Protein AF-0000000086846244 (afdb_homodimer)

Radius of gyration: 35.13 Å; Cα contacts (8 Å, |Δi|>4): 1195; chains: 2; bounding box: 131×86×111 Å

Sequence (634 aa):
MHPQVAALYCELAKRPRAILVAAVFILAIVSFLRLGYSPLPSSAIARSTAPRDEYLAICLAVKDQGLDLPEWLQHHYHHMGVGKFYIMDDASQPPMSSFADTLGIPASAVEFHHNTASERVPSMQHALYQKCSELGGDKHEWMAFIDADEFLDAPGPETLRDVLKGFEPIQVIGAVGVSWRMHTSNGQQVRQPSVRKAFTECIFDDEEHHGEGSDNRHVKSIVRLGNFHAASTPHFFLLNNDTITVGEHGDMIKDSFRPPTRDRLALHHYAVKSRQEMEEKAGRGNAMDQPKSWDFWDHVESKMPHVPCPEMARWVQMHPQVAALYCELAKRPRAILVAAVFILAIVSFLRLGYSPLPSSAIARSTAPRDEYLAICLAVKDQGLDLPEWLQHHYHHMGVGKFYIMDDASQPPMSSFADTLGIPASAVEFHHNTASERVPSMQHALYQKCSELGGDKHEWMAFIDADEFLDAPGPETLRDVLKGFEPIQVIGAVGVSWRMHTSNGQQVRQPSVRKAFTECIFDDEEHHGEGSDNRHVKSIVRLGNFHAASTPHFFLLNNDTITVGEHGDMIKDSFRPPTRDRLALHHYAVKSRQEMEEKAGRGNAMDQPKSWDFWDHVESKMPHVPCPEMARWVQ

Foldseek 3Di:
DDDPPPPDPDDDDDDPDPPPPPPDVPPVPPPVPPPPPPPPPLPPPPQPQDPLAQQEEEEEEDEQPLLLQQQQVCCCVRRQNHNAYEYEYEAHVVTSVVSLVPNPDDSVRYDYDHDHPVPADALRLQVSVVVVLVVCPVRYQKYWQDYSQKHKDFLAPDHNVRLVVVCVVPPQAFKEWAFEFEFAQLAAADDDPDLLQRTFKTFDQPVVVLRPLHPRQFTAMIGRSVFFDTCPDSRDGDTHPNHAYAYSVRHGDDDRGGRHDPNGMHMYGHDCHHVVVNVVQQVRADSNNDGDDVVVNCCTHPVTHMDGGSSSNSSPD/DDPDPPPDPDDPDDDPPDPPDPPDPPPPPPPVPPPPPPPDPPPPLPQPQAPLAQQEEEEEEDEQPLVLQQQQVCCCVRRQNHNAYEYEYEAHVVTSVVSLVPNPDDSVRYDYDHDHPVPADALRLQVSVVVVLVVCPVRYQKYWQDYSQKHKDFLAPDHNVRLVVVCVVPPQAFKEWAFEFEFAQLAAADDDPDLLQRTFKTFDQPVVVLRPLHPRQFTAMIGRSQFFDTCPDSRDGDTHDNHAYAYSVRHGDDDRGGRHDPNGMHMYGHDCHHVVVNVVQQVRADSNNDGDDVVVNCCTHPVTHMDGGSSSNSSPD

Solvent-accessible surface area (backbone atoms only — not comparable to full-atom values): 35048 Å² total; per-residue (Å²): 134,89,81,84,80,77,75,80,78,81,69,91,74,72,86,73,78,80,63,69,85,65,65,74,73,59,62,72,63,61,67,69,62,64,65,72,75,64,73,71,71,76,68,75,68,72,72,58,72,50,74,82,42,42,50,31,27,35,40,30,61,42,61,73,51,68,88,47,42,28,65,49,49,36,45,38,38,61,70,49,35,38,28,33,35,40,41,35,26,62,43,28,80,69,49,65,70,78,46,62,89,64,33,80,62,66,67,90,33,52,43,78,44,79,38,53,70,86,69,61,52,88,46,31,49,49,56,49,51,51,50,43,52,63,73,43,43,87,66,25,56,32,35,32,43,50,46,79,48,46,43,79,45,39,71,33,95,47,52,52,60,54,56,55,57,68,43,57,69,32,50,23,55,28,28,38,42,33,18,38,44,41,31,30,37,60,81,35,58,51,80,62,99,40,65,51,63,63,36,34,26,17,48,44,52,41,70,93,59,53,8,74,84,21,79,22,15,33,29,31,33,35,31,29,41,89,20,64,65,44,65,74,45,90,28,26,67,44,55,38,89,70,28,42,38,18,35,81,52,30,34,69,41,90,55,46,52,46,61,58,60,54,66,50,32,31,24,38,27,46,78,44,37,16,53,50,49,35,54,53,45,42,71,67,50,50,55,68,76,61,54,61,49,70,64,52,50,43,40,55,68,67,70,40,60,74,39,86,43,57,72,53,29,77,77,56,132,134,88,80,84,80,80,72,86,82,74,78,92,73,76,92,78,79,89,68,71,90,70,68,76,77,64,65,75,67,62,70,72,64,65,64,74,75,68,76,71,72,78,67,74,68,71,75,58,75,50,73,82,42,42,52,30,28,36,39,29,64,42,58,73,50,68,88,48,41,27,65,49,47,35,44,38,37,62,70,49,35,38,28,32,35,40,41,35,26,62,43,28,82,69,51,64,68,76,47,62,88,62,32,79,62,67,68,88,34,53,43,79,43,80,37,54,73,86,68,62,52,89,47,32,49,50,56,48,51,52,50,42,51,62,72,42,42,87,65,24,56,33,35,32,44,50,46,76,46,47,41,80,44,41,72,33,94,47,50,52,59,54,56,55,57,67,43,61,70,32,50,24,56,27,26,36,41,32,18,38,43,39,32,29,36,60,83,34,56,52,80,64,99,39,64,52,62,64,34,34,26,18,47,43,53,39,68,92,60,53,8,71,85,22,79,21,15,32,29,32,34,36,30,28,42,89,22,64,67,43,64,74,43,90,29,28,68,44,55,37,90,71,28,40,37,18,33,82,52,29,34,68,41,89,55,44,52,45,59,57,60,53,66,50,31,32,25,39,26,46,79,45,38,17,54,49,48,34,53,51,45,44,70,67,49,49,56,67,76,62,54,61,50,70,65,52,49,44,42,54,70,65,70,42,60,73,38,85,42,59,72,56,29,77,78,57,132

Structure (mmCIF, N/CA/C/O backbone):
data_AF-0000000086846244-model_v1
#
loop_
_entity.id
_entity.type
_entity.pdbx_description
1 polymer 'Glycosyltransferase family 2 protein'
#
loop_
_atom_site.group_PDB
_atom_site.id
_atom_site.type_symbol
_atom_site.label_atom_id
_atom_site.label_alt_id
_atom_site.label_comp_id
_atom_site.label_asym_id
_atom_site.label_entity_id
_atom_site.label_seq_id
_atom_site.pdbx_PDB_ins_code
_atom_site.Cartn_x
_atom_site.Cartn_y
_atom_site.Cartn_z
_atom_site.occupancy
_atom_site.B_iso_or_equiv
_atom_site.auth_seq_id
_atom_site.auth_comp_id
_atom_site.auth_asym_id
_atom_site.auth_atom_id
_atom_site.pdbx_PDB_model_num
ATOM 1 N N . MET A 1 1 ? -69 44.75 13.68 1 21.53 1 MET A N 1
ATOM 2 C CA . MET A 1 1 ? -68.438 44.656 15.031 1 21.53 1 MET A CA 1
ATOM 3 C C . MET A 1 1 ? -68.75 43.312 15.664 1 21.53 1 MET A C 1
ATOM 5 O O . MET A 1 1 ? -68.5 43.094 16.859 1 21.53 1 MET A O 1
ATOM 9 N N . HIS A 1 2 ? -69.312 42.312 14.883 1 25.22 2 HIS A N 1
ATOM 10 C CA . HIS A 1 2 ? -70.125 41.219 15.375 1 25.22 2 HIS A CA 1
ATOM 11 C C . HIS A 1 2 ? -69.25 40.156 16.031 1 25.22 2 HIS A C 1
ATOM 13 O O . HIS A 1 2 ? -68.25 39.719 15.461 1 25.22 2 HIS A O 1
ATOM 19 N N . PRO A 1 3 ? -69.188 39.781 17.453 1 25.03 3 PRO A N 1
ATOM 20 C CA . PRO A 1 3 ? -68.438 39.344 18.625 1 25.03 3 PRO A CA 1
ATOM 21 C C . PRO A 1 3 ? -68.188 37.844 18.641 1 25.03 3 PRO A C 1
ATOM 23 O O . PRO A 1 3 ? -67.562 37.344 19.594 1 25.03 3 PRO A O 1
ATOM 26 N N . GLN A 1 4 ? -68.75 37.031 17.75 1 22.69 4 GLN A N 1
ATOM 27 C CA . GLN A 1 4 ? -69.25 35.688 18.062 1 22.69 4 GLN A CA 1
ATOM 28 C C . GLN A 1 4 ? -68.062 34.688 18.156 1 22.69 4 GLN A C 1
ATOM 30 O O . GLN A 1 4 ? -68.312 33.469 17.984 1 22.69 4 GLN A O 1
ATOM 35 N N . VAL A 1 5 ? -66.688 35.062 18.094 1 22.52 5 VAL A N 1
ATOM 36 C CA . VAL A 1 5 ? -65.625 34.25 17.594 1 22.52 5 VAL A CA 1
ATOM 37 C C . VAL A 1 5 ? -65.25 33.156 18.609 1 22.52 5 VAL A C 1
ATOM 39 O O . VAL A 1 5 ? -64.375 32.344 18.375 1 22.52 5 VAL A O 1
ATOM 42 N N . ALA A 1 6 ? -65.688 33.281 20.016 1 20.56 6 ALA A N 1
ATOM 43 C CA . ALA A 1 6 ? -64.938 32.844 21.203 1 20.56 6 ALA A CA 1
ATOM 44 C C . ALA A 1 6 ? -65.062 31.344 21.406 1 20.56 6 ALA A C 1
ATOM 46 O O . ALA A 1 6 ? -64.438 30.797 22.344 1 20.56 6 ALA A O 1
ATOM 47 N N . ALA A 1 7 ? -66 30.625 20.766 1 22.81 7 ALA A N 1
ATOM 48 C CA . ALA A 1 7 ? -66.625 29.469 21.391 1 22.81 7 ALA A CA 1
ATOM 49 C C . ALA A 1 7 ? -65.75 28.25 21.391 1 22.81 7 ALA A C 1
ATOM 51 O O . ALA A 1 7 ? -66 27.25 22.031 1 22.81 7 ALA A O 1
ATOM 52 N N . LEU A 1 8 ? -64.688 28.156 20.484 1 21.14 8 LEU A N 1
ATOM 53 C CA . LEU A 1 8 ? -64.438 26.797 19.969 1 21.14 8 LEU A CA 1
ATOM 54 C C . LEU A 1 8 ? -63.594 26 20.922 1 21.14 8 LEU A C 1
ATOM 56 O O . LEU A 1 8 ? -63.219 24.859 20.625 1 21.14 8 LEU A O 1
ATOM 60 N N . TYR A 1 9 ? -62.906 26.594 22.062 1 20.3 9 TYR A N 1
ATOM 61 C CA . TYR A 1 9 ? -61.656 26.141 22.656 1 20.3 9 TYR A CA 1
ATOM 62 C C . TYR A 1 9 ? -61.875 24.891 23.5 1 20.3 9 TYR A C 1
ATOM 64 O O . TYR A 1 9 ? -60.969 24.438 24.219 1 20.3 9 TYR A O 1
ATOM 72 N N . CYS A 1 10 ? -63.094 24.438 23.906 1 22.77 10 CYS A N 1
ATOM 73 C CA . CYS A 1 10 ? -63.344 23.844 25.219 1 22.77 10 CYS A CA 1
ATOM 74 C C . CYS A 1 10 ? -62.906 22.391 25.281 1 22.77 10 CYS A C 1
ATOM 76 O O . CYS A 1 10 ? -63.406 21.609 26.078 1 22.77 10 CYS A O 1
ATOM 78 N N . GLU A 1 11 ? -62.188 21.797 24.188 1 20.72 11 GLU A N 1
ATOM 79 C CA . GLU A 1 11 ? -62.375 20.375 23.938 1 20.72 11 GLU A CA 1
ATOM 80 C C . GLU A 1 11 ? -61.688 19.531 25.016 1 20.72 11 GLU A C 1
ATOM 82 O O . GLU A 1 11 ? -62.312 18.625 25.578 1 20.72 11 GLU A O 1
ATOM 87 N N . LEU A 1 12 ? -60.406 18.891 24.875 1 22.58 12 LEU A N 1
ATOM 88 C CA . LEU A 1 12 ? -60 17.516 25.094 1 22.58 12 LEU A CA 1
ATOM 89 C C . LEU A 1 12 ? -59.406 17.344 26.484 1 22.58 12 LEU A C 1
ATOM 91 O O . LEU A 1 12 ? -58.219 17.547 26.688 1 22.58 12 LEU A O 1
ATOM 95 N N . ALA A 1 13 ? -59.906 17.953 27.531 1 21.53 13 ALA A N 1
ATOM 96 C CA . ALA A 1 13 ? -59.25 18.156 28.812 1 21.53 13 ALA A CA 1
ATOM 97 C C . ALA A 1 13 ? -58.938 16.828 29.484 1 21.53 13 ALA A C 1
ATOM 99 O O . ALA A 1 13 ? -57.844 16.656 30.062 1 21.53 13 ALA A O 1
ATOM 100 N N . LYS A 1 14 ? -59.938 16.047 29.938 1 22.06 14 LYS A N 1
ATOM 101 C CA . LYS A 1 14 ? -60.094 15.734 31.359 1 22.06 14 LYS A CA 1
ATOM 102 C C . LYS A 1 14 ? -59.406 14.422 31.703 1 22.06 14 LYS A C 1
ATOM 104 O O . LYS A 1 14 ? -59.469 13.969 32.844 1 22.06 14 LYS A O 1
ATOM 109 N N . ARG A 1 15 ? -59.094 13.422 30.797 1 24.78 15 ARG A N 1
ATOM 110 C CA . ARG A 1 15 ? -59.156 12.117 31.453 1 24.78 15 ARG A CA 1
ATOM 111 C C . ARG A 1 15 ? -57.969 11.883 32.375 1 24.78 15 ARG A C 1
ATOM 113 O O . ARG A 1 15 ? -56.812 12.086 31.953 1 24.78 15 ARG A O 1
ATOM 120 N N . PRO A 1 16 ? -58.094 11.781 33.781 1 22.45 16 PRO A N 1
ATOM 121 C CA . PRO A 1 16 ? -57.188 11.844 34.938 1 22.45 16 PRO A CA 1
ATOM 122 C C . PRO A 1 16 ? -56.156 10.734 34.969 1 22.45 16 PRO A C 1
ATOM 124 O O . PRO A 1 16 ? -55.188 10.781 35.719 1 22.45 16 PRO A O 1
ATOM 127 N N . ARG A 1 17 ? -56.5 9.57 34.312 1 24.75 17 ARG A N 1
ATOM 128 C CA . ARG A 1 17 ? -56.031 8.328 34.906 1 24.75 17 ARG A CA 1
ATOM 129 C C . ARG A 1 17 ? -54.531 8.219 34.844 1 24.75 17 ARG A C 1
ATOM 131 O O . ARG A 1 17 ? -53.969 7.16 35.125 1 24.75 17 ARG A O 1
ATOM 138 N N . ALA A 1 18 ? -53.844 8.984 34.062 1 23.97 18 ALA A N 1
ATOM 139 C CA . ALA A 1 18 ? -52.531 8.57 33.562 1 23.97 18 ALA A CA 1
ATOM 140 C C . ALA A 1 18 ? -51.5 8.711 34.688 1 23.97 18 ALA A C 1
ATOM 142 O O . ALA A 1 18 ? -50.281 8.68 34.406 1 23.97 18 ALA A O 1
ATOM 143 N N . ILE A 1 19 ? -51.938 9.094 35.938 1 24.45 19 ILE A N 1
ATOM 144 C CA . ILE A 1 19 ? -50.969 9.711 36.844 1 24.45 19 ILE A CA 1
ATOM 145 C C . ILE A 1 19 ? -49.938 8.664 37.281 1 24.45 19 ILE A C 1
ATOM 147 O O . ILE A 1 19 ? -48.781 8.984 37.5 1 24.45 19 ILE A O 1
ATOM 151 N N . LEU A 1 20 ? -50.469 7.488 37.625 1 26 20 LEU A N 1
ATOM 152 C CA . LEU A 1 20 ? -49.969 6.859 38.812 1 26 20 LEU A CA 1
ATOM 153 C C . LEU A 1 20 ? -48.562 6.293 38.562 1 26 20 LEU A C 1
ATOM 155 O O . LEU A 1 20 ? -47.75 6.184 39.5 1 26 20 LEU A O 1
ATOM 159 N N . VAL A 1 21 ? -48.281 5.695 37.438 1 26.27 21 VAL A N 1
ATOM 160 C CA . VAL A 1 21 ? -47.281 4.652 37.438 1 26.27 21 VAL A CA 1
ATOM 161 C C . VAL A 1 21 ? -45.875 5.285 37.531 1 26.27 21 VAL A C 1
ATOM 163 O O . VAL A 1 21 ? -44.875 4.629 37.281 1 26.27 21 VAL A O 1
ATOM 166 N N . ALA A 1 22 ? -45.781 6.602 37.75 1 26.41 22 ALA A N 1
ATOM 167 C CA . ALA A 1 22 ? -44.531 7.328 37.531 1 26.41 22 ALA A CA 1
ATOM 168 C C . ALA A 1 22 ? -43.531 7.02 38.656 1 26.41 22 ALA A C 1
ATOM 170 O O . ALA A 1 22 ? -42.312 7.102 38.438 1 26.41 22 ALA A O 1
ATOM 171 N N . ALA A 1 23 ? -44.062 6.797 39.844 1 28 23 ALA A N 1
ATOM 172 C CA . ALA A 1 23 ? -43.25 7.191 41 1 28 23 ALA A CA 1
ATOM 173 C C . ALA A 1 23 ? -42.094 6.203 41.188 1 28 23 ALA A C 1
ATOM 175 O O . ALA A 1 23 ? -41 6.586 41.625 1 28 23 ALA A O 1
ATOM 176 N N . VAL A 1 24 ? -42.469 4.938 41.062 1 28.84 24 VAL A N 1
ATOM 177 C CA . VAL A 1 24 ? -41.688 3.992 41.875 1 28.84 24 VAL A CA 1
ATOM 178 C C . VAL A 1 24 ? -40.281 3.887 41.281 1 28.84 24 VAL A C 1
ATOM 180 O O . VAL A 1 24 ? -39.375 3.352 41.938 1 28.84 24 VAL A O 1
ATOM 183 N N . PHE A 1 25 ? -40.188 4.199 39.969 1 28.19 25 PHE A N 1
ATOM 184 C CA . PHE A 1 25 ? -38.938 3.709 39.375 1 28.19 25 PHE A CA 1
ATOM 185 C C . PHE A 1 25 ? -37.75 4.535 39.875 1 28.19 25 PHE A C 1
ATOM 187 O O . PHE A 1 25 ? -36.625 4.289 39.469 1 28.19 25 PHE A O 1
ATOM 194 N N . ILE A 1 26 ? -38.031 5.605 40.594 1 29.92 26 ILE A N 1
ATOM 195 C CA . ILE A 1 26 ? -36.969 6.582 40.781 1 29.92 26 ILE A CA 1
ATOM 196 C C . ILE A 1 26 ? -35.938 6.035 41.75 1 29.92 26 ILE A C 1
ATOM 198 O O . ILE A 1 26 ? -34.75 6.359 41.656 1 29.92 26 ILE A O 1
ATOM 202 N N . LEU A 1 27 ? -36.5 5.242 42.688 1 30.08 27 LEU A N 1
ATOM 203 C CA . LEU A 1 27 ? -35.656 5.156 43.875 1 30.08 27 LEU A CA 1
ATOM 204 C C . LEU A 1 27 ? -34.406 4.328 43.625 1 30.08 27 LEU A C 1
ATOM 206 O O . LEU A 1 27 ? -33.375 4.488 44.281 1 30.08 27 LEU A O 1
ATOM 210 N N . ALA A 1 28 ? -34.656 3.236 42.844 1 31.14 28 ALA A N 1
ATOM 211 C CA . ALA A 1 28 ? -33.562 2.273 42.906 1 31.14 28 ALA A CA 1
ATOM 212 C C . ALA A 1 28 ? -32.281 2.859 42.312 1 31.14 28 ALA A C 1
ATOM 214 O O . ALA A 1 28 ? -31.203 2.311 42.5 1 31.14 28 ALA A O 1
ATOM 215 N N . ILE A 1 29 ? -32.469 3.943 41.469 1 30.7 29 ILE A N 1
ATOM 216 C CA . ILE A 1 29 ? -31.328 4.328 40.688 1 30.7 29 ILE A CA 1
ATOM 217 C C . ILE A 1 29 ? -30.281 5.02 41.562 1 30.7 29 ILE A C 1
ATOM 219 O O . ILE A 1 29 ? -29.125 5.168 41.156 1 30.7 29 ILE A O 1
ATOM 223 N N . VAL A 1 30 ? -30.734 5.492 42.75 1 31.06 30 VAL A N 1
ATOM 224 C CA . VAL A 1 30 ? -29.828 6.438 43.375 1 31.06 30 VAL A CA 1
ATOM 225 C C . VAL A 1 30 ? -28.609 5.691 43.938 1 31.06 30 VAL A C 1
ATOM 227 O O . VAL A 1 30 ? -27.547 6.285 44.125 1 31.06 30 VAL A O 1
ATOM 230 N N . SER A 1 31 ? -28.938 4.477 44.406 1 30.09 31 SER A N 1
ATOM 231 C CA . SER A 1 31 ? -27.891 4.004 45.312 1 30.09 31 SER A CA 1
ATOM 232 C C . SER A 1 31 ? -26.609 3.701 44.531 1 30.09 31 SER A C 1
ATOM 234 O O . SER A 1 31 ? -25.562 3.436 45.125 1 30.09 31 SER A O 1
ATOM 236 N N . PHE A 1 32 ? -26.797 3.164 43.344 1 33.47 32 PHE A N 1
ATOM 237 C CA . PHE A 1 32 ? -25.594 2.6 42.719 1 33.47 32 PHE A CA 1
ATOM 238 C C . PHE A 1 32 ? -24.594 3.691 42.406 1 33.47 32 PHE A C 1
ATOM 240 O O . PHE A 1 32 ? -23.547 3.422 41.812 1 33.47 32 PHE A O 1
ATOM 247 N N . LEU A 1 33 ? -24.969 4.965 42.656 1 30.27 33 LEU A N 1
ATOM 248 C CA . LEU A 1 33 ? -24.047 5.984 42.188 1 30.27 33 LEU A CA 1
ATOM 249 C C . LEU A 1 33 ? -22.75 5.949 42.969 1 30.27 33 LEU A C 1
ATOM 251 O O . LEU A 1 33 ? -21.844 6.762 42.75 1 30.27 33 LEU A O 1
ATOM 255 N N . ARG A 1 34 ? -22.844 5.406 44.188 1 29.31 34 ARG A N 1
ATOM 256 C CA . ARG A 1 34 ? -21.641 5.723 44.938 1 29.31 34 ARG A CA 1
ATOM 257 C C . ARG A 1 34 ? -20.438 4.965 44.406 1 29.31 34 ARG A C 1
ATOM 259 O O . ARG A 1 34 ? -19.453 4.754 45.125 1 29.31 34 ARG A O 1
ATOM 266 N N . LEU A 1 35 ? -20.703 4.109 43.438 1 31.72 35 LEU A N 1
ATOM 267 C CA . LEU A 1 35 ? -19.391 3.514 43.219 1 31.72 35 LEU A CA 1
ATOM 268 C C . LEU A 1 35 ? -18.344 4.586 42.906 1 31.72 35 LEU A C 1
ATOM 270 O O . LEU A 1 35 ? -18.547 5.434 42.031 1 31.72 35 LEU A O 1
ATOM 274 N N . GLY A 1 36 ? -17.562 4.91 43.906 1 29.42 36 GLY A N 1
ATOM 275 C CA . GLY A 1 36 ? -16.406 5.781 43.844 1 29.42 36 GLY A CA 1
ATOM 276 C C . GLY A 1 36 ? -15.594 5.613 42.562 1 29.42 36 GLY A C 1
ATOM 277 O O . GLY A 1 36 ? -15.164 4.504 42.25 1 29.42 36 GLY A O 1
ATOM 278 N N . TYR A 1 37 ? -15.984 6.316 41.469 1 29.91 37 TYR A N 1
ATOM 279 C CA . TYR A 1 37 ? -15.102 6.445 40.312 1 29.91 37 TYR A CA 1
ATOM 280 C C . TYR A 1 37 ? -13.664 6.68 40.75 1 29.91 37 TYR A C 1
ATOM 282 O O . TYR A 1 37 ? -13.352 7.707 41.375 1 29.91 37 TYR A O 1
ATOM 290 N N . SER A 1 38 ? -13.055 5.609 41.344 1 34.59 38 SER A N 1
ATOM 291 C CA . SER A 1 38 ? -11.625 5.844 41.5 1 34.59 38 SER A CA 1
ATOM 292 C C . SER A 1 38 ? -11.047 6.547 40.281 1 34.59 38 SER A C 1
ATOM 294 O O . SER A 1 38 ? -11.391 6.207 39.125 1 34.59 38 SER A O 1
ATOM 296 N N . PRO A 1 39 ? -10.578 7.738 40.469 1 34.66 39 PRO A N 1
ATOM 297 C CA . PRO A 1 39 ? -9.938 8.383 39.312 1 34.66 39 PRO A CA 1
ATOM 298 C C . PRO A 1 39 ? -9.031 7.441 38.531 1 34.66 39 PRO A C 1
ATOM 300 O O . PRO A 1 39 ? -8.406 6.551 39.125 1 34.66 39 PRO A O 1
ATOM 303 N N . LEU A 1 40 ? -9.477 7.008 37.375 1 34.5 40 LEU A N 1
ATOM 304 C CA . LEU A 1 40 ? -8.562 6.309 36.5 1 34.5 40 LEU A CA 1
ATOM 305 C C . LEU A 1 40 ? -7.145 6.855 36.625 1 34.5 40 LEU A C 1
ATOM 307 O O . LEU A 1 40 ? -6.953 8.062 36.75 1 34.5 40 LEU A O 1
ATOM 311 N N . PRO A 1 41 ? -6.285 6.031 37.25 1 35.34 41 PRO A N 1
ATOM 312 C CA . PRO A 1 41 ? -4.91 6.531 37.281 1 35.34 41 PRO A CA 1
ATOM 313 C C . PRO A 1 41 ? -4.516 7.254 36 1 35.34 41 PRO A C 1
ATOM 315 O O . PRO A 1 41 ? -5.078 6.98 34.938 1 35.34 41 PRO A O 1
ATOM 318 N N . SER A 1 42 ? -4.164 8.492 36.156 1 35.62 42 SER A N 1
ATOM 319 C CA . SER A 1 42 ? -3.512 9.195 35.062 1 35.62 42 SER A CA 1
ATOM 320 C C . SER A 1 42 ? -2.535 8.281 34.312 1 35.62 42 SER A C 1
ATOM 322 O O . SER A 1 42 ? -1.566 7.797 34.906 1 35.62 42 SER A O 1
ATOM 324 N N . SER A 1 43 ? -2.994 7.348 33.594 1 35.28 43 SER A N 1
ATOM 325 C CA . SER A 1 43 ? -2.07 6.602 32.75 1 35.28 43 SER A CA 1
ATOM 326 C C . SER A 1 43 ? -0.87 7.453 32.344 1 35.28 43 SER A C 1
ATOM 328 O O 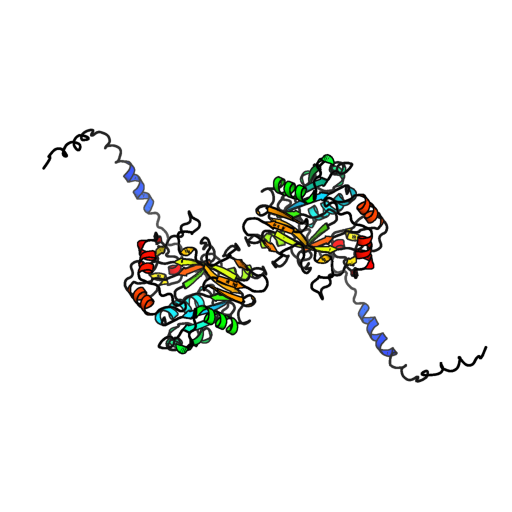. SER A 1 43 ? -1.03 8.578 31.891 1 35.28 43 SER A O 1
ATOM 330 N N . ALA A 1 44 ? 0.249 7.27 33.031 1 36.19 44 ALA A N 1
ATOM 331 C CA . ALA A 1 44 ? 1.527 7.793 32.562 1 36.19 44 ALA A CA 1
ATOM 332 C C . ALA A 1 44 ? 1.614 7.73 31.031 1 36.19 44 ALA A C 1
ATOM 334 O O . ALA A 1 44 ? 1.719 6.648 30.453 1 36.19 44 ALA A O 1
ATOM 335 N N . ILE A 1 45 ? 0.804 8.5 30.359 1 39.28 45 ILE A N 1
ATOM 336 C CA . ILE A 1 45 ? 1.102 8.5 28.938 1 39.28 45 ILE A CA 1
ATOM 337 C C . ILE A 1 45 ? 2.611 8.414 28.719 1 39.28 45 ILE A C 1
ATOM 339 O O . ILE A 1 45 ? 3.359 9.281 29.188 1 39.28 45 ILE A O 1
ATOM 343 N N . ALA A 1 46 ? 3.242 7.344 28.734 1 40.81 46 ALA A N 1
ATOM 344 C CA . ALA A 1 46 ? 4.617 7.156 28.281 1 40.81 46 ALA A CA 1
ATOM 345 C C . ALA A 1 46 ? 5.02 8.234 27.281 1 40.81 46 ALA A C 1
ATOM 347 O O . ALA A 1 46 ? 4.375 8.398 26.234 1 40.81 46 ALA A O 1
ATOM 348 N N . ARG A 1 47 ? 5.457 9.359 27.734 1 40.16 47 ARG A N 1
ATOM 349 C CA . ARG A 1 47 ? 6.051 10.359 26.859 1 40.16 47 ARG A CA 1
ATOM 350 C C . ARG A 1 47 ? 6.934 9.695 25.797 1 40.16 47 ARG A C 1
ATOM 352 O O . ARG A 1 47 ? 7.93 9.055 26.125 1 40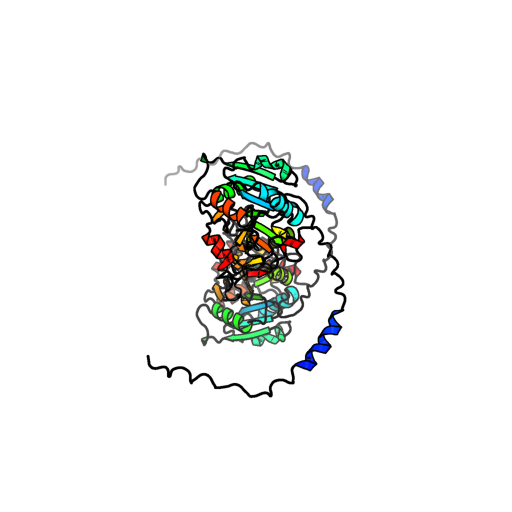.16 47 ARG A O 1
ATOM 359 N N . SER A 1 48 ? 6.352 9.188 24.812 1 47.5 48 SER A N 1
ATOM 360 C CA . SER A 1 48 ? 7.086 8.555 23.719 1 47.5 48 SER A CA 1
ATOM 361 C C . SER A 1 48 ? 8.297 9.383 23.328 1 47.5 48 SER A C 1
ATOM 363 O O . SER A 1 48 ? 8.156 10.5 22.812 1 47.5 48 SER A O 1
ATOM 365 N N . THR A 1 49 ? 9.273 9.406 24.219 1 50.44 49 THR A N 1
ATOM 366 C CA . THR A 1 49 ? 10.422 10.164 23.734 1 50.44 49 THR A CA 1
ATOM 367 C C . THR A 1 49 ? 11 9.539 22.469 1 50.44 49 THR A C 1
ATOM 369 O O . THR A 1 49 ? 11.703 8.531 22.531 1 50.44 49 THR A O 1
ATOM 372 N N . ALA A 1 50 ? 10.375 9.633 21.375 1 55.84 50 ALA A N 1
ATOM 373 C CA . ALA A 1 50 ? 11.016 9.297 20.109 1 55.84 50 ALA A CA 1
ATOM 374 C C . ALA A 1 50 ? 12.422 9.883 20.016 1 55.84 50 ALA A C 1
ATOM 376 O O . ALA A 1 50 ? 12.688 10.945 20.594 1 55.84 50 ALA A O 1
ATOM 377 N N . PRO A 1 51 ? 13.422 9.008 19.578 1 57.47 51 PRO A N 1
ATOM 378 C CA . PRO A 1 51 ? 14.727 9.641 19.375 1 57.47 51 PRO A CA 1
ATOM 379 C C . PRO A 1 51 ? 14.633 10.969 18.641 1 57.47 51 PRO A C 1
ATOM 381 O O . PRO A 1 51 ? 13.789 11.125 17.75 1 57.47 51 PRO A O 1
ATOM 384 N N . ARG A 1 52 ? 15.086 11.852 19.219 1 67.38 52 ARG A N 1
ATOM 385 C CA . ARG A 1 52 ? 14.992 13.188 18.656 1 67.38 52 ARG A CA 1
ATOM 386 C C . ARG A 1 52 ? 15.992 13.367 17.516 1 67.38 52 ARG A C 1
ATOM 388 O O . ARG A 1 52 ? 17.062 13.945 17.703 1 67.38 52 ARG A O 1
ATOM 395 N N . ASP A 1 53 ? 15.797 12.469 16.516 1 90.81 53 ASP A N 1
ATOM 396 C CA . ASP A 1 53 ? 16.484 12.625 15.242 1 90.81 53 ASP A CA 1
ATOM 397 C C . ASP A 1 53 ? 15.609 13.383 14.242 1 90.81 53 ASP A C 1
ATOM 399 O O . ASP A 1 53 ? 14.586 13.953 14.617 1 90.81 53 ASP A O 1
ATOM 403 N N . GLU A 1 54 ? 16.047 13.609 13.156 1 96.25 54 GLU A N 1
ATOM 404 C CA . GLU A 1 54 ? 15.336 14.383 12.148 1 96.25 54 GLU A CA 1
ATOM 405 C C . GLU A 1 54 ? 14.617 13.469 11.156 1 96.25 54 GLU A C 1
ATOM 407 O O . GLU A 1 54 ? 14.547 13.781 9.961 1 96.25 54 GLU A O 1
ATOM 412 N N . TYR A 1 55 ? 14.188 12.375 11.836 1 97.38 55 TYR A N 1
ATOM 413 C CA . TYR A 1 55 ? 13.438 11.391 11.055 1 97.38 55 TYR A CA 1
ATOM 414 C C . TYR A 1 55 ? 12.211 12.031 10.414 1 97.38 55 TYR A C 1
ATOM 416 O O . TYR A 1 55 ? 11.945 11.82 9.227 1 97.38 55 TYR A O 1
ATOM 424 N N . LEU A 1 56 ? 11.508 12.789 11.109 1 98.25 56 LEU A N 1
ATOM 425 C CA . LEU A 1 56 ? 10.305 13.5 10.711 1 98.25 56 LEU A CA 1
ATOM 426 C C . LEU A 1 56 ? 10.5 15.008 10.82 1 98.25 56 LEU A C 1
ATOM 428 O O . LEU A 1 56 ? 10.953 15.5 11.859 1 98.25 56 LEU A O 1
ATOM 432 N N . ALA A 1 57 ? 10.164 15.711 9.727 1 98.75 57 ALA A N 1
ATOM 433 C CA . ALA A 1 57 ? 10.188 17.172 9.711 1 98.75 57 ALA A CA 1
ATOM 434 C C . ALA A 1 57 ? 8.812 17.734 9.383 1 98.75 57 ALA A C 1
ATOM 436 O O . ALA A 1 57 ? 7.926 17.016 8.922 1 98.75 57 ALA A O 1
ATOM 437 N N . ILE A 1 58 ? 8.664 19 9.672 1 98.81 58 ILE A N 1
ATOM 438 C CA . ILE A 1 58 ? 7.465 19.719 9.258 1 98.81 58 ILE A CA 1
ATOM 439 C C . ILE A 1 58 ? 7.852 20.922 8.414 1 98.81 58 ILE A C 1
ATOM 441 O O . ILE A 1 58 ? 8.797 21.641 8.75 1 98.81 58 ILE A O 1
ATOM 445 N N . CYS A 1 59 ? 7.176 21.078 7.293 1 98.88 59 CYS A N 1
ATOM 446 C CA . CYS A 1 59 ? 7.184 22.312 6.496 1 98.88 59 CYS A CA 1
ATOM 447 C C . CYS A 1 59 ? 6 23.203 6.852 1 98.88 59 CYS A C 1
ATOM 449 O O . CYS A 1 59 ? 4.848 22.828 6.629 1 98.88 59 CYS A O 1
ATOM 451 N N . LEU A 1 60 ? 6.289 24.344 7.352 1 98.56 60 LEU A N 1
ATOM 452 C CA . LEU A 1 60 ? 5.258 25.281 7.773 1 98.56 60 LEU A CA 1
ATOM 453 C C . LEU A 1 60 ? 5.32 26.562 6.945 1 98.56 60 LEU A C 1
ATOM 455 O O . LEU A 1 60 ? 6.309 27.297 7.004 1 98.56 60 LEU A O 1
ATOM 459 N N . ALA A 1 61 ? 4.309 26.781 6.141 1 97.25 61 ALA A N 1
ATOM 460 C CA . ALA A 1 61 ? 4.105 28.109 5.562 1 97.25 61 ALA A CA 1
ATOM 461 C C . ALA A 1 61 ? 3.348 29.016 6.527 1 97.25 61 ALA A C 1
ATOM 463 O O . ALA A 1 61 ? 2.254 28.672 6.984 1 97.25 61 ALA A O 1
ATOM 464 N N . VAL A 1 62 ? 3.967 30.188 6.801 1 96.75 62 VAL A N 1
ATOM 465 C CA . VAL A 1 62 ? 3.355 30.969 7.871 1 96.75 62 VAL A CA 1
ATOM 466 C C . VAL A 1 62 ? 3.496 32.469 7.57 1 96.75 62 VAL A C 1
ATOM 468 O O . VAL A 1 62 ? 4.453 32.875 6.914 1 96.75 62 VAL A O 1
ATOM 471 N N . LYS A 1 63 ? 2.504 33.188 8 1 95.06 63 LYS A N 1
ATOM 472 C CA . LYS A 1 63 ? 2.5 34.656 7.926 1 95.06 63 LYS A CA 1
ATOM 473 C C . LYS A 1 63 ? 1.931 35.281 9.203 1 95.06 63 LYS A C 1
ATOM 475 O O . LYS A 1 63 ? 0.777 35.031 9.555 1 95.06 63 LYS A O 1
ATOM 480 N N . ASP A 1 64 ? 2.746 36.031 9.922 1 94.25 64 ASP A N 1
ATOM 481 C CA . ASP A 1 64 ? 2.348 36.875 11.031 1 94.25 64 ASP A CA 1
ATOM 482 C C . ASP A 1 64 ? 1.615 36.094 12.109 1 94.25 64 ASP A C 1
ATOM 484 O O . ASP A 1 64 ? 0.562 36.5 12.594 1 94.25 64 ASP A O 1
ATOM 488 N N . GLN A 1 65 ? 2.184 34.938 12.461 1 94.5 65 GLN A N 1
ATOM 489 C CA . GLN A 1 65 ? 1.568 34.094 13.469 1 94.5 65 GLN A CA 1
ATOM 490 C C . GLN A 1 65 ? 2.568 33.719 14.562 1 94.5 65 GLN A C 1
ATOM 492 O O . GLN A 1 65 ? 2.625 32.562 15 1 94.5 65 GLN A O 1
ATOM 497 N N . GLY A 1 66 ? 3.295 34.656 14.945 1 93.81 66 GLY A N 1
ATOM 498 C CA . GLY A 1 66 ? 4.32 34.469 15.953 1 93.81 66 GLY A CA 1
ATOM 499 C C . GLY A 1 66 ? 3.768 33.969 17.281 1 93.81 66 GLY A C 1
ATOM 500 O O . GLY A 1 66 ? 4.391 33.125 17.938 1 93.81 66 GLY A O 1
ATOM 501 N N . LEU A 1 67 ? 2.586 34.375 17.688 1 93.12 67 LEU A N 1
ATOM 502 C CA . LEU A 1 67 ? 1.999 34.031 18.984 1 93.12 67 LEU A CA 1
ATOM 503 C C . LEU A 1 67 ? 1.512 32.594 19 1 93.12 67 LEU A C 1
ATOM 505 O O . LEU A 1 67 ? 1.315 32 20.062 1 93.12 67 LEU A O 1
ATOM 509 N N . ASP A 1 68 ? 1.334 32 17.844 1 95.31 68 ASP A N 1
ATOM 510 C CA . ASP A 1 68 ? 0.826 30.641 17.719 1 95.31 68 ASP A CA 1
ATOM 511 C C . ASP A 1 68 ? 1.964 29.625 17.797 1 95.31 68 ASP A C 1
ATOM 513 O O . ASP A 1 68 ? 1.747 28.469 18.141 1 95.31 68 ASP A O 1
ATOM 517 N N . LEU A 1 69 ? 3.135 29.984 17.469 1 97 69 LEU A N 1
ATOM 518 C CA . LEU A 1 69 ? 4.227 29.078 17.141 1 97 69 LEU A CA 1
ATOM 519 C C . LEU A 1 69 ? 4.703 28.328 18.375 1 97 69 LEU A C 1
ATOM 521 O O . LEU A 1 69 ? 4.984 27.125 18.312 1 97 69 LEU A O 1
ATOM 525 N N . PRO A 1 70 ? 4.773 29.031 19.578 1 97.25 70 PRO A N 1
ATOM 526 C CA . PRO A 1 70 ? 5.332 28.297 20.719 1 97.25 70 PRO A CA 1
ATOM 527 C C . PRO A 1 70 ? 4.555 27.031 21.047 1 97.25 70 PRO A C 1
ATOM 529 O O . PRO A 1 70 ? 5.141 25.938 21.109 1 97.25 70 PRO A O 1
ATOM 532 N N . GLU A 1 71 ? 3.248 27.062 21.203 1 98 71 GLU A N 1
ATOM 533 C CA . GLU A 1 71 ? 2.467 25.875 21.531 1 98 71 GLU A CA 1
ATOM 534 C C . GLU A 1 71 ? 2.514 24.859 20.391 1 98 71 GLU A C 1
ATOM 536 O O . GLU A 1 71 ? 2.625 23.656 20.641 1 98 71 GLU A O 1
ATOM 541 N N . TRP A 1 72 ? 2.453 25.359 19.219 1 98.5 72 TRP A N 1
ATOM 542 C CA . TRP A 1 72 ? 2.449 24.516 18.031 1 98.5 72 TRP A CA 1
ATOM 543 C C . TRP A 1 72 ? 3.75 23.734 17.922 1 98.5 72 TRP A C 1
ATOM 545 O O . TRP A 1 72 ? 3.732 22.516 17.734 1 98.5 72 TRP A O 1
ATOM 555 N N . LEU A 1 73 ? 4.879 24.391 18.094 1 98.31 73 LEU A N 1
ATOM 556 C CA . LEU A 1 73 ? 6.195 23.781 17.984 1 98.31 73 LEU A CA 1
ATOM 557 C C . LEU A 1 73 ? 6.438 22.812 19.141 1 98.31 73 LEU A C 1
ATOM 559 O O . LEU A 1 73 ? 6.949 21.719 18.938 1 98.31 73 LEU A O 1
ATOM 563 N N . GLN A 1 74 ? 6.078 23.219 20.312 1 97.81 74 GLN A N 1
ATOM 564 C CA . GLN A 1 74 ? 6.309 22.375 21.5 1 97.81 74 GLN A CA 1
ATOM 565 C C . GLN A 1 74 ? 5.512 21.078 21.406 1 97.81 74 GLN A C 1
ATOM 567 O O . GLN A 1 74 ? 6.023 20.016 21.75 1 97.81 74 GLN A O 1
ATOM 572 N N . HIS A 1 75 ? 4.32 21.172 20.953 1 98.19 75 HIS A N 1
ATOM 573 C CA . HIS A 1 75 ? 3.51 19.969 20.797 1 98.19 75 HIS A CA 1
ATOM 574 C C . HIS A 1 75 ? 4.164 19 19.828 1 98.19 75 HIS A C 1
ATOM 576 O O . HIS A 1 75 ? 4.332 17.812 20.156 1 98.19 75 HIS A O 1
ATOM 582 N N . HIS A 1 76 ? 4.531 19.5 18.688 1 98.44 76 HIS A N 1
ATOM 583 C CA . HIS A 1 76 ? 5.035 18.625 17.641 1 98.44 76 HIS A CA 1
ATOM 584 C C . HIS A 1 76 ? 6.43 18.094 17.984 1 98.44 76 HIS A C 1
ATOM 586 O O . HIS A 1 76 ? 6.766 16.953 17.656 1 98.44 76 HIS A O 1
ATOM 592 N N . TYR A 1 77 ? 7.18 18.906 18.656 1 97.75 77 TYR A N 1
ATOM 593 C CA . TYR A 1 77 ? 8.516 18.484 19.047 1 97.75 77 TYR A CA 1
ATOM 594 C C . TYR A 1 77 ? 8.453 17.469 20.172 1 97.75 77 TYR A C 1
ATOM 596 O O . TYR A 1 77 ? 8.969 16.344 20.062 1 97.75 77 TYR A O 1
ATOM 604 N N . HIS A 1 78 ? 7.719 17.781 21.25 1 96.62 78 HIS A N 1
ATOM 605 C CA . HIS A 1 78 ? 7.773 16.984 22.469 1 96.62 78 HIS A CA 1
ATOM 606 C C . HIS A 1 78 ? 6.801 15.812 22.406 1 96.62 78 HIS A C 1
ATOM 608 O O . HIS A 1 78 ? 7.074 14.742 22.969 1 96.62 78 HIS A O 1
ATOM 614 N N . HIS A 1 79 ? 5.711 16.016 21.75 1 96.94 79 HIS A N 1
ATOM 615 C CA . HIS A 1 79 ? 4.664 15.008 21.875 1 96.94 79 HIS A CA 1
ATOM 616 C C . HIS A 1 79 ? 4.527 14.188 20.594 1 96.94 79 HIS A C 1
ATOM 618 O O . HIS A 1 79 ? 4.105 13.031 20.625 1 96.94 79 HIS A O 1
ATOM 624 N N . MET A 1 80 ? 4.934 14.75 19.469 1 97.81 80 MET A N 1
ATOM 625 C CA . MET A 1 80 ? 4.734 14.031 18.219 1 97.81 80 MET A CA 1
ATOM 626 C C . MET A 1 80 ? 6.062 13.531 17.656 1 97.81 80 MET A C 1
ATOM 628 O O . MET A 1 80 ? 6.09 12.812 16.656 1 97.81 80 MET A O 1
ATOM 632 N N . GLY A 1 81 ? 7.141 13.961 18.25 1 97.06 81 GLY A N 1
ATOM 633 C CA . GLY A 1 81 ? 8.438 13.414 17.875 1 97.06 81 GLY A CA 1
ATOM 634 C C . GLY A 1 81 ? 9 14.023 16.609 1 97.06 81 GLY A C 1
ATOM 635 O O . GLY A 1 81 ? 9.734 13.367 15.867 1 97.06 81 GLY A O 1
ATOM 636 N N . VAL A 1 82 ? 8.688 15.25 16.328 1 98.19 82 VAL A N 1
ATOM 637 C CA . VAL A 1 82 ? 9.234 15.945 15.156 1 98.19 82 VAL A CA 1
ATOM 638 C C . VAL A 1 82 ? 10.617 16.484 15.477 1 98.19 82 VAL A C 1
ATOM 640 O O . VAL A 1 82 ? 10.805 17.172 16.5 1 98.19 82 VAL A O 1
ATOM 643 N N . GLY A 1 83 ? 11.523 16.266 14.547 1 97.69 83 GLY A N 1
ATOM 644 C CA . GLY A 1 83 ? 12.898 16.609 14.859 1 97.69 83 GLY A CA 1
ATOM 645 C C . GLY A 1 83 ? 13.359 17.891 14.18 1 97.69 83 GLY A C 1
ATOM 646 O O . GLY A 1 83 ? 14.359 18.484 14.586 1 97.69 83 GLY A O 1
ATOM 647 N N . LYS A 1 84 ? 12.648 18.297 13.195 1 98.38 84 LYS A N 1
ATOM 648 C CA . LYS A 1 84 ? 13.055 19.484 12.445 1 98.38 84 LYS A CA 1
ATOM 649 C C . LYS A 1 84 ? 11.836 20.25 11.938 1 98.38 84 LYS A C 1
ATOM 651 O O . LYS A 1 84 ? 10.852 19.641 11.484 1 98.38 84 LYS A O 1
ATOM 656 N N . PHE A 1 85 ? 11.992 21.578 11.992 1 98.56 85 PHE A N 1
ATOM 657 C CA . PHE A 1 85 ? 10.945 22.469 11.516 1 98.56 85 PHE A CA 1
ATOM 658 C C . PHE A 1 85 ? 11.5 23.469 10.508 1 98.56 85 PHE A C 1
ATOM 660 O O . PHE A 1 85 ? 12.453 24.203 10.812 1 98.56 85 PHE A O 1
ATOM 667 N N . TYR A 1 86 ? 10.93 23.438 9.328 1 98.62 86 TYR A N 1
ATOM 668 C CA . TYR A 1 86 ? 11.195 24.484 8.352 1 98.62 86 TYR A CA 1
ATOM 669 C C . TYR A 1 86 ? 10.102 25.547 8.383 1 98.62 86 TYR A C 1
ATOM 671 O O . TYR A 1 86 ? 8.977 25.297 7.953 1 98.62 86 TYR A O 1
ATOM 679 N N . ILE A 1 87 ? 10.469 26.703 8.883 1 98.56 87 ILE A N 1
ATOM 680 C CA . ILE A 1 87 ? 9.523 27.812 8.961 1 98.56 87 ILE A CA 1
ATOM 681 C C . ILE A 1 87 ? 9.641 28.672 7.707 1 98.56 87 ILE A C 1
ATOM 683 O O . ILE A 1 87 ? 10.555 29.484 7.594 1 98.56 87 ILE A O 1
ATOM 687 N N . MET A 1 88 ? 8.727 28.453 6.82 1 98.12 88 MET A N 1
ATOM 688 C CA . MET A 1 88 ? 8.664 29.234 5.594 1 98.12 88 MET A CA 1
ATOM 689 C C . MET A 1 88 ? 7.82 30.5 5.805 1 98.12 88 MET A C 1
ATOM 691 O O . MET A 1 88 ? 6.594 30.453 5.695 1 98.12 88 MET A O 1
ATOM 695 N N . ASP A 1 89 ? 8.508 31.562 5.992 1 97.12 89 ASP A N 1
ATOM 696 C CA . ASP A 1 89 ? 7.906 32.844 6.387 1 97.12 89 ASP A CA 1
ATOM 697 C C . ASP A 1 89 ? 7.516 33.656 5.16 1 97.12 89 ASP A C 1
ATOM 699 O O . ASP A 1 89 ? 8.383 34.188 4.457 1 97.12 89 ASP A O 1
ATOM 703 N N . ASP A 1 90 ? 6.219 33.781 4.961 1 95.25 90 ASP A N 1
ATOM 704 C CA . ASP A 1 90 ? 5.66 34.5 3.82 1 95.25 90 ASP A CA 1
ATOM 705 C C . ASP A 1 90 ? 5.52 36 4.129 1 95.25 90 ASP A C 1
ATOM 707 O O . ASP A 1 90 ? 4.402 36.5 4.207 1 95.25 90 ASP A O 1
ATOM 711 N N . ALA A 1 91 ? 6.586 36.719 4.316 1 94.62 91 ALA A N 1
ATOM 712 C CA . ALA A 1 91 ? 6.691 38.156 4.41 1 94.62 91 ALA A CA 1
ATOM 713 C C . ALA A 1 91 ? 6.074 38.688 5.711 1 94.62 91 ALA A C 1
ATOM 715 O O . ALA A 1 91 ? 5.336 39.656 5.707 1 94.62 91 ALA A O 1
ATOM 716 N N . SER A 1 92 ? 6.328 37.938 6.75 1 94.94 92 SER A N 1
ATOM 717 C CA . SER A 1 92 ? 5.887 38.438 8.055 1 94.94 92 SER A CA 1
ATOM 718 C C . SER A 1 92 ? 6.625 39.719 8.438 1 94.94 92 SER A C 1
ATOM 720 O O . SER A 1 92 ? 7.773 39.906 8.039 1 94.94 92 SER A O 1
ATOM 722 N N . GLN A 1 93 ? 5.906 40.531 9.234 1 92.19 93 GLN A N 1
ATOM 723 C CA . GLN A 1 93 ? 6.492 41.75 9.82 1 92.19 93 GLN A CA 1
ATOM 724 C C . GLN A 1 93 ? 6.141 41.875 11.297 1 92.19 93 GLN A C 1
ATOM 726 O O . GLN A 1 93 ? 4.984 42.094 11.648 1 92.19 93 GLN A O 1
ATOM 731 N N . PRO A 1 94 ? 7.113 41.75 12.195 1 94.12 94 PRO A N 1
ATOM 732 C CA . PRO A 1 94 ? 8.5 41.406 11.875 1 94.12 94 PRO A CA 1
ATOM 733 C C . PRO A 1 94 ? 8.656 39.969 11.422 1 94.12 94 PRO A C 1
ATOM 735 O O . PRO A 1 94 ? 7.727 39.156 11.555 1 94.12 94 PRO A O 1
ATOM 738 N N . PRO A 1 95 ? 9.859 39.75 10.953 1 96.12 95 PRO A N 1
ATOM 739 C CA . PRO A 1 95 ? 10.078 38.375 10.523 1 96.12 95 PRO A CA 1
ATOM 740 C C . PRO A 1 95 ? 9.883 37.375 11.648 1 96.12 95 PRO A C 1
ATOM 742 O O . PRO A 1 95 ? 10.133 37.688 12.812 1 96.12 95 PRO A O 1
ATOM 745 N N . MET A 1 96 ? 9.469 36.125 11.258 1 95.94 96 MET A N 1
ATOM 746 C CA . MET A 1 96 ? 9.188 35.094 12.234 1 95.94 96 MET A CA 1
ATOM 747 C C . MET A 1 96 ? 10.43 34.75 13.055 1 95.94 96 MET A C 1
ATOM 749 O O . MET A 1 96 ? 10.328 34.375 14.219 1 95.94 96 MET A O 1
ATOM 753 N N . SER A 1 97 ? 11.594 34.938 12.5 1 96.19 97 SER A N 1
ATOM 754 C CA . SER A 1 97 ? 12.852 34.656 13.195 1 96.19 97 SER A CA 1
ATOM 755 C C . SER A 1 97 ? 13.016 35.594 14.406 1 96.19 97 SER A C 1
ATOM 757 O O . SER A 1 97 ? 13.812 35.281 15.305 1 96.19 97 SER A O 1
ATOM 759 N N . SER A 1 98 ? 12.281 36.656 14.406 1 95.12 98 SER A N 1
ATOM 760 C CA . SER A 1 98 ? 12.336 37.562 15.539 1 95.12 98 SER A CA 1
ATOM 761 C C . SER A 1 98 ? 11.781 36.938 16.797 1 95.12 98 SER A C 1
ATOM 763 O O . SER A 1 98 ? 12.039 37.406 17.906 1 95.12 98 SER A O 1
ATOM 765 N N . PHE A 1 99 ? 11.07 35.844 16.656 1 92.94 99 PHE A N 1
ATOM 766 C CA . PHE A 1 99 ? 10.43 35.188 17.781 1 92.94 99 PHE A CA 1
ATOM 767 C C . PHE A 1 99 ? 11.219 33.938 18.188 1 92.94 99 PHE A C 1
ATOM 769 O O . PHE A 1 99 ? 10.75 33.156 19 1 92.94 99 PHE A O 1
ATOM 776 N N . ALA A 1 100 ? 12.414 33.75 17.797 1 93.81 100 ALA A N 1
ATOM 777 C CA . ALA A 1 100 ? 13.203 32.531 17.969 1 93.81 100 ALA A CA 1
ATOM 778 C C . ALA A 1 100 ? 13.406 32.219 19.438 1 93.81 100 ALA A C 1
ATOM 780 O O . ALA A 1 100 ? 13.398 31.047 19.828 1 93.81 100 ALA A O 1
ATOM 781 N N . ASP A 1 101 ? 13.445 33.188 20.234 1 92.81 101 ASP A N 1
ATOM 782 C CA . ASP A 1 101 ? 13.766 33 21.656 1 92.81 101 ASP A CA 1
ATOM 783 C C . ASP A 1 101 ? 12.523 32.625 22.453 1 92.81 101 ASP A C 1
ATOM 785 O O . ASP A 1 101 ? 12.625 32.25 23.625 1 92.81 101 ASP A O 1
ATOM 789 N N . THR A 1 102 ? 11.422 32.562 21.797 1 92.19 102 THR A N 1
ATOM 790 C CA . THR A 1 102 ? 10.164 32.344 22.516 1 92.19 102 THR A CA 1
ATOM 791 C C . THR A 1 102 ? 9.609 30.953 22.219 1 92.19 102 THR A C 1
ATOM 793 O O . THR A 1 102 ? 8.578 30.562 22.766 1 92.19 102 THR A O 1
ATOM 796 N N . LEU A 1 103 ? 10.242 30.172 21.484 1 95.06 103 LEU A N 1
ATOM 797 C CA . LEU A 1 103 ? 9.617 29 20.859 1 95.06 103 LEU A CA 1
ATOM 798 C C . LEU A 1 103 ? 9.539 27.844 21.828 1 95.06 103 LEU A C 1
ATOM 800 O O . LEU A 1 103 ? 8.664 26.984 21.719 1 95.06 103 LEU A O 1
ATOM 804 N N . GLY A 1 104 ? 10.445 27.719 22.844 1 95.25 104 GLY A N 1
ATOM 805 C CA . GLY A 1 104 ? 10.391 26.688 23.859 1 95.25 104 GLY A CA 1
ATOM 806 C C . GLY A 1 104 ? 10.93 25.359 23.406 1 95.25 104 GLY A C 1
ATOM 807 O O . GLY A 1 104 ? 10.648 24.312 24 1 95.25 104 GLY A O 1
ATOM 808 N N . ILE A 1 105 ? 11.594 25.281 22.281 1 96.31 105 ILE A N 1
ATOM 809 C CA . ILE A 1 105 ? 12.289 24.094 21.812 1 96.31 105 ILE A CA 1
ATOM 810 C C . ILE A 1 105 ? 13.703 24.469 21.375 1 96.31 105 ILE A C 1
ATOM 812 O O . ILE A 1 105 ? 14.023 25.656 21.219 1 96.31 105 ILE A O 1
ATOM 816 N N . PRO A 1 106 ? 14.594 23.484 21.203 1 95.94 106 PRO A N 1
ATOM 817 C CA . PRO A 1 106 ? 15.961 23.797 20.812 1 95.94 106 PRO A CA 1
ATOM 818 C C . PRO A 1 106 ? 16.031 24.547 19.484 1 95.94 106 PRO A C 1
ATOM 820 O O . PRO A 1 106 ? 15.328 24.203 18.531 1 95.94 106 PRO A O 1
ATOM 823 N N . ALA A 1 107 ? 16.859 25.531 19.469 1 95.62 107 ALA A N 1
ATOM 824 C CA . ALA A 1 107 ? 17.031 26.344 18.266 1 95.62 107 ALA A CA 1
ATOM 825 C C . ALA A 1 107 ? 17.484 25.484 17.094 1 95.62 107 ALA A C 1
ATOM 827 O O . ALA A 1 107 ? 17.141 25.766 15.938 1 95.62 107 ALA A O 1
ATOM 828 N N . SER A 1 108 ? 18.219 24.422 17.328 1 95.38 108 SER A N 1
ATOM 829 C CA . SER A 1 108 ? 18.75 23.547 16.281 1 95.38 108 SER A CA 1
ATOM 830 C C . SER A 1 108 ? 17.625 22.812 15.555 1 95.38 108 SER A C 1
ATOM 832 O O . SER A 1 108 ? 17.828 22.328 14.438 1 95.38 108 SER A O 1
ATOM 834 N N . ALA A 1 109 ? 16.469 22.812 16.141 1 97.31 109 ALA A N 1
ATOM 835 C CA . ALA A 1 109 ? 15.344 22.078 15.555 1 97.31 109 ALA A CA 1
ATOM 836 C C . ALA A 1 109 ? 14.562 22.984 14.594 1 97.31 109 ALA A C 1
ATOM 838 O O . ALA A 1 109 ? 13.664 22.516 13.891 1 97.31 109 ALA A O 1
ATOM 839 N N . VAL A 1 110 ? 14.953 24.25 14.555 1 98.06 110 VAL A N 1
ATOM 840 C CA . VAL A 1 110 ? 14.148 25.188 13.773 1 98.06 110 VAL A CA 1
ATOM 841 C C . VAL A 1 110 ? 15.023 25.891 12.742 1 98.06 110 VAL A C 1
ATOM 843 O O . VAL A 1 110 ? 16.141 26.328 13.055 1 98.06 110 VAL A O 1
ATOM 846 N N . GLU A 1 111 ? 14.594 25.922 11.586 1 98 111 GLU A N 1
ATOM 847 C CA . GLU A 1 111 ? 15.219 26.688 10.508 1 98 111 GLU A CA 1
ATOM 848 C C . GLU A 1 111 ? 14.242 27.688 9.906 1 98 111 GLU A C 1
ATOM 850 O O . GLU A 1 111 ? 13.141 27.312 9.484 1 98 111 GLU A O 1
ATOM 855 N N . PHE A 1 112 ? 14.641 28.969 9.859 1 98.19 112 PHE A N 1
ATOM 856 C CA . PHE A 1 112 ? 13.781 30.031 9.336 1 98.19 112 PHE A CA 1
ATOM 857 C C . PHE A 1 112 ? 14.18 30.391 7.91 1 98.19 112 PHE A C 1
ATOM 859 O O . PHE A 1 112 ? 15.367 30.562 7.613 1 98.19 112 PHE A O 1
ATOM 866 N N . HIS A 1 113 ? 13.195 30.516 7.074 1 97.88 113 HIS A N 1
ATOM 867 C CA . HIS A 1 113 ? 13.344 31.031 5.719 1 97.88 113 HIS A CA 1
ATOM 868 C C . HIS A 1 113 ? 12.336 32.156 5.438 1 97.88 113 HIS A C 1
ATOM 870 O O . HIS A 1 113 ? 11.133 31.875 5.348 1 97.88 113 HIS A O 1
ATOM 876 N N . HIS A 1 114 ? 12.805 33.344 5.277 1 96.62 114 HIS A N 1
ATOM 877 C CA . HIS A 1 114 ? 11.945 34.5 5.09 1 96.62 114 HIS A CA 1
ATOM 878 C C . HIS A 1 114 ? 11.906 34.938 3.627 1 96.62 114 HIS A C 1
ATOM 880 O O . HIS A 1 114 ? 12.961 35.094 3 1 96.62 114 HIS A O 1
ATOM 886 N N . ASN A 1 115 ? 10.742 35.062 3.111 1 94 115 ASN A N 1
ATOM 887 C CA . ASN A 1 115 ? 10.508 35.688 1.818 1 94 115 ASN A CA 1
ATOM 888 C C . ASN A 1 115 ? 9.938 37.094 1.979 1 94 115 ASN A C 1
ATOM 890 O O . ASN A 1 115 ? 9.078 37.312 2.832 1 94 115 ASN A O 1
ATOM 894 N N . THR A 1 116 ? 10.453 37.969 1.167 1 93.06 116 THR A N 1
ATOM 895 C CA . THR A 1 116 ? 9.906 39.312 1.186 1 93.06 116 THR A CA 1
ATOM 896 C C . THR A 1 116 ? 8.609 39.375 0.379 1 93.06 116 THR A C 1
ATOM 898 O O . THR A 1 116 ? 8.289 38.469 -0.373 1 93.06 116 THR A O 1
ATOM 901 N N . ALA A 1 117 ? 7.926 40.438 0.573 1 90.81 117 ALA A N 1
ATOM 902 C CA . ALA A 1 117 ? 6.676 40.656 -0.158 1 90.81 117 ALA A CA 1
ATOM 903 C C . ALA A 1 117 ? 6.918 40.625 -1.665 1 90.81 117 ALA A C 1
ATOM 905 O O . ALA A 1 117 ? 6.074 40.156 -2.432 1 90.81 117 ALA A O 1
ATOM 906 N N . SER A 1 118 ? 8.008 41.094 -2.129 1 91.25 118 SER A N 1
ATOM 907 C CA . SER A 1 118 ? 8.328 41.188 -3.551 1 91.25 118 SER A CA 1
ATOM 908 C C . SER A 1 118 ? 8.602 39.844 -4.156 1 91.25 118 SER A C 1
ATOM 910 O O . SER A 1 118 ? 8.57 39.656 -5.375 1 91.25 118 SER A O 1
ATOM 912 N N . GLU A 1 119 ? 8.859 38.875 -3.332 1 91.06 119 GLU A N 1
ATOM 913 C CA . GLU A 1 119 ? 9.195 37.531 -3.797 1 91.06 119 GLU A CA 1
ATOM 914 C C . GLU A 1 119 ? 7.961 36.656 -3.871 1 91.06 119 GLU A C 1
ATOM 916 O O . GLU A 1 119 ? 8.039 35.5 -4.312 1 91.06 119 GLU A O 1
ATOM 921 N N . ARG A 1 120 ? 6.941 37.219 -3.523 1 90.06 120 ARG A N 1
ATOM 922 C CA . ARG A 1 120 ? 5.715 36.438 -3.506 1 90.06 120 ARG A CA 1
ATOM 923 C C . ARG A 1 120 ? 5.246 36.125 -4.922 1 90.06 120 ARG A C 1
ATOM 925 O O . ARG A 1 120 ? 5.316 36.969 -5.812 1 90.06 120 ARG A O 1
ATOM 932 N N . VAL A 1 121 ? 4.793 34.875 -5.117 1 90.5 121 VAL A N 1
ATOM 933 C CA . VAL A 1 121 ? 4.203 34.438 -6.371 1 90.5 121 VAL A CA 1
ATOM 934 C C . VAL A 1 121 ? 2.791 33.906 -6.113 1 90.5 121 VAL A C 1
ATOM 936 O O . VAL A 1 121 ? 2.418 33.656 -4.969 1 90.5 121 VAL A O 1
ATOM 939 N N . PRO A 1 122 ? 1.979 33.812 -7.199 1 87.81 122 PRO A N 1
ATOM 940 C CA . PRO A 1 122 ? 0.664 33.188 -7 1 87.81 122 PRO A CA 1
ATOM 941 C C . PRO A 1 122 ? 0.751 31.797 -6.41 1 87.81 122 PRO A C 1
ATOM 943 O O . PRO A 1 122 ? 1.645 31.016 -6.77 1 87.81 122 PRO A O 1
ATOM 946 N N . SER A 1 123 ? -0.105 31.531 -5.512 1 89.25 123 SER A N 1
ATOM 947 C CA . SER A 1 123 ? -0.096 30.25 -4.809 1 89.25 123 SER A CA 1
ATOM 948 C C . SER A 1 123 ? 1.242 30.016 -4.117 1 89.25 123 SER A C 1
ATOM 950 O O . SER A 1 123 ? 1.857 28.953 -4.297 1 89.25 123 SER A O 1
ATOM 952 N N . MET A 1 124 ? 1.623 30.938 -3.373 1 92.5 124 MET A N 1
ATOM 953 C CA . MET A 1 124 ? 2.932 30.984 -2.729 1 92.5 124 MET A CA 1
ATOM 954 C C . MET A 1 124 ? 3.18 29.734 -1.895 1 92.5 124 MET A C 1
ATOM 956 O O . MET A 1 124 ? 4.316 29.266 -1.791 1 92.5 124 MET A O 1
ATOM 960 N N . GLN A 1 125 ? 2.205 29.188 -1.351 1 93.94 125 GLN A N 1
ATOM 961 C CA . GLN A 1 125 ? 2.359 28 -0.507 1 93.94 125 GLN A CA 1
ATOM 962 C C . GLN A 1 125 ? 3 26.859 -1.28 1 93.94 125 GLN A C 1
ATOM 964 O O . GLN A 1 125 ? 3.816 26.109 -0.734 1 93.94 125 GLN A O 1
ATOM 969 N N . HIS A 1 126 ? 2.654 26.734 -2.551 1 95.62 126 HIS A N 1
ATOM 970 C CA . HIS A 1 126 ? 3.256 25.703 -3.383 1 95.62 126 HIS A CA 1
ATOM 971 C C . HIS A 1 126 ? 4.762 25.906 -3.521 1 95.62 126 HIS A C 1
ATOM 973 O O . HIS A 1 126 ? 5.535 24.953 -3.434 1 95.62 126 HIS A O 1
ATOM 979 N N . ALA A 1 127 ? 5.082 27.125 -3.742 1 95.56 127 ALA A N 1
ATOM 980 C CA . ALA A 1 127 ? 6.496 27.453 -3.885 1 95.56 127 ALA A CA 1
ATOM 981 C C . ALA A 1 127 ? 7.258 27.172 -2.592 1 95.56 127 ALA A C 1
ATOM 983 O O . ALA A 1 127 ? 8.383 26.688 -2.625 1 95.56 127 ALA A O 1
ATOM 984 N N . LEU A 1 128 ? 6.664 27.5 -1.543 1 97.44 128 LEU A N 1
ATOM 985 C CA . LEU A 1 128 ? 7.289 27.281 -0.244 1 97.44 128 LEU A CA 1
ATOM 986 C C . LEU A 1 128 ? 7.441 25.781 0.034 1 97.44 128 LEU A C 1
ATOM 988 O O . LEU A 1 128 ? 8.469 25.344 0.56 1 97.44 128 LEU A O 1
ATOM 992 N N . TYR A 1 129 ? 6.453 25 -0.313 1 98.06 129 TYR A N 1
ATOM 993 C CA . TYR A 1 129 ? 6.527 23.547 -0.149 1 98.06 129 TYR A CA 1
ATOM 994 C C . TYR A 1 129 ? 7.66 22.969 -0.987 1 98.06 129 TYR A C 1
ATOM 996 O O . TYR A 1 129 ? 8.375 22.062 -0.535 1 98.06 129 TYR A O 1
ATOM 1004 N N . GLN A 1 130 ? 7.754 23.484 -2.199 1 97.5 130 GLN A N 1
ATOM 1005 C CA . GLN A 1 130 ? 8.844 23.047 -3.061 1 97.5 130 GLN A CA 1
ATOM 1006 C C . GLN A 1 130 ? 10.203 23.344 -2.426 1 97.5 130 GLN A C 1
ATOM 1008 O O . GLN A 1 130 ? 11.086 22.484 -2.406 1 97.5 130 GLN A O 1
ATOM 1013 N N . LYS A 1 131 ? 10.305 24.516 -1.931 1 97.38 131 LYS A N 1
ATOM 1014 C CA . LYS A 1 131 ? 11.547 24.906 -1.271 1 97.38 131 LYS A CA 1
ATOM 1015 C C . LYS A 1 131 ? 11.844 24.016 -0.078 1 97.38 131 LYS A C 1
ATOM 1017 O O . LYS A 1 131 ? 12.992 23.609 0.135 1 97.38 131 LYS A O 1
ATOM 1022 N N . CYS A 1 132 ? 10.867 23.688 0.676 1 97.81 132 CYS A N 1
ATOM 1023 C CA . CYS A 1 132 ? 11.016 22.781 1.811 1 97.81 132 CYS A CA 1
ATOM 1024 C C . CYS A 1 132 ? 11.555 21.422 1.361 1 97.81 132 CYS A C 1
ATOM 1026 O O . CYS A 1 132 ? 12.453 20.859 1.996 1 97.81 132 CYS A O 1
ATOM 1028 N N . SER A 1 133 ? 10.945 20.906 0.345 1 97.75 133 SER A N 1
ATOM 1029 C CA . SER A 1 133 ? 11.367 19.609 -0.152 1 97.75 133 SER A CA 1
ATOM 1030 C C . SER A 1 133 ? 12.836 19.625 -0.566 1 97.75 133 SER A C 1
ATOM 1032 O O . SER A 1 133 ? 13.57 18.672 -0.315 1 97.75 133 SER A O 1
ATOM 1034 N N . GLU A 1 134 ? 13.258 20.672 -1.146 1 97.75 134 GLU A N 1
ATOM 1035 C CA . GLU A 1 134 ? 14.648 20.812 -1.582 1 97.75 134 GLU A CA 1
ATOM 1036 C C . GLU A 1 134 ? 15.594 20.922 -0.389 1 97.75 134 GLU A C 1
ATOM 1038 O O . GLU A 1 134 ? 16.672 20.328 -0.391 1 97.75 134 GLU A O 1
ATOM 1043 N N . LEU A 1 135 ? 15.203 21.688 0.582 1 97.62 135 LEU A N 1
ATOM 1044 C CA . LEU A 1 135 ? 16 21.859 1.784 1 97.62 135 LEU A CA 1
ATOM 1045 C C . LEU A 1 135 ? 16.125 20.547 2.559 1 97.62 135 LEU A C 1
ATOM 1047 O O . LEU A 1 135 ? 17.188 20.234 3.098 1 97.62 135 LEU A O 1
ATOM 1051 N N . GLY A 1 136 ? 15.047 19.859 2.695 1 96.38 136 GLY A N 1
ATOM 1052 C CA . GLY A 1 136 ? 15.023 18.609 3.438 1 96.38 136 GLY A CA 1
ATOM 1053 C C . GLY A 1 136 ? 15.805 17.5 2.756 1 96.38 136 GLY A C 1
ATOM 1054 O O . GLY A 1 136 ? 16.562 16.781 3.406 1 96.38 136 GLY A O 1
ATOM 1055 N N . GLY A 1 137 ? 15.484 17.375 1.378 1 91.06 137 GLY A N 1
ATOM 1056 C CA . GLY A 1 137 ? 16.219 16.391 0.598 1 91.06 137 GLY A CA 1
ATOM 1057 C C . GLY A 1 137 ? 16.203 15.008 1.227 1 91.06 137 GLY A C 1
ATOM 1058 O O . GLY A 1 137 ? 15.141 14.461 1.524 1 91.06 137 GLY A O 1
ATOM 1059 N N . ASP A 1 138 ? 17.469 14.516 1.529 1 92.69 138 ASP A N 1
ATOM 1060 C CA . ASP A 1 138 ? 17.641 13.172 2.076 1 92.69 138 ASP A CA 1
ATOM 1061 C C . ASP A 1 138 ? 17.859 13.219 3.586 1 92.69 138 ASP A C 1
ATOM 1063 O O . ASP A 1 138 ? 18.188 12.203 4.203 1 92.69 138 ASP A O 1
ATOM 1067 N N . LYS A 1 139 ? 17.578 14.43 4.121 1 96.19 139 LYS A N 1
ATOM 1068 C CA . LYS A 1 139 ? 17.859 14.609 5.547 1 96.19 139 LYS A CA 1
ATOM 1069 C C . LYS A 1 139 ? 16.766 13.961 6.398 1 96.19 139 LYS A C 1
ATOM 1071 O O . LYS A 1 139 ? 16.984 13.664 7.57 1 96.19 139 LYS A O 1
ATOM 1076 N N . HIS A 1 140 ? 15.617 13.836 5.836 1 97.88 140 HIS A N 1
ATOM 1077 C CA . HIS A 1 140 ? 14.453 13.312 6.539 1 97.88 140 HIS A CA 1
ATOM 1078 C C . HIS A 1 140 ? 13.781 12.203 5.738 1 97.88 140 HIS A C 1
ATOM 1080 O O . HIS A 1 140 ? 13.781 12.227 4.504 1 97.88 140 HIS A O 1
ATOM 1086 N N . GLU A 1 141 ? 13.234 11.273 6.492 1 98.06 141 GLU A N 1
ATOM 1087 C CA . GLU A 1 141 ? 12.422 10.273 5.805 1 98.06 141 GLU A CA 1
ATOM 1088 C C . GLU A 1 141 ? 11.062 10.836 5.422 1 98.06 141 GLU A C 1
ATOM 1090 O O . GLU A 1 141 ? 10.609 10.664 4.289 1 98.06 141 GLU A O 1
ATOM 1095 N N . TRP A 1 142 ? 10.484 11.492 6.359 1 98.69 142 TRP A N 1
ATOM 1096 C CA . TRP A 1 142 ? 9.133 12.016 6.195 1 98.69 142 TRP A CA 1
ATOM 1097 C C . TRP A 1 142 ? 9.102 13.523 6.438 1 98.69 142 TRP A C 1
ATOM 1099 O O . TRP A 1 142 ? 9.875 14.039 7.246 1 98.69 142 TRP A O 1
ATOM 1109 N N . MET A 1 143 ? 8.164 14.203 5.758 1 98.81 143 MET A N 1
ATOM 1110 C CA . MET A 1 143 ? 7.871 15.609 6.02 1 98.81 143 MET A CA 1
ATOM 1111 C C . MET A 1 143 ? 6.367 15.859 6.008 1 98.81 143 MET A C 1
ATOM 1113 O O . MET A 1 143 ? 5.68 15.484 5.059 1 98.81 143 MET A O 1
ATOM 1117 N N . ALA A 1 144 ? 5.941 16.422 7.07 1 98.94 144 ALA A N 1
ATOM 1118 C CA . ALA A 1 144 ? 4.543 16.844 7.121 1 98.94 144 ALA A CA 1
ATOM 1119 C C . ALA A 1 144 ? 4.379 18.266 6.602 1 98.94 144 ALA A C 1
ATOM 1121 O O . ALA A 1 144 ? 5.172 19.156 6.941 1 98.94 144 ALA A O 1
ATOM 1122 N N . PHE A 1 145 ? 3.393 18.453 5.773 1 98.88 145 PHE A N 1
ATOM 1123 C CA . PHE A 1 145 ? 3.025 19.766 5.262 1 98.88 145 PHE A CA 1
ATOM 1124 C C . PHE A 1 145 ? 1.717 20.234 5.879 1 98.88 145 PHE A C 1
ATOM 1126 O O . PHE A 1 145 ? 0.635 19.875 5.414 1 98.88 145 PHE A O 1
ATOM 1133 N N . ILE A 1 146 ? 1.865 20.984 6.945 1 98.75 146 ILE A N 1
ATOM 1134 C CA . ILE A 1 146 ? 0.683 21.406 7.695 1 98.75 146 ILE A CA 1
ATOM 1135 C C . ILE A 1 146 ? 0.798 22.875 8.07 1 98.75 146 ILE A C 1
ATOM 1137 O O . ILE A 1 146 ? 1.884 23.453 8 1 98.75 146 ILE A O 1
ATOM 1141 N N . ASP A 1 147 ? -0.31 23.469 8.469 1 97.88 147 ASP A N 1
ATOM 1142 C CA . ASP A 1 147 ? -0.395 24.891 8.789 1 97.88 147 ASP A CA 1
ATOM 1143 C C . ASP A 1 147 ? -0.198 25.125 10.281 1 97.88 147 ASP A C 1
ATOM 1145 O O . ASP A 1 147 ? -0.185 24.188 11.07 1 97.88 147 ASP A O 1
ATOM 1149 N N . ALA A 1 148 ? -0.08 26.391 10.625 1 97.62 148 ALA A N 1
ATOM 1150 C CA . ALA A 1 148 ? 0.246 26.781 11.992 1 97.62 148 ALA A CA 1
ATOM 1151 C C . ALA A 1 148 ? -0.958 26.625 12.914 1 97.62 148 ALA A C 1
ATOM 1153 O O . ALA A 1 148 ? -0.831 26.719 14.133 1 97.62 148 ALA A O 1
ATOM 1154 N N . ASP A 1 149 ? -2.125 26.375 12.328 1 97.88 149 ASP A N 1
ATOM 1155 C CA . ASP A 1 149 ? -3.311 26.125 13.141 1 97.88 149 ASP A CA 1
ATOM 1156 C C . ASP A 1 149 ? -3.721 24.656 13.07 1 97.88 149 ASP A C 1
ATOM 1158 O O . ASP A 1 149 ? -4.852 24.297 13.422 1 97.88 149 ASP A O 1
ATOM 1162 N N . GLU A 1 150 ? -2.838 23.828 12.625 1 98.81 150 GLU A N 1
ATOM 1163 C CA . GLU A 1 150 ? -3.059 22.391 12.523 1 98.81 150 GLU A CA 1
ATOM 1164 C C . GLU A 1 150 ? -2.115 21.625 13.445 1 98.81 150 GLU A C 1
ATOM 1166 O O . GLU A 1 150 ? -0.898 21.828 13.398 1 98.81 150 GLU A O 1
ATOM 1171 N N . PHE A 1 151 ? -2.693 20.75 14.273 1 98.94 151 PHE A N 1
ATOM 1172 C CA . PHE A 1 151 ? -1.938 19.969 15.234 1 98.94 151 PHE A CA 1
ATOM 1173 C C . PHE A 1 151 ? -2.096 18.469 14.961 1 98.94 151 PHE A C 1
ATOM 1175 O O . PHE A 1 151 ? -3.201 17.938 15.031 1 98.94 151 PHE A O 1
ATOM 1182 N N . LEU A 1 152 ? -0.979 17.859 14.672 1 98.88 152 LEU A N 1
ATOM 1183 C CA . LEU A 1 152 ? -0.98 16.406 14.516 1 98.88 152 LEU A CA 1
ATOM 1184 C C . LEU A 1 152 ? -1.251 15.711 15.844 1 98.88 152 LEU A C 1
ATOM 1186 O O . LEU A 1 152 ? -0.833 16.203 16.891 1 98.88 152 LEU A O 1
ATOM 1190 N N . ASP A 1 153 ? -1.926 14.617 15.727 1 98.69 153 ASP A N 1
ATOM 1191 C CA . ASP A 1 153 ? -2.188 13.773 16.891 1 98.69 153 ASP A CA 1
ATOM 1192 C C . ASP A 1 153 ? -2.115 12.289 16.516 1 98.69 153 ASP A C 1
ATOM 1194 O O . ASP A 1 153 ? -2.346 11.922 15.367 1 98.69 153 ASP A O 1
ATOM 1198 N N . ALA A 1 154 ? -1.729 11.484 17.453 1 98.19 154 ALA A N 1
ATOM 1199 C CA . ALA A 1 154 ? -1.763 10.023 17.359 1 98.19 154 ALA A CA 1
ATOM 1200 C C . ALA A 1 154 ? -2.668 9.438 18.438 1 98.19 154 ALA A C 1
ATOM 1202 O O . ALA A 1 154 ? -2.193 9.039 19.516 1 98.19 154 ALA A O 1
ATOM 1203 N N . PRO A 1 155 ? -3.93 9.305 18.109 1 97.25 155 PRO A N 1
ATOM 1204 C CA . PRO A 1 155 ? -4.898 8.938 19.141 1 97.25 155 PRO A CA 1
ATOM 1205 C C . PRO A 1 155 ? -4.781 7.473 19.562 1 97.25 155 PRO A C 1
ATOM 1207 O O . PRO A 1 155 ? -5.227 7.105 20.656 1 97.25 155 PRO A O 1
ATOM 1210 N N . GLY A 1 156 ? -4.27 6.664 18.719 1 94.69 156 GLY A N 1
ATOM 1211 C CA . GLY A 1 156 ? -4.133 5.25 19.047 1 94.69 156 GLY A CA 1
ATOM 1212 C C . GLY A 1 156 ? -2.967 4.957 19.969 1 94.69 156 GLY A C 1
ATOM 1213 O O . GLY A 1 156 ? -2.375 5.875 20.547 1 94.69 156 GLY A O 1
ATOM 1214 N N . PRO A 1 157 ? -2.703 3.691 20.109 1 95.81 157 PRO A N 1
ATOM 1215 C CA . PRO A 1 157 ? -1.623 3.277 21.016 1 95.81 157 PRO A CA 1
ATOM 1216 C C . PRO A 1 157 ? -0.237 3.502 20.422 1 95.81 157 PRO A C 1
ATOM 1218 O O . PRO A 1 157 ? 0.767 3.441 21.125 1 95.81 157 PRO A O 1
ATOM 1221 N N . GLU A 1 158 ? -0.175 3.781 19.188 1 96.88 158 GLU A N 1
ATOM 1222 C CA . GLU A 1 158 ? 1.094 3.982 18.5 1 96.88 158 GLU A CA 1
ATOM 1223 C C . GLU A 1 158 ? 1.492 5.457 18.5 1 96.88 158 GLU A C 1
ATOM 1225 O O . GLU A 1 158 ? 0.631 6.34 18.516 1 96.88 158 GLU A O 1
ATOM 1230 N N . THR A 1 159 ? 2.809 5.684 18.531 1 97.56 159 THR A N 1
ATOM 1231 C CA . THR A 1 159 ? 3.279 7.035 18.25 1 97.56 159 THR A CA 1
ATOM 1232 C C . THR A 1 159 ? 3.131 7.371 16.781 1 97.56 159 THR A C 1
ATOM 1234 O O . THR A 1 159 ? 2.932 6.477 15.945 1 97.56 159 THR A O 1
ATOM 1237 N N . LEU A 1 160 ? 3.256 8.617 16.484 1 98.31 160 LEU A N 1
ATOM 1238 C CA . LEU A 1 160 ? 3.266 9.055 15.086 1 98.31 160 LEU A CA 1
ATOM 1239 C C . LEU A 1 160 ? 4.379 8.352 14.312 1 98.31 160 LEU A C 1
ATOM 1241 O O . LEU A 1 160 ? 4.148 7.848 13.211 1 98.31 160 LEU A O 1
ATOM 1245 N N . ARG A 1 161 ? 5.508 8.281 14.859 1 98 161 ARG A N 1
ATOM 1246 C CA . ARG A 1 161 ? 6.652 7.633 14.227 1 98 161 ARG A CA 1
ATOM 1247 C C . ARG A 1 161 ? 6.367 6.156 13.961 1 98 161 ARG A C 1
ATOM 1249 O O . ARG A 1 161 ? 6.699 5.637 12.891 1 98 161 ARG A O 1
ATOM 1256 N N . ASP A 1 162 ? 5.777 5.508 14.945 1 97.69 162 ASP A N 1
ATOM 1257 C CA . ASP A 1 162 ? 5.453 4.09 14.789 1 97.69 162 ASP A CA 1
ATOM 1258 C C . ASP A 1 162 ? 4.527 3.873 13.594 1 97.69 162 ASP A C 1
ATOM 1260 O O . ASP A 1 162 ? 4.723 2.936 12.812 1 97.69 162 ASP A O 1
ATOM 1264 N N . VAL A 1 163 ? 3.545 4.695 13.469 1 98.44 163 VAL A N 1
ATOM 1265 C CA . VAL A 1 163 ? 2.594 4.566 12.367 1 98.44 163 VAL A CA 1
ATOM 1266 C C . VAL A 1 163 ? 3.32 4.734 11.031 1 98.44 163 VAL A C 1
ATOM 1268 O O . VAL A 1 163 ? 3.154 3.918 10.125 1 98.44 163 VAL A O 1
ATOM 1271 N N . LEU A 1 164 ? 4.148 5.742 10.938 1 98.5 164 LEU A N 1
ATOM 1272 C CA . LEU A 1 164 ? 4.863 6.016 9.695 1 98.5 164 LEU A CA 1
ATOM 1273 C C . LEU A 1 164 ? 5.84 4.891 9.375 1 98.5 164 LEU A C 1
ATOM 1275 O O . LEU A 1 164 ? 5.93 4.457 8.219 1 98.5 164 LEU A O 1
ATOM 1279 N N . LYS A 1 165 ? 6.543 4.422 10.359 1 97.94 165 LYS A N 1
ATOM 1280 C CA . LYS A 1 165 ? 7.48 3.32 10.172 1 97.94 165 LYS A CA 1
ATOM 1281 C C . LYS A 1 165 ? 6.766 2.072 9.656 1 97.94 165 LYS A C 1
ATOM 1283 O O . LYS A 1 165 ? 7.324 1.309 8.867 1 97.94 165 LYS A O 1
ATOM 1288 N N . GLY A 1 166 ? 5.586 1.904 10.117 1 97.62 166 GLY A N 1
ATOM 1289 C CA . GLY A 1 166 ? 4.805 0.753 9.688 1 97.62 166 GLY A CA 1
ATOM 1290 C C . GLY A 1 166 ? 4.512 0.749 8.203 1 97.62 166 GLY A C 1
ATOM 1291 O O . GLY A 1 166 ? 4.312 -0.312 7.605 1 97.62 166 GLY A O 1
ATOM 1292 N N . PHE A 1 167 ? 4.531 1.902 7.574 1 98.44 167 PHE A N 1
ATOM 1293 C CA . PHE A 1 167 ? 4.23 2.016 6.152 1 98.44 167 PHE A CA 1
ATOM 1294 C C . PHE A 1 167 ? 5.496 1.87 5.312 1 98.44 167 PHE A C 1
ATOM 1296 O O . PHE A 1 167 ? 5.422 1.613 4.109 1 98.44 167 PHE A O 1
ATOM 1303 N N . GLU A 1 168 ? 6.629 1.974 5.875 1 97.69 168 GLU A N 1
ATOM 1304 C CA . GLU A 1 168 ? 7.887 2.123 5.145 1 97.69 168 GLU A CA 1
ATOM 1305 C C . GLU A 1 168 ? 8.242 0.845 4.387 1 97.69 168 GLU A C 1
ATOM 1307 O O . GLU A 1 168 ? 8.758 0.901 3.271 1 97.69 168 GLU A O 1
ATOM 1312 N N . PRO A 1 169 ? 7.938 -0.327 4.934 1 97.12 169 PRO A N 1
ATOM 1313 C CA . PRO A 1 169 ? 8.289 -1.534 4.18 1 97.12 169 PRO A CA 1
ATOM 1314 C C . PRO A 1 169 ? 7.469 -1.688 2.9 1 97.12 169 PRO A C 1
ATOM 1316 O O . PRO A 1 169 ? 7.801 -2.516 2.047 1 97.12 169 PRO A O 1
ATOM 1319 N N . ILE A 1 170 ? 6.387 -0.973 2.828 1 98.56 170 ILE A N 1
ATOM 1320 C CA . ILE A 1 170 ? 5.52 -1.018 1.653 1 98.56 170 ILE A CA 1
ATOM 1321 C C . ILE A 1 170 ? 5.934 0.071 0.666 1 98.56 170 ILE A C 1
ATOM 1323 O O . ILE A 1 170 ? 5.516 1.225 0.792 1 98.56 170 ILE A O 1
ATOM 1327 N N . GLN A 1 171 ? 6.57 -0.29 -0.369 1 98.31 171 GLN A N 1
ATOM 1328 C CA . GLN A 1 171 ? 7.297 0.653 -1.213 1 98.31 171 GLN A CA 1
ATOM 1329 C C . GLN A 1 171 ? 6.34 1.576 -1.958 1 98.31 171 GLN A C 1
ATOM 1331 O O . GLN A 1 171 ? 6.688 2.717 -2.275 1 98.31 171 GLN A O 1
ATOM 1336 N N . VAL A 1 172 ? 5.164 1.148 -2.182 1 98.69 172 VAL A N 1
ATOM 1337 C CA . VAL A 1 172 ? 4.23 1.917 -2.996 1 98.69 172 VAL A CA 1
ATOM 1338 C C . VAL A 1 172 ? 3.703 3.105 -2.195 1 98.69 172 VAL A C 1
ATOM 1340 O O . VAL A 1 172 ? 3.121 4.035 -2.76 1 98.69 172 VAL A O 1
ATOM 1343 N N . ILE A 1 173 ? 3.885 3.076 -0.944 1 98.88 173 ILE A N 1
ATOM 1344 C CA . ILE A 1 173 ? 3.348 4.145 -0.112 1 98.88 173 ILE A CA 1
ATOM 1345 C C . ILE A 1 173 ? 4.336 5.309 -0.062 1 98.88 173 ILE A C 1
ATOM 1347 O O . ILE A 1 173 ? 5.414 5.191 0.53 1 98.88 173 ILE A O 1
ATOM 1351 N N . GLY A 1 174 ? 3.855 6.426 -0.668 1 98.81 174 GLY A N 1
ATOM 1352 C CA . GLY A 1 174 ? 4.723 7.59 -0.743 1 98.81 174 GLY A CA 1
ATOM 1353 C C . GLY A 1 174 ? 4.262 8.734 0.14 1 98.81 174 GLY A C 1
ATOM 1354 O O . GLY A 1 174 ? 5.004 9.695 0.361 1 98.81 174 GLY A O 1
ATOM 1355 N N . ALA A 1 175 ? 3.037 8.586 0.63 1 98.94 175 ALA A N 1
ATOM 1356 C CA . ALA A 1 175 ? 2.504 9.625 1.509 1 98.94 175 ALA A CA 1
ATOM 1357 C C . ALA A 1 175 ? 1.342 9.094 2.344 1 98.94 175 ALA A C 1
ATOM 1359 O O . ALA A 1 175 ? 0.728 8.086 1.991 1 98.94 175 ALA A O 1
ATOM 1360 N N . VAL A 1 176 ? 1.118 9.773 3.441 1 98.94 176 VAL A N 1
ATOM 1361 C CA . VAL A 1 176 ? -0.001 9.469 4.328 1 98.94 176 VAL A CA 1
ATOM 1362 C C . VAL A 1 176 ? -0.875 10.711 4.496 1 98.94 176 VAL A C 1
ATOM 1364 O O . VAL A 1 176 ? -0.385 11.773 4.887 1 98.94 176 VAL A O 1
ATOM 1367 N N . GLY A 1 177 ? -2.119 10.547 4.109 1 98.88 177 GLY A N 1
ATOM 1368 C CA . GLY A 1 177 ? -3.084 11.609 4.363 1 98.88 177 GLY A CA 1
ATOM 1369 C C . GLY A 1 177 ? -3.697 11.539 5.746 1 98.88 177 GLY A C 1
ATOM 1370 O O . GLY A 1 177 ? -4.07 10.461 6.215 1 98.88 177 GLY A O 1
ATOM 1371 N N . VAL A 1 178 ? -3.805 12.688 6.375 1 98.88 178 VAL A N 1
ATOM 1372 C CA . VAL A 1 178 ? -4.359 12.758 7.723 1 98.88 178 VAL A CA 1
ATOM 1373 C C . VAL A 1 178 ? -5.598 13.656 7.723 1 98.88 178 VAL A C 1
ATOM 1375 O O . VAL A 1 178 ? -5.543 14.805 7.277 1 98.88 178 VAL A O 1
ATOM 1378 N N . SER A 1 179 ? -6.66 13.172 8.25 1 98.62 179 SER A N 1
ATOM 1379 C CA . SER A 1 179 ? -7.941 13.867 8.18 1 98.62 179 SER A CA 1
ATOM 1380 C C . SER A 1 179 ? -8.016 14.992 9.211 1 98.62 179 SER A C 1
ATOM 1382 O O . SER A 1 179 ? -7.547 14.836 10.344 1 98.62 179 SER A O 1
ATOM 1384 N N . TRP A 1 180 ? -8.688 15.984 8.797 1 98.81 180 TRP A N 1
ATOM 1385 C CA . TRP A 1 180 ? -8.945 17.109 9.688 1 98.81 180 TRP A CA 1
ATOM 1386 C C . TRP A 1 180 ? -9.883 16.719 10.82 1 98.81 180 TRP A C 1
ATOM 1388 O O . TRP A 1 180 ? -10.703 15.805 10.672 1 98.81 180 TRP A O 1
ATOM 1398 N N . ARG A 1 181 ? -9.719 17.297 11.867 1 98.62 181 ARG A N 1
ATOM 1399 C CA . ARG A 1 181 ? -10.641 17.5 12.984 1 98.62 181 ARG A CA 1
ATOM 1400 C C . ARG A 1 181 ? -10.781 18.969 13.328 1 98.62 181 ARG A C 1
ATOM 1402 O O . ARG A 1 181 ? -10.031 19.5 14.156 1 98.62 181 ARG A O 1
ATOM 1409 N N . MET A 1 182 ? -11.797 19.578 12.75 1 98.69 182 MET A N 1
ATOM 1410 C CA . MET A 1 182 ? -11.898 21.031 12.82 1 98.69 182 MET A CA 1
ATOM 1411 C C . MET A 1 182 ? -12.594 21.469 14.109 1 98.69 182 MET A C 1
ATOM 1413 O O . MET A 1 182 ? -13.727 21.047 14.383 1 98.69 182 MET A O 1
ATOM 1417 N N . HIS A 1 183 ? -12 22.344 14.805 1 98.81 183 HIS A N 1
ATOM 1418 C CA . HIS A 1 183 ? -12.523 22.875 16.062 1 98.81 183 HIS A CA 1
ATOM 1419 C C . HIS A 1 183 ? -13.367 24.125 15.828 1 98.81 183 HIS A C 1
ATOM 1421 O O . HIS A 1 183 ? -13.094 24.891 14.906 1 98.81 183 HIS A O 1
ATOM 1427 N N . THR A 1 184 ? -14.336 24.25 16.688 1 98.56 184 THR A N 1
ATOM 1428 C CA . THR A 1 184 ? -15.102 25.5 16.719 1 98.56 184 THR A CA 1
ATOM 1429 C C . THR A 1 184 ? -14.422 26.531 17.609 1 98.56 184 THR A C 1
ATOM 1431 O O . THR A 1 184 ? -13.312 26.297 18.109 1 98.56 184 THR A O 1
ATOM 1434 N N . SER A 1 185 ? -15.094 27.641 17.734 1 98.19 185 SER A N 1
ATOM 1435 C CA . SER A 1 185 ? -14.562 28.688 18.609 1 98.19 185 SER A CA 1
ATOM 1436 C C . SER A 1 185 ? -14.766 28.328 20.078 1 98.19 185 SER A C 1
ATOM 1438 O O . SER A 1 185 ? -14.18 28.953 20.969 1 98.19 185 SER A O 1
ATOM 1440 N N . ASN A 1 186 ? -15.57 27.328 20.266 1 98 186 ASN A N 1
ATOM 1441 C CA . ASN A 1 186 ? -15.945 26.984 21.641 1 98 186 ASN A CA 1
ATOM 1442 C C . ASN A 1 186 ? -16.469 28.188 22.406 1 98 186 ASN A C 1
ATOM 1444 O O . ASN A 1 186 ? -16.266 28.297 23.609 1 98 186 ASN A O 1
ATOM 1448 N N . GLY A 1 187 ? -16.938 29.172 21.688 1 97.38 187 GLY A N 1
ATOM 1449 C CA . GLY A 1 187 ? -17.516 30.375 22.281 1 97.38 187 GLY A CA 1
ATOM 1450 C C . GLY A 1 187 ? -16.469 31.359 22.75 1 97.38 187 GLY A C 1
ATOM 1451 O O . GLY A 1 187 ? -16.812 32.344 23.422 1 97.38 187 GLY A O 1
ATOM 1452 N N . GLN A 1 188 ? -15.242 31.141 22.469 1 98.25 188 GLN A N 1
ATOM 1453 C CA . GLN A 1 188 ? -14.188 32.031 22.953 1 98.25 188 GLN A CA 1
ATOM 1454 C C . GLN A 1 188 ? -14.195 33.344 22.172 1 98.25 188 GLN A C 1
ATOM 1456 O O . GLN A 1 188 ? -14.281 33.344 20.953 1 98.25 188 GLN A O 1
ATOM 1461 N N . GLN A 1 189 ? -14.062 34.406 22.938 1 97.94 189 GLN A N 1
ATOM 1462 C CA . GLN A 1 189 ? -14.078 35.719 22.328 1 97.94 189 GLN A CA 1
ATOM 1463 C C . GLN A 1 189 ? -12.656 36.281 22.141 1 97.94 189 GLN A C 1
ATOM 1465 O O . GLN A 1 189 ? -12.398 37.031 21.219 1 97.94 189 GLN A O 1
ATOM 1470 N N . VAL A 1 190 ? -11.852 35.844 23.016 1 98.12 190 VAL A N 1
ATOM 1471 C CA . VAL A 1 190 ? -10.477 36.344 23.016 1 98.12 190 VAL A CA 1
ATOM 1472 C C . VAL A 1 190 ? -9.5 35.156 23 1 98.12 190 VAL A C 1
ATOM 1474 O O . VAL A 1 190 ? -9.891 34.031 23.297 1 98.12 190 VAL A O 1
ATOM 1477 N N . ARG A 1 191 ? -8.273 35.469 22.672 1 97.69 191 ARG A N 1
ATOM 1478 C CA . ARG A 1 191 ? -7.227 34.469 22.625 1 97.69 191 ARG A CA 1
ATOM 1479 C C . ARG A 1 191 ? -7.066 33.75 23.969 1 97.69 191 ARG A C 1
ATOM 1481 O O . ARG A 1 191 ? -7.074 34.406 25.016 1 97.69 191 ARG A O 1
ATOM 1488 N N . GLN A 1 192 ? -6.984 32.531 23.922 1 97.56 192 GLN A N 1
ATOM 1489 C CA . GLN A 1 192 ? -6.773 31.719 25.109 1 97.56 192 GLN A CA 1
ATOM 1490 C C . GLN A 1 192 ? -5.316 31.297 25.234 1 97.56 192 GLN A C 1
ATOM 1492 O O . GLN A 1 192 ? -4.598 31.219 24.234 1 97.56 192 GLN A O 1
ATOM 1497 N N . PRO A 1 193 ? -4.855 31 26.438 1 96.19 193 PRO A N 1
ATOM 1498 C CA . PRO A 1 193 ? -3.457 30.625 26.641 1 96.19 193 PRO A CA 1
ATOM 1499 C C . PRO A 1 193 ? -3.076 29.359 25.875 1 96.19 193 PRO A C 1
ATOM 1501 O O . PRO A 1 193 ? -1.917 29.188 25.484 1 96.19 193 PRO A O 1
ATOM 1504 N N . SER A 1 194 ? -4.023 28.516 25.719 1 97.88 194 SER A N 1
ATOM 1505 C CA . SER A 1 194 ? -3.795 27.281 24.984 1 97.88 194 SER A CA 1
ATOM 1506 C C . SER A 1 194 ? -4.996 26.922 24.125 1 97.88 194 SER A C 1
ATOM 1508 O O . SER A 1 194 ? -6.105 26.75 24.625 1 97.88 194 SER A O 1
ATOM 1510 N N . VAL A 1 195 ? -4.73 26.766 22.875 1 97.56 195 VAL A N 1
ATOM 1511 C CA . VAL A 1 195 ? -5.82 26.375 21.984 1 97.56 195 VAL A CA 1
ATOM 1512 C C . VAL A 1 195 ? -6.203 24.922 22.25 1 97.56 195 VAL A C 1
ATOM 1514 O O . VAL A 1 195 ? -7.383 24.562 22.203 1 97.56 195 VAL A O 1
ATOM 1517 N N . ARG A 1 196 ? -5.25 24.047 22.547 1 98 196 ARG A N 1
ATOM 1518 C CA . ARG A 1 196 ? -5.496 22.625 22.766 1 98 196 ARG A CA 1
ATOM 1519 C C . ARG A 1 196 ? -6.359 22.406 24 1 98 196 ARG A C 1
ATOM 1521 O O . ARG A 1 196 ? -7.176 21.484 24.031 1 98 196 ARG A O 1
ATOM 1528 N N . LYS A 1 197 ? -6.266 23.219 24.938 1 97.62 197 LYS A N 1
ATOM 1529 C CA . LYS A 1 197 ? -7.012 23.094 26.188 1 97.62 197 LYS A CA 1
ATOM 1530 C C . LYS A 1 197 ? -8.375 23.766 26.078 1 97.62 197 LYS A C 1
ATOM 1532 O O . LYS A 1 197 ? -9.383 23.219 26.562 1 97.62 197 LYS A O 1
ATOM 1537 N N . ALA A 1 198 ? -8.422 24.875 25.469 1 97.94 198 ALA A N 1
ATOM 1538 C CA . ALA A 1 198 ? -9.586 25.75 25.562 1 97.94 198 ALA A CA 1
ATOM 1539 C C . ALA A 1 198 ? -10.625 25.391 24.5 1 97.94 198 ALA A C 1
ATOM 1541 O O . ALA A 1 198 ? -11.812 25.672 24.672 1 97.94 198 ALA A O 1
ATOM 1542 N N . PHE A 1 199 ? -10.273 24.844 23.422 1 98.5 199 PHE A N 1
ATOM 1543 C CA . PHE A 1 199 ? -11.172 24.609 22.312 1 98.5 199 PHE A CA 1
ATOM 1544 C C . PHE A 1 199 ? -11.492 23.125 22.188 1 98.5 199 PHE A C 1
ATOM 1546 O O . PHE A 1 199 ? -10.859 22.406 21.406 1 98.5 199 PHE A O 1
ATOM 1553 N N . THR A 1 200 ? -12.602 22.703 22.859 1 98.5 200 THR A N 1
ATOM 1554 C CA . THR A 1 200 ? -12.891 21.297 23.047 1 98.5 200 THR A CA 1
ATOM 1555 C C . THR A 1 200 ? -14.164 20.906 22.312 1 98.5 200 THR A C 1
ATOM 1557 O O . THR A 1 200 ? -14.828 19.922 22.672 1 98.5 200 THR A O 1
ATOM 1560 N N . GLU A 1 201 ? -14.57 21.688 21.359 1 98.69 201 GLU A N 1
ATOM 1561 C CA . GLU A 1 201 ? -15.711 21.391 20.5 1 98.69 201 GLU A CA 1
ATOM 1562 C C . GLU A 1 201 ? -15.312 21.406 19.031 1 98.69 201 GLU A C 1
ATOM 1564 O O . GLU A 1 201 ? -14.539 22.266 18.609 1 98.69 201 GLU A O 1
ATOM 1569 N N . CYS A 1 202 ? -15.844 20.453 18.25 1 98.81 202 CYS A N 1
ATOM 1570 C CA . CYS A 1 202 ? -15.539 20.328 16.828 1 98.81 202 CYS A CA 1
ATOM 1571 C C . CYS A 1 202 ? -16.812 20.266 16 1 98.81 202 CYS A C 1
ATOM 1573 O O . CYS A 1 202 ? -17.906 20.078 16.547 1 98.81 202 CYS A O 1
ATOM 1575 N N . ILE A 1 203 ? -16.625 20.484 14.75 1 98.75 203 ILE A N 1
ATOM 1576 C CA . ILE A 1 203 ? -17.719 20.156 13.844 1 98.75 203 ILE A CA 1
ATOM 1577 C C . ILE A 1 203 ? -17.844 18.641 13.711 1 98.75 203 ILE A C 1
ATOM 1579 O O . ILE A 1 203 ? -16.875 17.922 13.953 1 98.75 203 ILE A O 1
ATOM 1583 N N . PHE A 1 204 ? -18.938 18.172 13.266 1 98.44 204 PHE A N 1
ATOM 1584 C CA . PHE A 1 204 ? -19.203 16.75 13.117 1 98.44 204 PHE A CA 1
ATOM 1585 C C . PHE A 1 204 ? -18.5 16.188 11.883 1 98.44 204 PHE A C 1
ATOM 1587 O O . PHE A 1 204 ? -18.016 16.953 11.039 1 98.44 204 PHE A O 1
ATOM 1594 N N . ASP A 1 205 ? -18.547 14.875 11.773 1 98.38 205 ASP A N 1
ATOM 1595 C CA . ASP A 1 205 ? -17.875 14.203 10.664 1 98.38 205 ASP A CA 1
ATOM 1596 C C . ASP A 1 205 ? -18.875 13.82 9.57 1 98.38 205 ASP A C 1
ATOM 1598 O O . ASP A 1 205 ? -18.469 13.438 8.469 1 98.38 205 ASP A O 1
ATOM 1602 N N . ASP A 1 206 ? -20.109 13.945 9.781 1 97.94 206 ASP A N 1
ATOM 1603 C CA . ASP A 1 206 ? -21.141 13.516 8.844 1 97.94 206 ASP A CA 1
ATOM 1604 C C . ASP A 1 206 ? -20.938 12.047 8.453 1 97.94 206 ASP A C 1
ATOM 1606 O O . ASP A 1 206 ? -20.906 11.719 7.266 1 97.94 206 ASP A O 1
ATOM 1610 N N . GLU A 1 207 ? -20.844 11.156 9.352 1 95.94 207 GLU A N 1
ATOM 1611 C CA . GLU A 1 207 ? -20.562 9.742 9.148 1 95.94 207 GLU A CA 1
ATOM 1612 C C . GLU A 1 207 ? -21.609 9.102 8.242 1 95.94 207 GLU A C 1
ATOM 1614 O O . GLU A 1 207 ? -21.281 8.234 7.422 1 95.94 207 GLU A O 1
ATOM 1619 N N . GLU A 1 208 ? -22.781 9.5 8.359 1 96.25 208 GLU A N 1
ATOM 1620 C CA . GLU A 1 208 ? -23.891 8.906 7.613 1 96.25 208 GLU A CA 1
ATOM 1621 C C . GLU A 1 208 ? -23.688 9.086 6.109 1 96.25 208 GLU A C 1
ATOM 1623 O O . GLU A 1 208 ? -24.156 8.258 5.316 1 96.25 208 GLU A O 1
ATOM 1628 N N . HIS A 1 209 ? -23.031 10.148 5.766 1 97.31 209 HIS A N 1
ATOM 1629 C CA . HIS A 1 209 ? -22.812 10.414 4.348 1 97.31 209 HIS A CA 1
ATOM 1630 C C . HIS A 1 209 ? -21.328 10.328 3.984 1 97.31 209 HIS A C 1
ATOM 1632 O O . HIS A 1 209 ? -20.859 11.062 3.115 1 97.31 209 HIS A O 1
ATOM 1638 N N . HIS A 1 210 ? -20.547 9.602 4.746 1 95.12 210 HIS A N 1
ATOM 1639 C CA . HIS A 1 210 ? -19.141 9.344 4.488 1 95.12 210 HIS A CA 1
ATOM 1640 C C . HIS A 1 210 ? -18.344 10.641 4.445 1 95.12 210 HIS A C 1
ATOM 1642 O O . HIS A 1 210 ? -17.438 10.797 3.613 1 95.12 210 HIS A O 1
ATOM 1648 N N . GLY A 1 211 ? -18.766 11.547 5.219 1 97.12 211 GLY A N 1
ATOM 1649 C CA . GLY A 1 211 ? -18.016 12.773 5.406 1 97.12 211 GLY A CA 1
ATOM 1650 C C . GLY A 1 211 ? -18.344 13.844 4.375 1 97.12 211 GLY A C 1
ATOM 1651 O O . GLY A 1 211 ? -17.766 14.93 4.391 1 97.12 211 GLY A O 1
ATOM 1652 N N . GLU A 1 212 ? -19.266 13.68 3.531 1 95.94 212 GLU A N 1
ATOM 1653 C CA . GLU A 1 212 ? -19.5 14.562 2.393 1 95.94 212 GLU A CA 1
ATOM 1654 C C . GLU A 1 212 ? -19.984 15.938 2.854 1 95.94 212 GLU A C 1
ATOM 1656 O O . GLU A 1 212 ? -19.703 16.953 2.201 1 95.94 212 GLU A O 1
ATOM 1661 N N . GLY A 1 213 ? -20.641 15.977 3.938 1 96.38 213 GLY A N 1
ATOM 1662 C CA . GLY A 1 213 ? -21.188 17.234 4.402 1 96.38 213 GLY A CA 1
ATOM 1663 C C . GLY A 1 213 ? -20.297 17.938 5.426 1 96.38 213 GLY A C 1
ATOM 1664 O O . GLY A 1 213 ? -20.719 18.875 6.086 1 96.38 213 GLY A O 1
ATOM 1665 N N . SER A 1 214 ? -19.109 17.453 5.602 1 98.12 214 SER A N 1
ATOM 1666 C CA . SER A 1 214 ? -18.234 17.984 6.633 1 98.12 214 SER A CA 1
ATOM 1667 C C . SER A 1 214 ? -16.906 18.453 6.043 1 98.12 214 SER A C 1
ATOM 1669 O O . SER A 1 214 ? -16.359 17.812 5.137 1 98.12 214 SER A O 1
ATOM 1671 N N . ASP A 1 215 ? -16.359 19.5 6.602 1 98 215 ASP A N 1
ATOM 1672 C CA . ASP A 1 215 ? -15.031 19.953 6.188 1 98 215 ASP A CA 1
ATOM 1673 C C . ASP A 1 215 ? -13.945 19 6.688 1 98 215 ASP A C 1
ATOM 1675 O O . ASP A 1 215 ? -12.805 19.078 6.246 1 98 215 ASP A O 1
ATOM 1679 N N . ASN A 1 216 ? -14.359 18.109 7.523 1 98.62 216 ASN A N 1
ATOM 1680 C CA . ASN A 1 216 ? -13.391 17.156 8.055 1 98.62 216 ASN A CA 1
ATOM 1681 C C . ASN A 1 216 ? -12.992 16.125 7 1 98.62 216 ASN A C 1
ATOM 1683 O O . ASN A 1 216 ? -12.102 15.305 7.234 1 98.62 216 ASN A O 1
ATOM 1687 N N . ARG A 1 217 ? -13.562 16.219 5.844 1 98 217 ARG A N 1
ATOM 1688 C CA . ARG A 1 217 ? -13.164 15.352 4.746 1 98 217 ARG A CA 1
ATOM 1689 C C . ARG A 1 217 ? -11.812 15.773 4.176 1 98 217 ARG A C 1
ATOM 1691 O O . ARG A 1 217 ? -11.195 15.031 3.404 1 98 217 ARG A O 1
ATOM 1698 N N . HIS A 1 218 ? -11.359 16.922 4.516 1 98.5 218 HIS A N 1
ATOM 1699 C CA . HIS A 1 218 ? -10.062 17.391 4.043 1 98.5 218 HIS A CA 1
ATOM 1700 C C . HIS A 1 218 ? -8.922 16.656 4.73 1 98.5 218 HIS A C 1
ATOM 1702 O O . HIS A 1 218 ? -9.055 16.25 5.883 1 98.5 218 HIS A O 1
ATOM 1708 N N . VAL A 1 219 ? -7.883 16.5 3.961 1 98.62 219 VAL A N 1
ATOM 1709 C CA . VAL A 1 219 ? -6.668 15.914 4.527 1 98.62 219 VAL A CA 1
ATOM 1710 C C . VAL A 1 219 ? -5.504 16.891 4.352 1 98.62 219 VAL A C 1
ATOM 1712 O O . VAL A 1 219 ? -5.59 17.844 3.572 1 98.62 219 VAL A O 1
ATOM 1715 N N . LYS A 1 220 ? -4.531 16.734 5.164 1 98.81 220 LYS A N 1
ATOM 1716 C CA . LYS A 1 220 ? -3.164 17.156 4.859 1 98.81 220 LYS A CA 1
ATOM 1717 C C . LYS A 1 220 ? -2.24 15.945 4.734 1 98.81 220 LYS A C 1
ATOM 1719 O O . LYS A 1 220 ? -2.629 14.82 5.066 1 98.81 220 LYS A O 1
ATOM 1724 N N . SER A 1 221 ? -1.041 16.234 4.219 1 98.88 221 SER A N 1
ATOM 1725 C CA . SER A 1 221 ? -0.221 15.086 3.824 1 98.88 221 SER A CA 1
ATOM 1726 C C . SER A 1 221 ? 1.105 15.07 4.574 1 98.88 221 SER A C 1
ATOM 1728 O O . SER A 1 221 ? 1.723 16.125 4.777 1 98.88 221 SER A O 1
ATOM 1730 N N . ILE A 1 222 ? 1.501 13.891 5.016 1 98.94 222 ILE A N 1
ATOM 1731 C CA . ILE A 1 222 ? 2.869 13.555 5.391 1 98.94 222 ILE A CA 1
ATOM 1732 C C . ILE A 1 222 ? 3.535 12.766 4.266 1 98.94 222 ILE A C 1
ATOM 1734 O O . ILE A 1 222 ? 3.102 11.656 3.934 1 98.94 222 ILE A O 1
ATOM 1738 N N . VAL A 1 223 ? 4.566 13.32 3.693 1 98.88 223 VAL A N 1
ATOM 1739 C CA . VAL A 1 223 ? 5.121 12.797 2.447 1 98.88 223 VAL A CA 1
ATOM 1740 C C . VAL A 1 223 ? 6.496 12.188 2.705 1 98.88 223 VAL A C 1
ATOM 1742 O O . VAL A 1 223 ? 7.312 12.773 3.422 1 98.88 223 VAL A O 1
ATOM 1745 N N . ARG A 1 224 ? 6.723 11 2.191 1 98.56 224 ARG A N 1
ATOM 1746 C CA . ARG A 1 224 ? 8.102 10.523 2.102 1 98.56 224 ARG A CA 1
ATOM 1747 C C . ARG A 1 224 ? 8.906 11.367 1.117 1 98.56 224 ARG A C 1
ATOM 1749 O O . ARG A 1 224 ? 8.633 11.359 -0.084 1 98.56 224 ARG A O 1
ATOM 1756 N N . LEU A 1 225 ? 9.891 11.977 1.561 1 98 225 LEU A N 1
ATOM 1757 C CA . LEU A 1 225 ? 10.516 13.047 0.794 1 98 225 LEU A CA 1
ATOM 1758 C C . LEU A 1 225 ? 11.156 12.508 -0.478 1 98 225 LEU A C 1
ATOM 1760 O O . LEU A 1 225 ? 11.203 13.195 -1.499 1 98 225 LEU A O 1
ATOM 1764 N N . GLY A 1 226 ? 11.625 11.289 -0.411 1 97.5 226 GLY A N 1
ATOM 1765 C CA . GLY A 1 226 ? 12.195 10.68 -1.602 1 97.5 226 GLY A CA 1
ATOM 1766 C C . GLY A 1 226 ? 11.195 10.523 -2.73 1 97.5 226 GLY A C 1
ATOM 1767 O O . GLY A 1 226 ? 11.578 10.305 -3.881 1 97.5 226 GLY A O 1
ATOM 1768 N N . ASN A 1 227 ? 9.945 10.672 -2.396 1 98.12 227 ASN A N 1
ATOM 1769 C CA . ASN A 1 227 ? 8.891 10.484 -3.385 1 98.12 227 ASN A CA 1
ATOM 1770 C C . ASN A 1 227 ? 8.188 11.797 -3.717 1 98.12 227 ASN A C 1
ATOM 1772 O O . ASN A 1 227 ? 7.238 11.82 -4.504 1 98.12 227 ASN A O 1
ATOM 1776 N N . PHE A 1 228 ? 8.664 12.914 -3.152 1 98.62 228 PHE A N 1
ATOM 1777 C CA . PHE A 1 228 ? 8.039 14.211 -3.395 1 98.62 228 PHE A CA 1
ATOM 1778 C C . PHE A 1 228 ? 8.234 14.648 -4.844 1 98.62 228 PHE A C 1
ATOM 1780 O O . PHE A 1 228 ? 9.359 14.633 -5.352 1 98.62 228 PHE A O 1
ATOM 1787 N N . HIS A 1 229 ? 7.098 15.008 -5.531 1 98.38 229 HIS A N 1
ATOM 1788 C CA . HIS A 1 229 ? 7.191 15.609 -6.855 1 98.38 229 HIS A CA 1
ATOM 1789 C C . HIS A 1 229 ? 6.746 17.062 -6.836 1 98.38 229 HIS A C 1
ATOM 1791 O O . HIS A 1 229 ? 7.523 17.969 -7.176 1 98.38 229 HIS A O 1
ATOM 1797 N N . ALA A 1 230 ? 5.508 17.25 -6.414 1 98.06 230 ALA A N 1
ATOM 1798 C CA . ALA A 1 230 ? 4.957 18.594 -6.344 1 98.06 230 ALA A CA 1
ATOM 1799 C C . ALA A 1 230 ? 3.658 18.625 -5.543 1 98.06 230 ALA A C 1
ATOM 1801 O O . ALA A 1 230 ? 2.994 17.594 -5.398 1 98.06 230 ALA A O 1
ATOM 1802 N N . ALA A 1 231 ? 3.424 19.812 -5.043 1 97.25 231 ALA A N 1
ATOM 1803 C CA . ALA A 1 231 ? 2.1 19.984 -4.453 1 97.25 231 ALA A CA 1
ATOM 1804 C C . ALA A 1 231 ? 1.039 20.172 -5.535 1 97.25 231 ALA A C 1
ATOM 1806 O O . ALA A 1 231 ? 1.138 21.078 -6.359 1 97.25 231 ALA A O 1
ATOM 1807 N N . SER A 1 232 ? 0.084 19.266 -5.539 1 96.88 232 SER A N 1
ATOM 1808 C CA . SER A 1 232 ? -1.073 19.484 -6.402 1 96.88 232 SER A CA 1
ATOM 1809 C C . SER A 1 232 ? -2.01 20.531 -5.816 1 96.88 232 SER A C 1
ATOM 1811 O O . SER A 1 232 ? -2.518 21.391 -6.543 1 96.88 232 SER A O 1
ATOM 1813 N N . THR A 1 233 ? -2.262 20.406 -4.617 1 96.12 233 THR A N 1
ATOM 1814 C CA . THR A 1 233 ? -2.926 21.359 -3.736 1 96.12 233 THR A CA 1
ATOM 1815 C C . THR A 1 233 ? -2.17 21.5 -2.418 1 96.12 233 THR A C 1
ATOM 1817 O O . THR A 1 233 ? -1.243 20.734 -2.146 1 96.12 233 THR A O 1
ATOM 1820 N N . PRO A 1 234 ? -2.564 22.438 -1.603 1 95.31 234 PRO A N 1
ATOM 1821 C CA . PRO A 1 234 ? -1.919 22.5 -0.289 1 95.31 234 PRO A CA 1
ATOM 1822 C C . PRO A 1 234 ? -2.195 21.25 0.562 1 95.31 234 PRO A C 1
ATOM 1824 O O . PRO A 1 234 ? -1.559 21.062 1.602 1 95.31 234 PRO A O 1
ATOM 1827 N N . HIS A 1 235 ? -3.105 20.438 0.102 1 97.62 235 HIS A N 1
ATOM 1828 C CA . HIS A 1 235 ? -3.574 19.312 0.898 1 97.62 235 HIS A CA 1
ATOM 1829 C C . HIS A 1 235 ? -3.01 18 0.375 1 97.62 235 HIS A C 1
ATOM 1831 O O . HIS A 1 235 ? -2.879 17.031 1.128 1 97.62 235 HIS A O 1
ATOM 1837 N N . PHE A 1 236 ? -2.736 18 -0.857 1 98.44 236 PHE A N 1
ATOM 1838 C CA . PHE A 1 236 ? -2.453 16.75 -1.562 1 98.44 236 PHE A CA 1
ATOM 1839 C C . PHE A 1 236 ? -1.284 16.938 -2.525 1 98.44 236 PHE A C 1
ATOM 1841 O O . PHE A 1 236 ? -1.154 17.969 -3.166 1 98.44 236 PHE A O 1
ATOM 1848 N N . PHE A 1 237 ? -0.513 15.805 -2.771 1 98.69 237 PHE A N 1
ATOM 1849 C CA . PHE A 1 237 ? 0.745 15.938 -3.5 1 98.69 237 PHE A CA 1
ATOM 1850 C C . PHE A 1 237 ? 0.823 14.914 -4.629 1 98.69 237 PHE A C 1
ATOM 1852 O O . PHE A 1 237 ? 0.318 13.797 -4.5 1 98.69 237 PHE A O 1
ATOM 1859 N N . LEU A 1 238 ? 1.42 15.344 -5.699 1 98.5 238 LEU A N 1
ATOM 1860 C CA . LEU A 1 238 ? 1.892 14.422 -6.73 1 98.5 238 LEU A CA 1
ATOM 1861 C C . LEU A 1 238 ? 3.189 13.75 -6.301 1 98.5 238 LEU A C 1
ATOM 1863 O O . LEU A 1 238 ? 4.07 14.391 -5.723 1 98.5 238 LEU A O 1
ATOM 1867 N N . LEU A 1 239 ? 3.311 12.484 -6.555 1 98.62 239 LEU A N 1
ATOM 1868 C CA . LEU A 1 239 ? 4.449 11.719 -6.047 1 98.62 239 LEU A CA 1
ATOM 1869 C C . LEU A 1 239 ? 5.223 11.078 -7.191 1 98.62 239 LEU A C 1
ATOM 1871 O O . LEU A 1 239 ? 4.668 10.828 -8.266 1 98.62 239 LEU A O 1
ATOM 1875 N N . ASN A 1 240 ? 6.488 10.805 -6.914 1 98.06 240 ASN A N 1
ATOM 1876 C CA . ASN A 1 240 ? 7.375 10.094 -7.84 1 98.06 240 ASN A CA 1
ATOM 1877 C C . ASN A 1 240 ? 7.406 8.602 -7.551 1 98.06 240 ASN A C 1
ATOM 1879 O O . ASN A 1 240 ? 6.809 8.141 -6.574 1 98.06 240 ASN A O 1
ATOM 1883 N N . ASN A 1 241 ? 8.023 7.809 -8.453 1 97.38 241 ASN A N 1
ATOM 1884 C CA . ASN A 1 241 ? 8.406 6.414 -8.25 1 97.38 241 ASN A CA 1
ATOM 1885 C C . ASN A 1 241 ? 7.18 5.508 -8.148 1 97.38 241 ASN A C 1
ATOM 1887 O O . ASN A 1 241 ? 7.184 4.539 -7.387 1 97.38 241 ASN A O 1
ATOM 1891 N N . ASP A 1 242 ? 6.117 5.93 -8.766 1 96.81 242 ASP A N 1
ATOM 1892 C CA . ASP A 1 242 ? 4.891 5.141 -8.797 1 96.81 242 ASP A CA 1
ATOM 1893 C C . ASP A 1 242 ? 4.367 4.879 -7.387 1 96.81 242 ASP A C 1
ATOM 1895 O O . ASP A 1 242 ? 3.967 3.76 -7.062 1 96.81 242 ASP A O 1
ATOM 1899 N N . THR A 1 243 ? 4.469 5.867 -6.535 1 98.62 243 THR A N 1
ATOM 1900 C CA . THR A 1 243 ? 3.939 5.75 -5.18 1 98.62 243 THR A CA 1
ATOM 1901 C C . THR A 1 243 ? 2.605 6.48 -5.055 1 98.62 243 THR A C 1
ATOM 1903 O O . THR A 1 243 ? 2.221 7.238 -5.949 1 98.62 243 THR A O 1
ATOM 1906 N N . ILE A 1 244 ? 1.952 6.152 -3.945 1 98.75 244 ILE A N 1
ATOM 1907 C CA . ILE A 1 244 ? 0.6 6.672 -3.77 1 98.75 244 ILE A CA 1
ATOM 1908 C C . ILE A 1 244 ? 0.439 7.219 -2.354 1 98.75 244 ILE A C 1
ATOM 1910 O O . ILE A 1 244 ? 1.304 7.016 -1.498 1 98.75 244 ILE A O 1
ATOM 1914 N N . THR A 1 245 ? -0.642 7.969 -2.172 1 98.88 245 THR A N 1
ATOM 1915 C CA . THR A 1 245 ? -1.039 8.445 -0.85 1 98.88 245 THR A CA 1
ATOM 1916 C C . THR A 1 245 ? -2.09 7.52 -0.239 1 98.88 245 THR A C 1
ATOM 1918 O O . THR A 1 245 ? -3.037 7.117 -0.917 1 98.88 245 THR A O 1
ATOM 1921 N N 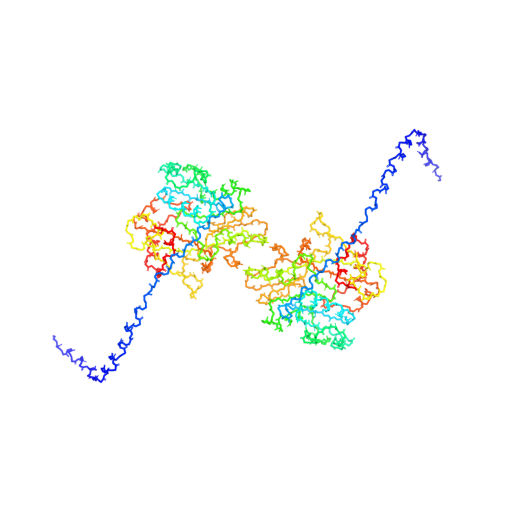. VAL A 1 246 ? -1.814 7.184 1.043 1 98.88 246 VAL A N 1
ATOM 1922 C CA . VAL A 1 246 ? -2.793 6.348 1.729 1 98.88 246 VAL A CA 1
ATOM 1923 C C . VAL A 1 246 ? -3.24 7.023 3.021 1 98.88 246 VAL A C 1
ATOM 1925 O O . VAL A 1 246 ? -2.619 7.988 3.471 1 98.88 246 VAL A O 1
ATOM 1928 N N . GLY A 1 247 ? -4.387 6.566 3.549 1 98.69 247 GLY A N 1
ATOM 1929 C CA . GLY A 1 247 ? -4.828 6.965 4.875 1 98.69 247 GLY A CA 1
ATOM 1930 C C . GLY A 1 247 ? -4.195 6.145 5.984 1 98.69 247 GLY A C 1
ATOM 1931 O O . GLY A 1 247 ? -3.311 5.328 5.73 1 98.69 247 GLY A O 1
ATOM 1932 N N . GLU A 1 248 ? -4.691 6.387 7.184 1 98.56 248 GLU A N 1
ATOM 1933 C CA . GLU A 1 248 ? -4.102 5.793 8.375 1 98.56 248 GLU A CA 1
ATOM 1934 C C . GLU A 1 248 ? -4.242 4.273 8.359 1 98.56 248 GLU A C 1
ATOM 1936 O O . GLU A 1 248 ? -3.506 3.568 9.055 1 98.56 248 GLU A O 1
ATOM 1941 N N . HIS A 1 249 ? -5.102 3.711 7.555 1 98.19 249 HIS A N 1
ATOM 1942 C CA . HIS A 1 249 ? -5.297 2.268 7.484 1 98.19 249 HIS A CA 1
ATOM 1943 C C . HIS A 1 249 ? -4.762 1.706 6.172 1 98.19 249 HIS A C 1
ATOM 1945 O O . HIS A 1 249 ? -5.07 0.569 5.805 1 98.19 249 HIS A O 1
ATOM 1951 N N . GLY A 1 250 ? -4.086 2.535 5.496 1 98.5 250 GLY A N 1
ATOM 1952 C CA . GLY A 1 250 ? -3.555 2.098 4.219 1 98.5 250 GLY A CA 1
ATOM 1953 C C . GLY A 1 250 ? -4.582 2.127 3.104 1 98.5 250 GLY A C 1
ATOM 1954 O O . GLY A 1 250 ? -4.449 1.411 2.107 1 98.5 250 GLY A O 1
ATOM 1955 N N . ASP A 1 251 ? -5.625 2.812 3.254 1 98.25 251 ASP A N 1
ATOM 1956 C CA . ASP A 1 251 ? -6.629 2.973 2.209 1 98.25 251 ASP A CA 1
ATOM 1957 C C . ASP A 1 251 ? -6.242 4.082 1.236 1 98.25 251 ASP A C 1
ATOM 1959 O O . ASP A 1 251 ? -5.633 5.082 1.635 1 98.25 251 ASP A O 1
ATOM 1963 N N . MET A 1 252 ? -6.688 4.004 0.036 1 98.06 252 MET A N 1
ATOM 1964 C CA . MET A 1 252 ? -6.273 4.891 -1.05 1 98.06 252 MET A CA 1
ATOM 1965 C C . MET A 1 252 ? -6.848 6.289 -0.858 1 98.06 252 MET A C 1
ATOM 1967 O O . MET A 1 252 ? -8.031 6.445 -0.546 1 98.06 252 MET A O 1
ATOM 1971 N N . ILE A 1 253 ? -5.992 7.219 -1 1 98.25 253 ILE A N 1
ATOM 1972 C CA . ILE A 1 253 ? -6.406 8.617 -1.097 1 98.25 253 ILE A CA 1
ATOM 1973 C C . ILE A 1 253 ? -6.027 9.172 -2.465 1 98.25 253 ILE A C 1
ATOM 1975 O O . ILE A 1 253 ? -4.859 9.125 -2.861 1 98.25 253 ILE A O 1
ATOM 1979 N N . LYS A 1 254 ? -6.977 9.758 -3.178 1 96.94 254 LYS A N 1
ATOM 1980 C CA . LYS A 1 254 ? -6.742 10.141 -4.566 1 96.94 254 LYS A CA 1
ATOM 1981 C C . LYS A 1 254 ? -6.691 11.656 -4.719 1 96.94 254 LYS A C 1
ATOM 1983 O O . LYS A 1 254 ? -6.305 12.172 -5.77 1 96.94 254 LYS A O 1
ATOM 1988 N N . ASP A 1 255 ? -7.137 12.297 -3.658 1 96.88 255 ASP A N 1
ATOM 1989 C CA . ASP A 1 255 ? -7.172 13.75 -3.705 1 96.88 255 ASP A CA 1
ATOM 1990 C C . ASP A 1 255 ? -7.156 14.352 -2.299 1 96.88 255 ASP A C 1
ATOM 1992 O O . ASP A 1 255 ? -6.668 13.719 -1.358 1 96.88 255 ASP A O 1
ATOM 1996 N N . SER A 1 256 ? -7.695 15.625 -2.182 1 97.56 256 SER A N 1
ATOM 1997 C CA . SER A 1 256 ? -7.602 16.359 -0.929 1 97.56 256 SER A CA 1
ATOM 1998 C C . SER A 1 256 ? -8.68 15.93 0.057 1 97.56 256 SER A C 1
ATOM 2000 O O . SER A 1 256 ? -8.773 16.469 1.163 1 97.56 256 SER A O 1
ATOM 2002 N N . PHE A 1 257 ? -9.492 14.914 -0.402 1 97.12 257 PHE A N 1
ATOM 2003 C CA . PHE A 1 257 ? -10.672 14.578 0.39 1 97.12 257 PHE A CA 1
ATOM 2004 C C . PHE A 1 257 ? -10.758 13.078 0.624 1 97.12 257 PHE A C 1
ATOM 2006 O O . PHE A 1 257 ? -10.312 12.289 -0.208 1 97.12 257 PHE A O 1
ATOM 2013 N N . ARG A 1 258 ? -11.32 12.773 1.688 1 96.94 258 ARG A N 1
ATOM 2014 C CA . ARG A 1 258 ? -11.633 11.391 2.02 1 96.94 258 ARG A CA 1
ATOM 2015 C C . ARG A 1 258 ? -12.641 11.32 3.164 1 96.94 258 ARG A C 1
ATOM 2017 O O . ARG A 1 258 ? -12.773 12.266 3.938 1 96.94 258 ARG A O 1
ATOM 2024 N N . PRO A 1 259 ? -13.383 10.195 3.301 1 97.06 259 PRO A N 1
ATOM 2025 C CA . PRO A 1 259 ? -14.102 10.023 4.562 1 97.06 259 PRO A CA 1
ATOM 2026 C C . PRO A 1 259 ? -13.188 10.086 5.781 1 97.06 259 PRO A C 1
ATOM 2028 O O . PRO A 1 259 ? -12.164 9.398 5.82 1 97.06 259 PRO A O 1
ATOM 2031 N N . PRO A 1 260 ? -13.586 10.883 6.73 1 98 260 PRO A N 1
ATOM 2032 C CA . PRO A 1 260 ? -12.648 11.086 7.84 1 98 260 PRO A CA 1
ATOM 2033 C C . PRO A 1 260 ? -12.523 9.859 8.734 1 98 260 PRO A C 1
ATOM 2035 O O . PRO A 1 260 ? -13.523 9.25 9.102 1 98 260 PRO A O 1
ATOM 2038 N N . THR A 1 261 ? -11.352 9.453 8.984 1 97.69 261 THR A N 1
ATOM 2039 C CA . THR A 1 261 ? -10.977 8.484 10.008 1 97.69 261 THR A CA 1
ATOM 2040 C C . THR A 1 261 ? -9.82 9.008 10.852 1 97.69 261 THR A C 1
ATOM 2042 O O . THR A 1 261 ? -8.953 9.734 10.359 1 97.69 261 THR A O 1
ATOM 2045 N N . ARG A 1 262 ? -9.852 8.648 12.203 1 98.12 262 ARG A N 1
ATOM 2046 C CA . ARG A 1 262 ? -8.828 9.148 13.117 1 98.12 262 ARG A CA 1
ATOM 2047 C C . ARG A 1 262 ? -8.508 8.117 14.195 1 98.12 262 ARG A C 1
ATOM 2049 O O . ARG A 1 262 ? -8.328 8.469 15.359 1 98.12 262 ARG A O 1
ATOM 2056 N N . ASP A 1 263 ? -8.438 6.887 13.797 1 98 263 ASP A N 1
ATOM 2057 C CA . ASP A 1 263 ? -8.117 5.828 14.75 1 98 263 ASP A CA 1
ATOM 2058 C C . ASP A 1 263 ? -6.652 5.895 15.172 1 98 263 ASP A C 1
ATOM 2060 O O . ASP A 1 263 ? -6.328 5.68 16.344 1 98 263 ASP A O 1
ATOM 2064 N N . ARG A 1 264 ? -5.816 6.207 14.188 1 98.31 264 ARG A N 1
ATOM 2065 C CA . ARG A 1 264 ? -4.375 6.152 14.414 1 98.31 264 ARG A CA 1
ATOM 2066 C C . ARG A 1 264 ? -3.752 7.539 14.297 1 98.31 264 ARG A C 1
ATOM 2068 O O . ARG A 1 264 ? -2.795 7.859 15.008 1 98.31 264 ARG A O 1
ATOM 2075 N N . LEU A 1 265 ? -4.328 8.344 13.406 1 98.75 265 LEU A N 1
ATOM 2076 C CA . LEU A 1 265 ? -3.824 9.688 13.141 1 98.75 265 LEU A CA 1
ATOM 2077 C C . LEU A 1 265 ? -4.969 10.688 13.047 1 98.75 265 LEU A C 1
ATOM 2079 O O . LEU A 1 265 ? -6.027 10.383 12.5 1 98.75 265 LEU A O 1
ATOM 2083 N N . ALA A 1 266 ? -4.648 11.852 13.523 1 98.81 266 ALA A N 1
ATOM 2084 C CA . ALA A 1 266 ? -5.602 12.961 13.438 1 98.81 266 ALA A CA 1
ATOM 2085 C C . ALA A 1 266 ? -4.887 14.289 13.242 1 98.81 266 ALA A C 1
ATOM 2087 O O . ALA A 1 266 ? -3.734 14.445 13.648 1 98.81 266 ALA A O 1
ATOM 2088 N N . LEU A 1 267 ? -5.559 15.195 12.609 1 98.94 267 LEU A N 1
ATOM 2089 C CA . LEU A 1 267 ? -5.062 16.562 12.438 1 98.94 267 LEU A CA 1
ATOM 2090 C C . LEU A 1 267 ? -6.074 17.578 12.953 1 98.94 267 LEU A C 1
ATOM 2092 O O . LEU A 1 267 ? -7.023 17.922 12.242 1 98.94 267 LEU A O 1
ATOM 2096 N N . HIS A 1 268 ? -5.836 18.016 14.125 1 98.94 268 HIS A N 1
ATOM 2097 C CA . HIS A 1 268 ? -6.738 18.984 14.742 1 98.94 268 HIS A CA 1
ATOM 2098 C C . HIS A 1 268 ? -6.531 20.375 14.164 1 98.94 268 HIS A C 1
ATOM 2100 O O . HIS A 1 268 ? -5.426 20.922 14.227 1 98.94 268 HIS A O 1
ATOM 2106 N N . HIS A 1 269 ? -7.598 20.859 13.586 1 98.88 269 HIS A N 1
ATOM 2107 C CA . HIS A 1 269 ? -7.551 22.125 12.852 1 98.88 269 HIS A CA 1
ATOM 2108 C C . HIS A 1 269 ? -8.281 23.219 13.609 1 98.88 269 HIS A C 1
ATOM 2110 O O . HIS A 1 269 ? -9.508 23.203 13.727 1 98.88 269 HIS A O 1
ATOM 2116 N N . TYR A 1 270 ? -7.531 24.094 14.141 1 98.44 270 TYR A N 1
ATOM 2117 C CA . TYR A 1 270 ? -8.078 25.25 14.844 1 98.44 270 TYR A CA 1
ATOM 2118 C C . TYR A 1 270 ? -8.18 26.453 13.914 1 98.44 270 TYR A C 1
ATOM 2120 O O . TYR A 1 270 ? -7.547 27.484 14.148 1 98.44 270 TYR A O 1
ATOM 2128 N N . ALA A 1 271 ? -9.078 26.391 13.023 1 96.75 271 ALA A N 1
ATOM 2129 C CA . ALA A 1 271 ? -9.148 27.328 11.906 1 96.75 271 ALA A CA 1
ATOM 2130 C C . ALA A 1 271 ? -9.75 28.656 12.352 1 96.75 271 ALA A C 1
ATOM 2132 O O . ALA A 1 271 ? -9.281 29.734 11.953 1 96.75 271 ALA A O 1
ATOM 2133 N N . VAL A 1 272 ? -10.719 28.672 13.18 1 96.94 272 VAL A N 1
ATOM 2134 C CA . VAL A 1 272 ? -11.414 29.906 13.516 1 96.94 272 VAL A CA 1
ATOM 2135 C C . VAL A 1 272 ? -10.898 30.438 14.852 1 96.94 272 VAL A C 1
ATOM 2137 O O . VAL A 1 272 ? -10.836 31.656 15.062 1 96.94 272 VAL A O 1
ATOM 2140 N N . LYS A 1 273 ? -10.625 29.562 15.766 1 97.44 273 LYS A N 1
ATOM 2141 C CA . LYS A 1 273 ? -10.203 29.906 17.125 1 97.44 273 LYS A CA 1
ATOM 2142 C C . LYS A 1 273 ? -11.172 30.906 17.75 1 97.44 273 LYS A C 1
ATOM 2144 O O . LYS A 1 273 ? -12.383 30.688 17.734 1 97.44 273 LYS A O 1
ATOM 2149 N N . SER A 1 274 ? -10.602 31.969 18.516 1 97.94 274 SER A N 1
ATOM 2150 C CA . SER A 1 274 ? -11.469 32.969 19.109 1 97.94 274 SER A CA 1
ATOM 2151 C C . SER A 1 274 ? -11.938 34 18.078 1 97.94 274 SER A C 1
ATOM 2153 O O . SER A 1 274 ? -11.352 34.094 17 1 97.94 274 SER A O 1
ATOM 2155 N N . ARG A 1 275 ? -12.984 34.719 18.438 1 96.88 275 ARG A N 1
ATOM 2156 C CA . ARG A 1 275 ? -13.469 35.75 17.547 1 96.88 275 ARG A CA 1
ATOM 2157 C C . ARG A 1 275 ? -12.375 36.781 17.234 1 96.88 275 ARG A C 1
ATOM 2159 O O . ARG A 1 275 ? -12.234 37.219 16.094 1 96.88 275 ARG A O 1
ATOM 2166 N N . GLN A 1 276 ? -11.68 37.125 18.281 1 96.69 276 GLN A N 1
ATOM 2167 C CA . GLN A 1 276 ? -10.555 38.031 18.109 1 96.69 276 GLN A CA 1
ATOM 2168 C C . GLN A 1 276 ? -9.539 37.469 17.109 1 96.69 276 GLN A C 1
ATOM 2170 O O . GLN A 1 276 ? -9.062 38.219 16.234 1 96.69 276 GLN A O 1
ATOM 2175 N N . GLU A 1 277 ? -9.219 36.25 17.25 1 95.94 277 GLU A N 1
ATOM 2176 C CA . GLU A 1 277 ? -8.219 35.625 16.391 1 95.94 277 GLU A CA 1
ATOM 2177 C C . GLU A 1 277 ? -8.734 35.469 14.961 1 95.94 277 GLU A C 1
ATOM 2179 O O . GLU A 1 277 ? -7.965 35.562 14 1 95.94 277 GLU A O 1
ATOM 2184 N N . MET A 1 278 ? -10.016 35.281 14.812 1 95.5 278 MET A N 1
ATOM 2185 C CA . MET A 1 278 ? -10.617 35.219 13.484 1 95.5 278 MET A CA 1
ATOM 2186 C C . MET A 1 278 ? -10.5 36.562 12.781 1 95.5 278 MET A C 1
ATOM 2188 O O . MET A 1 278 ? -10.242 36.625 11.578 1 95.5 278 MET A O 1
ATOM 2192 N N . GLU A 1 279 ? -10.703 37.562 13.523 1 93.31 279 GLU A N 1
ATOM 2193 C CA . GLU A 1 279 ? -10.547 38.906 12.969 1 93.31 279 GLU A CA 1
ATOM 2194 C C . GLU A 1 279 ? -9.117 39.156 12.5 1 93.31 279 GLU A C 1
ATOM 2196 O O . GLU A 1 279 ? -8.898 39.719 11.422 1 93.31 279 GLU A O 1
ATOM 2201 N N . GLU A 1 280 ? -8.211 38.719 13.344 1 91.62 280 GLU A N 1
ATOM 2202 C CA . GLU A 1 280 ? -6.801 38.844 12.977 1 91.62 280 GLU A CA 1
ATOM 2203 C C . GLU A 1 280 ? -6.488 38.062 11.711 1 91.62 280 GLU A C 1
ATOM 2205 O O . GLU A 1 280 ? -5.762 38.531 10.836 1 91.62 280 GLU A O 1
ATOM 2210 N N . LYS A 1 281 ? -7 36.906 11.602 1 92.25 281 LYS A N 1
ATOM 2211 C CA . LYS A 1 281 ? -6.781 36.031 10.453 1 92.25 281 LYS A CA 1
ATOM 2212 C C . LYS A 1 281 ? -7.344 36.656 9.172 1 92.25 281 LYS A C 1
ATOM 2214 O O . LYS A 1 281 ? -6.703 36.594 8.125 1 92.25 281 LYS A O 1
ATOM 2219 N N . ALA A 1 282 ? -8.508 37.188 9.25 1 88.31 282 ALA A N 1
ATOM 2220 C CA . ALA A 1 282 ? -9.156 37.812 8.102 1 88.31 282 ALA A CA 1
ATOM 2221 C C . ALA A 1 282 ? -8.328 38.969 7.574 1 88.31 282 ALA A C 1
ATOM 2223 O O . ALA A 1 282 ? -8.281 39.219 6.367 1 88.31 282 ALA A O 1
ATOM 2224 N N . GLY A 1 283 ? -7.699 39.625 8.461 1 86.25 283 GLY A N 1
ATOM 2225 C CA . GLY A 1 283 ? -6.895 40.781 8.086 1 86.25 283 GLY A CA 1
ATOM 2226 C C . GLY A 1 283 ? -5.523 40.406 7.555 1 86.25 283 GLY A C 1
ATOM 2227 O O . GLY A 1 283 ? -4.938 41.125 6.754 1 86.25 283 GLY A O 1
ATOM 2228 N N . ARG A 1 284 ? -4.977 39.344 7.969 1 85 284 ARG A N 1
ATOM 2229 C CA . ARG A 1 284 ? -3.631 38.875 7.648 1 85 284 ARG A CA 1
ATOM 2230 C C . ARG A 1 284 ? -3.561 38.344 6.227 1 85 284 ARG A C 1
ATOM 2232 O O . ARG A 1 284 ? -2.535 38.469 5.555 1 85 284 ARG A O 1
ATOM 2239 N N . GLY A 1 285 ? -4.543 37.812 5.695 1 75.69 285 GLY A N 1
ATOM 2240 C CA . GLY A 1 285 ? -4.473 37.094 4.438 1 75.69 285 GLY A CA 1
ATOM 2241 C C . GLY A 1 285 ? -3.783 35.719 4.566 1 75.69 285 GLY A C 1
ATOM 2242 O O . GLY A 1 285 ? -3.568 35.25 5.676 1 75.69 285 GLY A O 1
ATOM 2243 N N . ASN A 1 286 ? -3.639 35.062 3.359 1 76.5 286 ASN A N 1
ATOM 2244 C CA . ASN A 1 286 ? -2.984 33.75 3.379 1 76.5 286 ASN A CA 1
ATOM 2245 C C . ASN A 1 286 ? -2.145 33.531 2.125 1 76.5 286 ASN A C 1
ATOM 2247 O O . ASN A 1 286 ? -2.15 34.344 1.212 1 76.5 286 ASN A O 1
ATOM 2251 N N . ALA A 1 287 ? -1.385 32.438 2.207 1 81.38 287 ALA A N 1
ATOM 2252 C CA . ALA A 1 287 ? -0.407 32.156 1.16 1 81.38 287 ALA A CA 1
ATOM 2253 C C . ALA A 1 287 ? -1.095 31.703 -0.121 1 81.38 287 ALA A C 1
ATOM 2255 O O . ALA A 1 287 ? -0.475 31.656 -1.187 1 81.38 287 ALA A O 1
ATOM 2256 N N . MET A 1 288 ? -2.365 31.359 -0.079 1 79.88 288 MET A N 1
ATOM 2257 C CA . MET A 1 288 ? -3.088 30.906 -1.265 1 79.88 288 MET A CA 1
ATOM 2258 C C . MET A 1 288 ? -3.949 32.031 -1.837 1 79.88 288 MET A C 1
ATOM 2260 O O . MET A 1 288 ? -4.723 31.812 -2.771 1 79.88 288 MET A O 1
ATOM 2264 N N . ASP A 1 289 ? -3.805 33.25 -1.261 1 75.12 289 ASP A N 1
ATOM 2265 C CA . ASP A 1 289 ? -4.535 34.438 -1.707 1 75.12 289 ASP A CA 1
ATOM 2266 C C . ASP A 1 289 ? -6.043 34.219 -1.583 1 75.12 289 ASP A C 1
ATOM 2268 O O . ASP A 1 289 ? -6.809 34.656 -2.451 1 75.12 289 ASP A O 1
ATOM 2272 N N . GLN A 1 290 ? -6.414 33.375 -0.638 1 72.25 290 GLN A N 1
ATOM 2273 C CA . GLN A 1 290 ? -7.816 33.125 -0.328 1 72.25 290 GLN A CA 1
ATOM 2274 C C . GLN A 1 290 ? -8.102 33.312 1.156 1 72.25 290 GLN A C 1
ATOM 2276 O O . GLN A 1 290 ? -8.281 32.375 1.902 1 72.25 290 GLN A O 1
ATOM 2281 N N . PRO A 1 291 ? -8.25 34.625 1.484 1 74.81 291 PRO A N 1
ATOM 2282 C CA . PRO A 1 291 ? -8.508 34.875 2.906 1 74.81 291 PRO A CA 1
ATOM 2283 C C . PRO A 1 291 ? -9.867 34.344 3.363 1 74.81 291 PRO A C 1
ATOM 2285 O O . PRO A 1 291 ? -10.82 34.344 2.586 1 74.81 291 PRO A O 1
ATOM 2288 N N . LYS A 1 292 ? -9.844 33.812 4.621 1 75.62 292 LYS A N 1
ATOM 2289 C CA . LYS A 1 292 ? -11.102 33.375 5.207 1 75.62 292 LYS A CA 1
ATOM 2290 C C . LYS A 1 292 ? -11.922 34.562 5.727 1 75.62 292 LYS A C 1
ATOM 2292 O O . LYS A 1 292 ? -11.375 35.469 6.34 1 75.62 292 LYS A O 1
ATOM 2297 N N . SER A 1 293 ? -13.211 34.469 5.383 1 83.5 293 SER A N 1
ATOM 2298 C CA . SER A 1 293 ? -14.141 35.562 5.73 1 83.5 293 SER A CA 1
ATOM 2299 C C . SER A 1 293 ? -15.078 35.125 6.855 1 83.5 293 SER A C 1
ATOM 2301 O O . SER A 1 293 ? -14.953 34.031 7.395 1 83.5 293 SER A O 1
ATOM 2303 N N . TRP A 1 294 ? -15.875 36.062 7.199 1 91.38 294 TRP A N 1
ATOM 2304 C CA . TRP A 1 294 ? -16.859 35.812 8.242 1 91.38 294 TRP A CA 1
ATOM 2305 C C . TRP A 1 294 ? -17.875 34.781 7.777 1 91.38 294 TRP A C 1
ATOM 2307 O O . TRP A 1 294 ? -18.547 34.125 8.602 1 91.38 294 TRP A O 1
ATOM 2317 N N . ASP A 1 295 ? -17.938 34.562 6.492 1 92.31 295 ASP A N 1
ATOM 2318 C CA . ASP A 1 295 ? -18.75 33.469 5.988 1 92.31 295 ASP A CA 1
ATOM 2319 C C . ASP A 1 295 ? -18.203 32.125 6.465 1 92.31 295 ASP A C 1
ATOM 2321 O O . ASP A 1 295 ? -18.969 31.203 6.766 1 92.31 295 ASP A O 1
ATOM 2325 N N . PHE A 1 296 ? -16.984 32.062 6.465 1 94.88 296 PHE A N 1
ATOM 2326 C CA . PHE A 1 296 ? -16.328 30.859 6.965 1 94.88 296 PHE A CA 1
ATOM 2327 C C . PHE A 1 296 ? -16.609 30.672 8.453 1 94.88 296 PHE A C 1
ATOM 2329 O O . PHE A 1 296 ? -16.891 29.562 8.898 1 94.88 296 PHE A O 1
ATOM 2336 N N . TRP A 1 297 ? -16.5 31.75 9.211 1 95.94 297 TRP A N 1
ATOM 2337 C CA . TRP A 1 297 ? -16.875 31.719 10.625 1 95.94 297 TRP A CA 1
ATOM 2338 C C . TRP A 1 297 ? -18.281 31.172 10.805 1 95.94 297 TRP A C 1
ATOM 2340 O O . TRP A 1 297 ? -18.516 30.266 11.602 1 95.94 297 TRP A O 1
ATOM 2350 N N . ASP A 1 298 ? -19.188 31.734 10.055 1 96.44 298 ASP A N 1
ATOM 2351 C CA . ASP A 1 298 ? -20.594 31.312 10.148 1 96.44 298 ASP A CA 1
ATOM 2352 C C . ASP A 1 298 ? -20.75 29.844 9.766 1 96.44 298 ASP A C 1
ATOM 2354 O O . ASP A 1 298 ? -21.562 29.125 10.367 1 96.44 298 ASP A O 1
ATOM 2358 N N . HIS A 1 299 ? -20.031 29.531 8.773 1 96.94 299 HIS A N 1
ATOM 2359 C CA . HIS A 1 299 ? -20.062 28.141 8.32 1 96.94 299 HIS A CA 1
ATOM 2360 C C . HIS A 1 299 ? -19.672 27.188 9.445 1 96.94 299 HIS A C 1
ATOM 2362 O O . HIS A 1 299 ? -20.391 26.219 9.711 1 96.94 299 HIS A O 1
ATOM 2368 N N . VAL A 1 300 ? -18.641 27.453 10.18 1 97.75 300 VAL A N 1
ATOM 2369 C CA . VAL A 1 300 ? -18.109 26.578 11.227 1 97.75 300 VAL A CA 1
ATOM 2370 C C . VAL A 1 300 ? -18.984 26.688 12.477 1 97.75 300 VAL A C 1
ATOM 2372 O O . VAL A 1 300 ? -19.328 25.672 13.094 1 97.75 300 VAL A O 1
ATOM 2375 N N . GLU A 1 301 ? -19.438 27.906 12.797 1 97.56 301 GLU A N 1
ATOM 2376 C CA . GLU A 1 301 ? -20.062 28.172 14.078 1 97.56 301 GLU A CA 1
ATOM 2377 C C . GLU A 1 301 ? -21.562 27.891 14.031 1 97.56 301 GLU A C 1
ATOM 2379 O O . GLU A 1 301 ? -22.172 27.531 15.047 1 97.56 301 GLU A O 1
ATOM 2384 N N . SER A 1 302 ? -22.125 28 12.836 1 95.88 302 SER A N 1
ATOM 2385 C CA . SER A 1 302 ? -23.578 28 12.82 1 95.88 302 SER A CA 1
ATOM 2386 C C . SER A 1 302 ? -24.125 26.953 11.836 1 95.88 302 SER A C 1
ATOM 2388 O O . SER A 1 302 ? -25.188 26.375 12.062 1 95.88 302 SER A O 1
ATOM 2390 N N . LYS A 1 303 ? -23.469 26.688 10.773 1 95.62 303 LYS A N 1
ATOM 2391 C CA . LYS A 1 303 ? -24.031 25.859 9.719 1 95.62 303 LYS A CA 1
ATOM 2392 C C . LYS A 1 303 ? -23.688 24.391 9.93 1 95.62 303 LYS A C 1
ATOM 2394 O O . LYS A 1 303 ? -24.422 23.5 9.484 1 95.62 303 LYS A O 1
ATOM 2399 N N . MET A 1 304 ? -22.641 24.141 10.539 1 96.5 304 MET A N 1
ATOM 2400 C CA . MET A 1 304 ? -22.219 22.766 10.789 1 96.5 304 MET A CA 1
ATOM 2401 C C . MET A 1 304 ? -22.641 22.328 12.188 1 96.5 304 MET A C 1
ATOM 2403 O O . MET A 1 304 ? -22.516 23.078 13.148 1 96.5 304 MET A O 1
ATOM 2407 N N . PRO A 1 305 ? -23.156 21 12.289 1 98 305 PRO A N 1
ATOM 2408 C CA . PRO A 1 305 ? -23.391 20.5 13.641 1 98 305 PRO A CA 1
ATOM 2409 C C . PRO A 1 305 ? -22.094 20.359 14.453 1 98 305 PRO A C 1
ATOM 2411 O O . PRO A 1 305 ? -21.031 20.078 13.883 1 98 305 PRO A O 1
ATOM 2414 N N . HIS A 1 306 ? -22.266 20.562 15.781 1 98.5 306 HIS A N 1
ATOM 2415 C CA . HIS A 1 306 ? -21.125 20.516 16.672 1 98.5 306 HIS A CA 1
ATOM 2416 C C . HIS A 1 306 ? -21.125 19.234 17.516 1 98.5 306 HIS A C 1
ATOM 2418 O O . HIS A 1 306 ? -22.188 18.688 17.812 1 98.5 306 HIS A O 1
ATOM 2424 N N . VAL A 1 307 ? -19.953 18.719 17.844 1 98.62 307 VAL A N 1
ATOM 2425 C CA . VAL A 1 307 ? -19.781 17.578 18.719 1 98.62 307 VAL A CA 1
ATOM 2426 C C . VAL A 1 307 ? -18.656 17.844 19.703 1 98.62 307 VAL A C 1
ATOM 2428 O O . VAL A 1 307 ? -17.734 18.625 19.406 1 98.62 307 VAL A O 1
ATOM 2431 N N . PRO A 1 308 ? -18.688 17.25 20.953 1 98.19 308 PRO A N 1
ATOM 2432 C CA . PRO A 1 308 ? -17.547 17.375 21.859 1 98.19 308 PRO A CA 1
ATOM 2433 C C . PRO A 1 308 ? -16.266 16.766 21.297 1 98.19 308 PRO A C 1
ATOM 2435 O O . PRO A 1 308 ? -16.312 15.734 20.625 1 98.19 308 PRO A O 1
ATOM 2438 N N . CYS A 1 309 ? -15.141 17.453 21.5 1 97.25 309 CYS A N 1
ATOM 2439 C CA . CYS A 1 309 ? -13.844 16.984 21.016 1 97.25 309 CYS A CA 1
ATOM 2440 C C . CYS A 1 309 ? -12.719 17.422 21.938 1 97.25 309 CYS A C 1
ATOM 2442 O O . CYS A 1 309 ? -11.906 18.266 21.562 1 97.25 309 CYS A O 1
ATOM 2444 N N . PRO A 1 310 ? -12.602 16.844 23.156 1 97.44 310 PRO A N 1
ATOM 2445 C CA . PRO A 1 310 ? -11.617 17.266 24.156 1 97.44 310 PRO A CA 1
ATOM 2446 C C . PRO A 1 310 ? -10.273 16.578 24 1 97.44 310 PRO A C 1
ATOM 2448 O O . PRO A 1 310 ? -9.391 16.719 24.844 1 97.44 310 PRO A O 1
ATOM 2451 N N . GLU A 1 311 ? -10.016 15.852 22.938 1 97.19 311 GLU A N 1
ATOM 2452 C CA . GLU A 1 311 ? -8.922 14.891 22.812 1 97.19 311 GLU A CA 1
ATOM 2453 C C . GLU A 1 311 ? -7.57 15.562 23.031 1 97.19 311 GLU A C 1
ATOM 2455 O O . GLU A 1 311 ? -6.672 14.984 23.641 1 97.19 311 GLU A O 1
ATOM 2460 N N . MET A 1 312 ? -7.426 16.781 22.594 1 98.38 312 MET A N 1
ATOM 2461 C CA . MET A 1 312 ? -6.105 17.406 22.562 1 98.38 312 MET A CA 1
ATOM 2462 C C . MET A 1 312 ? -5.727 17.922 23.953 1 98.38 312 MET A C 1
ATOM 2464 O O . MET A 1 312 ? -4.551 18.188 24.219 1 98.38 312 MET A O 1
ATOM 2468 N N . ALA A 1 313 ? -6.66 18.031 24.828 1 97.31 313 ALA A N 1
ATOM 2469 C CA . ALA A 1 313 ? -6.402 18.516 26.188 1 97.31 313 ALA A CA 1
ATOM 2470 C C . ALA A 1 313 ? -5.477 17.578 26.953 1 97.31 313 ALA A C 1
ATOM 2472 O O . ALA A 1 313 ? -4.781 18 27.875 1 97.31 313 ALA A O 1
ATOM 2473 N N . ARG A 1 314 ? -5.41 16.344 26.516 1 96.31 314 ARG A N 1
ATOM 2474 C CA . ARG A 1 314 ? -4.602 15.359 27.219 1 96.31 314 ARG A CA 1
ATOM 2475 C C . ARG A 1 314 ? -3.115 15.688 27.109 1 96.31 314 ARG A C 1
ATOM 2477 O O . ARG A 1 314 ? -2.305 15.203 27.906 1 96.31 314 ARG A O 1
ATOM 2484 N N . TRP A 1 315 ? -2.809 16.516 26.188 1 96.44 315 TRP A N 1
ATOM 2485 C CA . TRP A 1 315 ? -1.4 16.828 25.969 1 96.44 315 TRP A CA 1
ATOM 2486 C C . TRP A 1 315 ? -0.977 18.047 26.781 1 96.44 315 TRP A C 1
ATOM 2488 O O . TRP A 1 315 ? 0.203 18.406 26.812 1 96.44 315 TRP A O 1
ATOM 2498 N N . VAL A 1 316 ? -1.964 18.703 27.312 1 91.5 316 VAL A N 1
ATOM 2499 C CA . VAL A 1 316 ? -1.673 19.953 28.016 1 91.5 316 VAL A CA 1
ATOM 2500 C C . VAL A 1 316 ? -1.82 19.75 29.531 1 91.5 316 VAL A C 1
ATOM 2502 O O . VAL A 1 316 ? -2.85 19.25 29.984 1 91.5 316 VAL A O 1
ATOM 2505 N N . GLN A 1 317 ? -0.776 19.672 30.438 1 76 317 GLN A N 1
ATOM 2506 C CA . GLN A 1 317 ? -0.822 19.594 31.906 1 76 317 GLN A CA 1
ATOM 2507 C C . GLN A 1 317 ? -1.333 20.906 32.5 1 76 317 GLN A C 1
ATOM 2509 O O . GLN A 1 317 ? -1.146 21.984 31.922 1 76 317 GLN A O 1
ATOM 2514 N N . MET B 1 1 ? 40.938 -16.125 -66.188 1 21.48 1 MET B N 1
ATOM 2515 C CA . MET B 1 1 ? 41.656 -17.031 -65.312 1 21.48 1 MET B CA 1
ATOM 2516 C C . MET B 1 1 ? 42.75 -16.297 -64.562 1 21.48 1 MET B C 1
ATOM 2518 O O . MET B 1 1 ? 43.688 -16.906 -64.062 1 21.48 1 MET B O 1
ATOM 2522 N N . HIS B 1 2 ? 42.531 -15 -64.25 1 24.5 2 HIS B N 1
ATOM 2523 C CA . HIS B 1 2 ? 43.531 -13.992 -63.969 1 24.5 2 HIS B CA 1
ATOM 2524 C C . HIS B 1 2 ? 44.062 -14.141 -62.531 1 24.5 2 HIS B C 1
ATOM 2526 O O . HIS B 1 2 ? 43.281 -14.297 -61.594 1 24.5 2 HIS B O 1
ATOM 2532 N N . PRO B 1 3 ? 45.375 -14.555 -61.969 1 24.78 3 PRO B N 1
ATOM 2533 C CA . PRO B 1 3 ? 46.281 -15.273 -61.094 1 24.78 3 PRO B CA 1
ATOM 2534 C C . PRO B 1 3 ? 46.594 -14.5 -59.812 1 24.78 3 PRO B C 1
ATOM 2536 O O . PRO B 1 3 ? 47.25 -15.016 -58.938 1 24.78 3 PRO B O 1
ATOM 2539 N N . GLN B 1 4 ? 46.188 -13.266 -59.625 1 21.62 4 GLN B N 1
ATOM 2540 C CA . GLN B 1 4 ? 47.094 -12.312 -59 1 21.62 4 GLN B CA 1
ATOM 2541 C C . GLN B 1 4 ? 46.938 -12.352 -57.469 1 21.62 4 GLN B C 1
ATOM 2543 O O . GLN B 1 4 ? 47.469 -11.469 -56.781 1 21.62 4 GLN B O 1
ATOM 2548 N N . VAL B 1 5 ? 46.062 -13.234 -56.781 1 21.2 5 VAL B N 1
ATOM 2549 C CA . VAL B 1 5 ? 45.406 -12.961 -55.5 1 21.2 5 VAL B CA 1
ATOM 2550 C C . VAL B 1 5 ? 46.406 -13.195 -54.344 1 21.2 5 VAL B C 1
ATOM 2552 O O . VAL B 1 5 ? 46.062 -12.938 -53.188 1 21.2 5 VAL B O 1
ATOM 2555 N N . ALA B 1 6 ? 47.562 -14.008 -54.469 1 19.7 6 ALA B N 1
ATOM 2556 C CA . ALA B 1 6 ? 48.094 -14.93 -53.5 1 19.7 6 ALA B CA 1
ATOM 2557 C C . ALA B 1 6 ? 48.875 -14.172 -52.406 1 19.7 6 ALA B C 1
ATOM 2559 O O . ALA B 1 6 ? 49.5 -14.781 -51.531 1 19.7 6 ALA B O 1
ATOM 2560 N N . ALA B 1 7 ? 49.062 -12.852 -52.5 1 22.66 7 ALA B N 1
ATOM 2561 C CA . ALA B 1 7 ? 50.312 -12.258 -52.062 1 22.66 7 ALA B CA 1
ATOM 2562 C C . ALA B 1 7 ? 50.406 -12.219 -50.562 1 22.66 7 ALA B C 1
ATOM 2564 O O . ALA B 1 7 ? 51.469 -12.461 -49.969 1 22.66 7 ALA B O 1
ATOM 2565 N N . LEU B 1 8 ? 49.344 -11.867 -49.656 1 20.83 8 LEU B N 1
ATOM 2566 C CA . LEU B 1 8 ? 49.719 -10.898 -48.625 1 20.83 8 LEU B CA 1
ATOM 2567 C C . LEU B 1 8 ? 50.125 -11.602 -47.344 1 20.83 8 LEU B C 1
ATOM 2569 O O . LEU B 1 8 ? 50.312 -10.953 -46.312 1 20.83 8 LEU B O 1
ATOM 2573 N N . TYR B 1 9 ? 50 -13.008 -47.094 1 20.28 9 TYR B N 1
ATOM 2574 C CA . TYR B 1 9 ? 49.781 -13.703 -45.812 1 20.28 9 TYR B CA 1
ATOM 2575 C C . TYR B 1 9 ? 51.031 -13.711 -44.969 1 20.28 9 TYR B C 1
ATOM 2577 O O . TYR B 1 9 ? 51.031 -14.164 -43.844 1 20.28 9 TYR B O 1
ATOM 2585 N N . CYS B 1 10 ? 52.312 -13.516 -45.438 1 19.5 10 CYS B N 1
ATOM 2586 C CA . CYS B 1 10 ? 53.406 -14.359 -45 1 19.5 10 CYS B CA 1
ATOM 2587 C C . CYS B 1 10 ? 53.906 -13.922 -43.625 1 19.5 10 CYS B C 1
ATOM 2589 O O . CYS B 1 10 ? 54.438 -14.734 -42.875 1 19.5 10 CYS B O 1
ATOM 2591 N N . GLU B 1 11 ? 54.219 -12.633 -43.219 1 20.11 11 GLU B N 1
ATOM 2592 C CA . GLU B 1 11 ? 55.562 -12.398 -42.688 1 20.11 11 GLU B CA 1
ATOM 2593 C C . GLU B 1 11 ? 55.594 -12.531 -41.188 1 20.11 11 GLU B C 1
ATOM 2595 O O . GLU B 1 11 ? 56.625 -12.336 -40.531 1 20.11 11 GLU B O 1
ATOM 2600 N N . LEU B 1 12 ? 54.438 -12.602 -40.312 1 21.64 12 LEU B N 1
ATOM 2601 C CA . LEU B 1 12 ? 54.625 -12.031 -38.969 1 21.64 12 LEU B CA 1
ATOM 2602 C C . LEU B 1 12 ? 55.219 -13.055 -38.031 1 21.64 12 LEU B C 1
ATOM 2604 O O . LEU B 1 12 ? 54.531 -13.906 -37.469 1 21.64 12 LEU B O 1
ATOM 2608 N N . ALA B 1 13 ? 56.281 -13.867 -38.344 1 21.55 13 ALA B N 1
ATOM 2609 C CA . ALA B 1 13 ? 56.844 -15.055 -37.688 1 21.55 13 ALA B CA 1
ATOM 2610 C C . ALA B 1 13 ? 57.344 -14.734 -36.281 1 21.55 13 ALA B C 1
ATOM 2612 O O . ALA B 1 13 ? 57.094 -15.5 -35.344 1 21.55 13 ALA B O 1
ATOM 2613 N N . LYS B 1 14 ? 58.469 -14.023 -36 1 20.41 14 LYS B N 1
ATOM 2614 C CA . LYS B 1 14 ? 59.688 -14.555 -35.375 1 20.41 14 LYS B CA 1
ATOM 2615 C C . LYS B 1 14 ? 59.656 -14.312 -33.875 1 20.41 14 LYS B C 1
ATOM 2617 O O . LYS B 1 14 ? 60.469 -14.883 -33.125 1 20.41 14 LYS B O 1
ATOM 2622 N N . ARG B 1 15 ? 59.219 -13.211 -33.125 1 22.48 15 ARG B N 1
ATOM 2623 C CA . ARG B 1 15 ? 60.094 -12.805 -32.031 1 22.48 15 ARG B CA 1
ATOM 2624 C C . ARG B 1 15 ? 59.812 -13.609 -30.766 1 22.48 15 ARG B C 1
ATOM 2626 O O . ARG B 1 15 ? 58.656 -13.719 -30.344 1 22.48 15 ARG B O 1
ATOM 2633 N N . PRO B 1 16 ? 60.656 -14.602 -30.094 1 20.72 16 PRO B N 1
ATOM 2634 C CA . PRO B 1 16 ? 60.688 -15.727 -29.141 1 20.72 16 PRO B CA 1
ATOM 2635 C C . PRO B 1 16 ? 60.406 -15.297 -27.703 1 20.72 16 PRO B C 1
ATOM 2637 O O . PRO B 1 16 ? 60.125 -16.141 -26.859 1 20.72 16 PRO B O 1
ATOM 2640 N N . ARG B 1 17 ? 60.625 -14.008 -27.25 1 22.69 17 ARG B N 1
ATOM 2641 C CA . ARG B 1 17 ? 61.219 -13.82 -25.922 1 22.69 17 ARG B CA 1
ATOM 2642 C C . ARG B 1 17 ? 60.219 -14.156 -24.828 1 22.69 17 ARG B C 1
ATOM 2644 O O . ARG B 1 17 ? 60.562 -14.281 -23.656 1 22.69 17 ARG B O 1
ATOM 2651 N N . ALA B 1 18 ? 58.875 -13.867 -24.828 1 22.36 18 ALA B N 1
ATOM 2652 C CA . ALA B 1 18 ? 58.125 -13.445 -23.625 1 22.36 18 ALA B CA 1
ATOM 2653 C C . ALA B 1 18 ? 57.688 -14.648 -22.812 1 22.36 18 ALA B C 1
ATOM 2655 O O . ALA B 1 18 ? 56.469 -14.883 -22.656 1 22.36 18 ALA B O 1
ATOM 2656 N N . ILE B 1 19 ? 58.219 -15.914 -22.875 1 23.42 19 ILE B N 1
ATOM 2657 C CA . ILE B 1 19 ? 57.562 -17.141 -22.406 1 23.42 19 ILE B CA 1
ATOM 2658 C C . ILE B 1 19 ? 57.625 -17.188 -20.875 1 23.42 19 ILE B C 1
ATOM 2660 O O . ILE B 1 19 ? 56.875 -17.938 -20.25 1 23.42 19 ILE B O 1
ATOM 2664 N N . LEU B 1 20 ? 58.594 -16.547 -20.234 1 24.69 20 LEU B N 1
ATOM 2665 C CA . LEU B 1 20 ? 59.188 -17.266 -19.109 1 24.69 20 LEU B CA 1
ATOM 2666 C C . LEU B 1 20 ? 58.312 -17.188 -17.875 1 24.69 20 LEU B C 1
ATOM 2668 O O . LEU B 1 20 ? 58.281 -18.109 -17.062 1 24.69 20 LEU B O 1
ATOM 2672 N N . VAL B 1 21 ? 57.625 -16.094 -17.5 1 25.59 21 VAL B N 1
ATOM 2673 C CA . VAL B 1 21 ? 57.469 -15.781 -16.094 1 25.59 21 VAL B CA 1
ATOM 2674 C C . VAL B 1 21 ? 56.281 -16.578 -15.531 1 25.59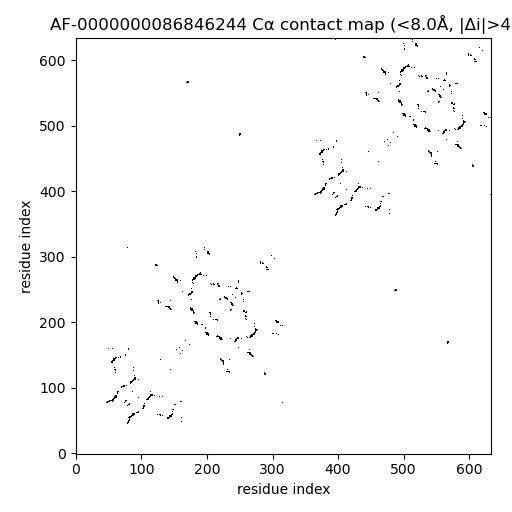 21 VAL B C 1
ATOM 2676 O O . VAL B 1 21 ? 55.719 -16.219 -14.5 1 25.59 21 VAL B O 1
ATOM 2679 N N . ALA B 1 22 ? 55.688 -17.656 -16.172 1 25.45 22 ALA B N 1
ATOM 2680 C CA . ALA B 1 22 ? 54.406 -18.266 -15.891 1 25.45 22 ALA B CA 1
ATOM 2681 C C . ALA B 1 22 ? 54.469 -19.141 -14.641 1 25.45 22 ALA B C 1
ATOM 2683 O O . ALA B 1 22 ? 53.438 -19.438 -14.016 1 25.45 22 ALA B O 1
ATOM 2684 N N . ALA B 1 23 ? 55.656 -19.672 -14.328 1 26.88 23 ALA B N 1
ATOM 2685 C CA . ALA B 1 23 ? 55.625 -20.984 -13.695 1 26.88 23 ALA B CA 1
ATOM 2686 C C . ALA B 1 23 ? 55.219 -20.875 -12.227 1 26.88 23 ALA B C 1
ATOM 2688 O O . ALA B 1 23 ? 54.531 -21.75 -11.695 1 26.88 23 ALA B O 1
ATOM 2689 N N . VAL B 1 24 ? 55.781 -19.906 -11.539 1 27.91 24 VAL B N 1
ATOM 2690 C CA . VAL B 1 24 ? 56.062 -20.188 -10.141 1 27.91 24 VAL B CA 1
ATOM 2691 C C . VAL B 1 24 ? 54.75 -20.141 -9.32 1 27.91 24 VAL B C 1
ATOM 2693 O O . VAL B 1 24 ? 54.719 -20.641 -8.195 1 27.91 24 VAL B O 1
ATOM 2696 N N . PHE B 1 25 ? 53.75 -19.391 -9.812 1 28.09 25 PHE B N 1
ATOM 2697 C CA . PHE B 1 25 ? 52.75 -18.984 -8.805 1 28.09 25 PHE B CA 1
ATOM 2698 C C . PHE B 1 25 ? 51.844 -20.141 -8.453 1 28.09 25 PHE B C 1
ATOM 2700 O O . PHE B 1 25 ? 50.875 -19.969 -7.695 1 28.09 25 PHE B O 1
ATOM 2707 N N . ILE B 1 26 ? 52.031 -21.359 -9.031 1 28.84 26 ILE B N 1
ATOM 2708 C CA . ILE B 1 26 ? 50.969 -22.359 -8.992 1 28.84 26 ILE B CA 1
ATOM 2709 C C . ILE B 1 26 ? 50.906 -23 -7.609 1 28.84 26 ILE B C 1
ATOM 2711 O O . ILE B 1 26 ? 49.875 -23.5 -7.191 1 28.84 26 ILE B O 1
ATOM 2715 N N . LEU B 1 27 ? 52.094 -23.016 -6.969 1 29.08 27 LEU B N 1
ATOM 2716 C CA . LEU B 1 27 ? 52.156 -24.094 -5.992 1 29.08 27 LEU B CA 1
ATOM 2717 C C . LEU B 1 27 ? 51.344 -23.766 -4.742 1 29.08 27 LEU B C 1
ATOM 2719 O O . LEU B 1 27 ? 50.906 -24.656 -4.027 1 29.08 27 LEU B O 1
ATOM 2723 N N . ALA B 1 28 ? 51.406 -22.469 -4.375 1 30.94 28 ALA B N 1
ATOM 2724 C CA . ALA B 1 28 ? 51.031 -22.266 -2.977 1 30.94 28 ALA B CA 1
ATOM 2725 C C . ALA B 1 28 ? 49.562 -22.531 -2.76 1 30.94 28 ALA B C 1
ATOM 2727 O O . ALA B 1 28 ? 49.094 -22.609 -1.618 1 30.94 28 ALA B O 1
ATOM 2728 N N . ILE B 1 29 ? 48.75 -22.594 -3.883 1 30.3 29 ILE B N 1
ATOM 2729 C CA . ILE B 1 29 ? 47.312 -22.469 -3.695 1 30.3 29 ILE B CA 1
ATOM 2730 C C . ILE B 1 29 ? 46.75 -23.797 -3.164 1 30.3 29 ILE B C 1
ATOM 2732 O O . ILE B 1 29 ? 45.594 -23.844 -2.703 1 30.3 29 ILE B O 1
ATOM 2736 N N . VAL B 1 30 ? 47.562 -24.891 -3.227 1 30.86 30 VAL B N 1
ATOM 2737 C CA . VAL B 1 30 ? 46.844 -26.156 -3.09 1 30.86 30 VAL B CA 1
ATOM 2738 C C . VAL B 1 30 ? 46.5 -26.391 -1.626 1 30.86 30 VAL B C 1
ATOM 2740 O O . VAL B 1 30 ? 45.594 -27.172 -1.324 1 30.86 30 VAL B O 1
ATOM 2743 N N . SER B 1 31 ? 47.375 -25.875 -0.764 1 30.38 31 SER B N 1
ATOM 2744 C CA . SER B 1 31 ? 47.25 -26.531 0.532 1 30.38 31 SER B CA 1
ATOM 2745 C C . SER B 1 31 ? 45.969 -26.125 1.259 1 30.38 31 SER B C 1
ATOM 2747 O O . SER B 1 31 ? 45.656 -26.703 2.301 1 30.38 31 SER B O 1
ATOM 2749 N N . PHE B 1 32 ? 45.562 -24.859 1.052 1 33.62 32 PHE B N 1
ATOM 2750 C CA . PHE B 1 32 ? 44.594 -24.391 2.006 1 33.62 32 PHE B CA 1
ATOM 2751 C C . PHE B 1 32 ? 43.25 -25.078 1.787 1 33.62 32 PHE B C 1
ATOM 2753 O O . PHE B 1 32 ? 42.219 -24.688 2.373 1 33.62 32 PHE B O 1
ATOM 2760 N N . LEU B 1 33 ? 43.156 -26.016 0.84 1 29.88 33 LEU B N 1
ATOM 2761 C CA . LEU B 1 33 ? 41.812 -26.5 0.511 1 29.88 33 LEU B CA 1
ATOM 2762 C C . LEU B 1 33 ? 41.281 -27.375 1.626 1 29.88 33 LEU B C 1
ATOM 2764 O O . LEU B 1 33 ? 40.188 -27.938 1.502 1 29.88 33 LEU B O 1
ATOM 2768 N N . ARG B 1 34 ? 42.156 -27.875 2.475 1 29.72 34 ARG B N 1
ATOM 2769 C CA . ARG B 1 34 ? 41.562 -28.938 3.266 1 29.72 34 ARG B CA 1
ATOM 2770 C C . ARG B 1 34 ? 40.594 -28.391 4.289 1 29.72 34 ARG B C 1
ATOM 2772 O O . ARG B 1 34 ? 40.344 -29.016 5.32 1 29.72 34 ARG B O 1
ATOM 2779 N N . LEU B 1 35 ? 40.469 -27.094 4.305 1 32.78 35 LEU B N 1
ATOM 2780 C CA . LEU B 1 35 ? 39.531 -26.875 5.418 1 32.78 35 LEU B CA 1
ATOM 2781 C C . LEU B 1 35 ? 38.25 -27.656 5.203 1 32.78 35 LEU B C 1
ATOM 2783 O O . LEU B 1 35 ? 37.594 -27.547 4.152 1 32.78 35 LEU B O 1
ATOM 2787 N N . GLY B 1 36 ? 38.094 -28.766 5.883 1 29.77 36 GLY B N 1
ATOM 2788 C CA . GLY B 1 36 ? 36.906 -29.609 5.969 1 29.77 36 GLY B CA 1
ATOM 2789 C C . GLY B 1 36 ? 35.625 -28.828 6.059 1 29.77 36 GLY B C 1
ATOM 2790 O O . GLY B 1 36 ? 35.469 -27.984 6.938 1 29.77 36 GLY B O 1
ATOM 2791 N N . TYR B 1 37 ? 35 -28.453 4.898 1 30.02 37 TYR B N 1
ATOM 2792 C CA . TYR B 1 37 ? 33.625 -27.953 4.867 1 30.02 37 TYR B CA 1
ATOM 2793 C C . TYR B 1 37 ? 32.719 -28.797 5.77 1 30.02 37 TYR B C 1
ATOM 2795 O O . TYR B 1 37 ? 32.531 -29.984 5.523 1 30.02 37 TYR B O 1
ATOM 2803 N N . SER B 1 38 ? 32.906 -28.609 7.109 1 35.22 38 SER B N 1
ATOM 2804 C CA . SER B 1 38 ? 31.844 -29.25 7.891 1 35.22 38 SER B CA 1
ATOM 2805 C C . SER B 1 38 ? 30.484 -29.031 7.25 1 35.22 38 SER B C 1
ATOM 2807 O O . SER B 1 38 ? 30.172 -27.922 6.785 1 35.22 38 SER B O 1
ATOM 2809 N N . PRO B 1 39 ? 29.859 -30.094 6.855 1 34.75 39 PRO B N 1
ATOM 2810 C CA . PRO B 1 39 ? 28.516 -29.938 6.289 1 34.75 39 PRO B CA 1
ATOM 2811 C C . PRO B 1 39 ? 27.625 -29.031 7.129 1 34.75 39 PRO B C 1
ATOM 2813 O O . PRO B 1 39 ? 27.75 -28.984 8.352 1 34.75 39 PRO B O 1
ATOM 2816 N N . LEU B 1 40 ? 27.391 -27.828 6.652 1 35.19 40 LEU B N 1
ATOM 2817 C CA . LEU B 1 40 ? 26.375 -26.984 7.281 1 35.19 40 LEU B CA 1
ATOM 2818 C C . LEU B 1 40 ? 25.219 -27.812 7.812 1 35.19 40 LEU B C 1
ATOM 2820 O O . LEU B 1 40 ? 24.797 -28.781 7.172 1 35.19 40 LEU B O 1
ATOM 2824 N N . PRO B 1 41 ? 25.125 -27.859 9.148 1 36.19 41 PRO B N 1
ATOM 2825 C CA . PRO B 1 41 ? 23.969 -28.594 9.648 1 36.19 41 PRO B CA 1
ATOM 2826 C C . PRO B 1 41 ? 22.703 -28.344 8.828 1 36.19 41 PRO B C 1
ATOM 2828 O O . PRO B 1 41 ? 22.578 -27.297 8.195 1 36.19 41 PRO B O 1
ATOM 2831 N N . SER B 1 42 ? 22.156 -29.406 8.344 1 35.88 42 SER B N 1
ATOM 2832 C CA . SER B 1 42 ? 20.828 -29.359 7.758 1 35.88 42 SER B CA 1
ATOM 2833 C C . SER B 1 42 ? 19.891 -28.484 8.594 1 35.88 42 SER B C 1
ATOM 2835 O O . SER B 1 42 ? 19.609 -28.797 9.75 1 35.88 42 SER B O 1
ATOM 2837 N N . SER B 1 43 ? 20.062 -27.234 8.641 1 35.69 43 SER B N 1
ATOM 2838 C CA . SER B 1 43 ? 19.078 -26.391 9.297 1 35.69 43 SER B CA 1
ATOM 2839 C C . SER B 1 43 ? 17.688 -27 9.195 1 35.69 43 SER B C 1
ATOM 2841 O O . SER B 1 43 ? 17.25 -27.391 8.117 1 35.69 43 SER B O 1
ATOM 2843 N N . ALA B 1 44 ? 17.219 -27.625 10.281 1 36.78 44 ALA B N 1
ATOM 2844 C CA . ALA B 1 44 ? 15.812 -27.984 10.422 1 36.78 44 ALA B CA 1
ATOM 2845 C C . ALA B 1 44 ? 14.906 -26.938 9.797 1 36.78 44 ALA B C 1
ATOM 2847 O O . ALA B 1 44 ? 14.781 -25.828 10.32 1 36.78 44 ALA B O 1
ATOM 2848 N N . ILE B 1 45 ? 14.953 -26.797 8.523 1 39.53 45 ILE B N 1
ATOM 2849 C CA . ILE B 1 45 ? 13.922 -25.906 8.008 1 39.53 45 ILE B CA 1
ATOM 2850 C C . ILE B 1 45 ? 12.633 -26.078 8.805 1 39.53 45 ILE B C 1
ATOM 2852 O O . ILE B 1 45 ? 12.062 -27.172 8.844 1 39.53 45 ILE B O 1
ATOM 2856 N N . ALA B 1 46 ? 12.43 -25.453 9.867 1 41.69 46 ALA B N 1
ATOM 2857 C CA . ALA B 1 46 ? 11.156 -25.359 10.57 1 41.69 46 ALA B CA 1
ATOM 2858 C C . ALA B 1 46 ? 9.984 -25.594 9.617 1 41.69 46 ALA B C 1
ATOM 2860 O O . ALA B 1 46 ? 9.82 -24.859 8.641 1 41.69 46 ALA B O 1
ATOM 2861 N N . ARG B 1 47 ? 9.609 -26.828 9.352 1 40.25 47 ARG B N 1
ATOM 2862 C CA . ARG B 1 47 ? 8.391 -27.125 8.602 1 40.25 47 ARG B CA 1
ATOM 2863 C C . ARG B 1 47 ? 7.25 -26.203 9.031 1 40.25 47 ARG B C 1
ATOM 2865 O O . ARG B 1 47 ? 6.836 -26.234 10.195 1 40.25 47 ARG B O 1
ATOM 2872 N N . SER B 1 48 ? 7.223 -25.062 8.516 1 47.12 48 SER B N 1
ATOM 2873 C CA . SER B 1 48 ? 6.188 -24.094 8.828 1 47.12 48 SER B CA 1
ATOM 2874 C C . SER B 1 48 ? 4.801 -24.719 8.797 1 47.12 48 SER B C 1
ATOM 2876 O O . SER B 1 48 ? 4.336 -25.156 7.738 1 47.12 48 SER B O 1
ATOM 2878 N N . THR B 1 49 ? 4.547 -25.562 9.781 1 50.34 49 THR B N 1
ATOM 2879 C CA . THR B 1 49 ? 3.184 -26.062 9.711 1 50.34 49 THR B CA 1
ATOM 2880 C C . THR B 1 49 ? 2.174 -24.938 9.852 1 50.34 49 THR B C 1
ATOM 2882 O O . THR B 1 49 ? 1.918 -24.469 10.961 1 50.34 49 THR B O 1
ATOM 2885 N N . ALA B 1 50 ? 1.997 -24.094 8.922 1 56 50 ALA B N 1
ATOM 2886 C CA . ALA B 1 50 ? 0.869 -23.172 8.898 1 56 50 ALA B CA 1
ATOM 2887 C C . ALA B 1 50 ? -0.433 -23.875 9.258 1 56 50 ALA B C 1
ATOM 2889 O O . ALA B 1 50 ? -0.604 -25.062 8.953 1 56 50 ALA B O 1
ATOM 2890 N N . PRO B 1 51 ? -1.214 -23.25 10.211 1 57.44 51 PRO B N 1
ATOM 2891 C CA . PRO B 1 51 ? -2.516 -23.891 10.43 1 57.44 51 PRO B CA 1
ATOM 2892 C C . PRO B 1 51 ? -3.215 -24.266 9.125 1 57.44 51 PRO B C 1
ATOM 2894 O O . PRO B 1 51 ? -3.092 -23.562 8.125 1 57.44 51 PRO B O 1
ATOM 2897 N N . ARG B 1 52 ? -3.492 -25.391 9.055 1 67.88 52 ARG B N 1
ATOM 2898 C CA . ARG B 1 52 ? -4.098 -25.906 7.824 1 67.88 52 ARG B CA 1
ATOM 2899 C C . ARG B 1 52 ? -5.566 -25.5 7.734 1 67.88 52 ARG B C 1
ATOM 2901 O O . ARG B 1 52 ? -6.449 -26.328 7.992 1 67.88 52 ARG B O 1
ATOM 2908 N N . ASP B 1 53 ? -5.734 -24.156 7.809 1 90.62 53 ASP B N 1
ATOM 2909 C CA . ASP B 1 53 ? -7.031 -23.578 7.496 1 90.62 53 ASP B CA 1
ATOM 2910 C C . ASP B 1 53 ? -7.117 -23.188 6.023 1 90.62 53 ASP B C 1
ATOM 2912 O O . ASP B 1 53 ? -6.254 -23.562 5.227 1 90.62 53 ASP B O 1
ATOM 2916 N N . GLU B 1 54 ? -8.141 -22.703 5.625 1 96.19 54 GLU B N 1
ATOM 2917 C CA . GLU B 1 54 ? -8.359 -22.359 4.223 1 96.19 54 GLU B CA 1
ATOM 2918 C C . GLU B 1 54 ? -8.117 -20.875 3.979 1 96.19 54 GLU B C 1
ATOM 2920 O O . GLU B 1 54 ? -8.812 -20.25 3.168 1 96.19 54 GLU B O 1
ATOM 2925 N N . TYR B 1 55 ? -7.113 -20.469 4.793 1 97.31 55 TYR B N 1
ATOM 2926 C CA . TYR B 1 55 ? -6.707 -19.062 4.672 1 97.31 55 TYR B CA 1
ATOM 2927 C C . TYR B 1 55 ? -6.277 -18.75 3.244 1 97.31 55 TYR B C 1
ATOM 2929 O O . TYR B 1 55 ? -6.684 -17.734 2.684 1 97.31 55 TYR B O 1
ATOM 2937 N N . LEU B 1 56 ? -5.535 -19.562 2.66 1 98.25 56 LEU B N 1
ATOM 2938 C CA . LEU B 1 56 ? -5.004 -19.453 1.305 1 98.25 56 LEU B CA 1
ATOM 2939 C C . LEU B 1 56 ? -5.492 -20.609 0.444 1 98.25 56 LEU B C 1
ATOM 2941 O O . LEU B 1 56 ? -5.398 -21.781 0.85 1 98.25 56 LEU B O 1
ATOM 2945 N N . ALA B 1 57 ? -6.027 -20.25 -0.731 1 98.69 57 ALA B N 1
ATOM 2946 C CA . ALA B 1 57 ? -6.445 -21.25 -1.716 1 98.69 57 ALA B CA 1
ATOM 2947 C C . ALA B 1 57 ? -5.703 -21.062 -3.037 1 98.69 57 ALA B C 1
ATOM 2949 O O . ALA B 1 57 ? -5.086 -20.016 -3.264 1 98.69 57 ALA B O 1
ATOM 2950 N N . ILE B 1 58 ? -5.758 -22.078 -3.85 1 98.81 58 ILE B N 1
ATOM 2951 C CA . ILE B 1 58 ? -5.242 -21.969 -5.211 1 98.81 58 ILE B CA 1
ATOM 2952 C C . ILE B 1 58 ? -6.34 -22.328 -6.207 1 98.81 58 ILE B C 1
ATOM 2954 O O . ILE B 1 58 ? -7.078 -23.297 -6.004 1 98.81 58 ILE B O 1
ATOM 2958 N N . CYS B 1 59 ? -6.484 -21.5 -7.211 1 98.88 59 CYS B N 1
ATOM 2959 C CA . CYS B 1 59 ? -7.266 -21.797 -8.406 1 98.88 59 CYS B CA 1
ATOM 2960 C C . CYS B 1 59 ? -6.371 -22.344 -9.523 1 98.88 59 CYS B C 1
ATOM 2962 O O . CYS B 1 59 ? -5.496 -21.625 -10.016 1 98.88 59 CYS B O 1
ATOM 2964 N N . LEU B 1 60 ? -6.621 -23.531 -9.906 1 98.56 60 LEU B N 1
ATOM 2965 C CA . LEU B 1 60 ? -5.824 -24.203 -10.938 1 98.56 60 LEU B CA 1
ATOM 2966 C C . LEU B 1 60 ? -6.68 -24.531 -12.156 1 98.56 60 LEU B C 1
ATOM 2968 O O . LEU B 1 60 ? -7.609 -25.328 -12.07 1 98.56 60 LEU B O 1
ATOM 2972 N N . ALA B 1 61 ? -6.402 -23.859 -13.25 1 97.19 61 ALA B N 1
ATOM 2973 C CA . ALA B 1 61 ? -6.918 -24.312 -14.539 1 97.19 61 ALA B CA 1
ATOM 2974 C C . ALA B 1 61 ? -6.02 -25.391 -15.141 1 97.19 61 ALA B C 1
ATOM 2976 O O . ALA B 1 61 ? -4.816 -25.188 -15.312 1 97.19 61 ALA B O 1
ATOM 2977 N N . VAL B 1 62 ? -6.652 -26.547 -15.445 1 96.69 62 VAL B N 1
ATOM 2978 C CA . VAL B 1 62 ? -5.773 -27.641 -15.828 1 96.69 62 VAL B CA 1
ATOM 2979 C C . VAL B 1 62 ? -6.449 -28.5 -16.906 1 96.69 62 VAL B C 1
ATOM 2981 O O . VAL B 1 62 ? -7.676 -28.594 -16.953 1 96.69 62 VAL B O 1
ATOM 2984 N N . LYS B 1 63 ? -5.621 -29.031 -17.766 1 95 63 LYS B N 1
ATOM 2985 C CA . LYS B 1 63 ? -6.043 -29.984 -18.797 1 95 63 LYS B CA 1
ATOM 2986 C C . LYS B 1 63 ? -5.035 -31.109 -18.938 1 95 63 LYS B C 1
ATOM 2988 O O . LYS B 1 63 ? -3.869 -30.875 -19.25 1 95 63 LYS B O 1
ATOM 2993 N N . ASP B 1 64 ? -5.461 -32.344 -18.672 1 94.25 64 ASP B N 1
ATOM 2994 C CA . ASP B 1 64 ? -4.742 -33.594 -18.969 1 94.25 64 ASP B CA 1
ATOM 2995 C C . ASP B 1 64 ? -3.35 -33.562 -18.344 1 94.25 64 ASP B C 1
ATOM 2997 O O . ASP B 1 64 ? -2.363 -33.906 -19 1 94.25 64 ASP B O 1
ATOM 3001 N N . GLN B 1 65 ? -3.299 -33.188 -17.078 1 94.5 65 GLN B N 1
ATOM 3002 C CA . GLN B 1 65 ? -2.023 -33.125 -16.375 1 94.5 65 GLN B CA 1
ATOM 3003 C C . GLN B 1 65 ? -2.086 -33.875 -15.055 1 94.5 65 GLN B C 1
ATOM 3005 O O . GLN B 1 65 ? -1.571 -33.406 -14.039 1 94.5 65 GLN B O 1
ATOM 3010 N N . GLY B 1 66 ? -2.691 -34.969 -15.102 1 93.75 66 GLY B N 1
ATOM 3011 C CA . GLY B 1 66 ? -2.865 -35.812 -13.914 1 93.75 66 GLY B CA 1
ATOM 3012 C C . GLY B 1 66 ? -1.551 -36.219 -13.281 1 93.75 66 GLY B C 1
ATOM 3013 O O . GLY B 1 66 ? -1.439 -36.25 -12.055 1 93.75 66 GLY B O 1
ATOM 3014 N N . LEU B 1 67 ? -0.503 -36.469 -14.031 1 93.06 67 LEU B N 1
ATOM 3015 C CA . LEU B 1 67 ? 0.778 -36.938 -13.539 1 93.06 67 LEU B CA 1
ATOM 3016 C C . LEU B 1 67 ? 1.546 -35.844 -12.828 1 93.06 67 LEU B C 1
ATOM 3018 O O . LEU B 1 67 ? 2.461 -36.125 -12.047 1 93.06 67 LEU B O 1
ATOM 3022 N N . ASP B 1 68 ? 1.177 -34.625 -13.062 1 95.31 68 ASP B N 1
ATOM 3023 C CA . ASP B 1 68 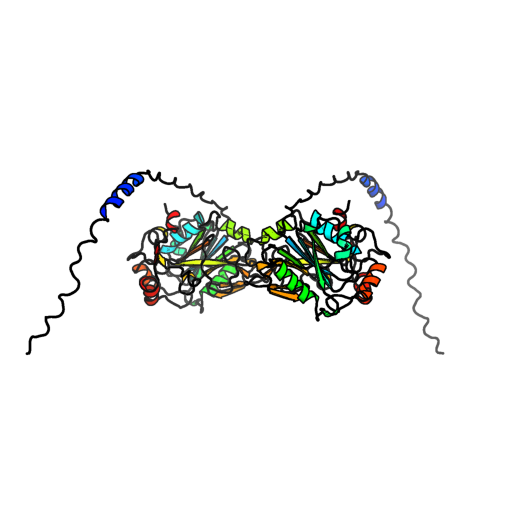? 1.869 -33.469 -12.484 1 95.31 68 ASP B CA 1
ATOM 3024 C C . ASP B 1 68 ? 1.288 -33.125 -11.117 1 95.31 68 ASP B C 1
ATOM 3026 O O . ASP B 1 68 ? 1.964 -32.5 -10.289 1 95.31 68 ASP B O 1
ATOM 3030 N N . LEU B 1 69 ? 0.099 -33.469 -10.844 1 97 69 LEU B N 1
ATOM 3031 C CA . LEU B 1 69 ? -0.699 -32.906 -9.758 1 97 69 LEU B CA 1
ATOM 3032 C C . LEU B 1 69 ? -0.17 -33.344 -8.406 1 97 69 LEU B C 1
ATOM 3034 O O . LEU B 1 69 ? -0.109 -32.562 -7.461 1 97 69 LEU B O 1
ATOM 3038 N N . PRO B 1 70 ? 0.264 -34.656 -8.273 1 97.25 70 PRO B N 1
ATOM 3039 C CA . PRO B 1 70 ? 0.667 -35.094 -6.934 1 97.25 70 PRO B CA 1
ATOM 3040 C C . PRO B 1 70 ? 1.792 -34.219 -6.352 1 97.25 70 PRO B C 1
ATOM 3042 O O . PRO B 1 70 ? 1.653 -33.688 -5.254 1 97.25 70 PRO B O 1
ATOM 3045 N N . GLU B 1 71 ? 2.883 -34.031 -7.051 1 97.94 71 GLU B N 1
ATOM 3046 C CA . GLU B 1 71 ? 3.992 -33.219 -6.531 1 97.94 71 GLU B CA 1
ATOM 3047 C C . GLU B 1 71 ? 3.58 -31.766 -6.336 1 97.94 71 GLU B C 1
ATOM 3049 O O . GLU B 1 71 ? 3.949 -31.141 -5.34 1 97.94 71 GLU B O 1
ATOM 3054 N N . TRP B 1 72 ? 2.828 -31.297 -7.27 1 98.5 72 TRP B N 1
ATOM 3055 C CA . TRP B 1 72 ? 2.377 -29.906 -7.254 1 98.5 72 TRP B CA 1
ATOM 3056 C C . TRP B 1 72 ? 1.504 -29.641 -6.031 1 98.5 72 TRP B C 1
ATOM 3058 O O . TRP B 1 72 ? 1.74 -28.672 -5.293 1 98.5 72 TRP B O 1
ATOM 3068 N N . LEU B 1 73 ? 0.558 -30.5 -5.754 1 98.25 73 LEU B N 1
ATOM 3069 C CA . LEU B 1 73 ? -0.369 -30.359 -4.637 1 98.25 73 LEU B CA 1
ATOM 3070 C C . LEU B 1 73 ? 0.351 -30.547 -3.305 1 98.25 73 LEU B C 1
ATOM 3072 O O . LEU B 1 73 ? 0.128 -29.797 -2.357 1 98.25 73 LEU B O 1
ATOM 3076 N N . GLN B 1 74 ? 1.188 -31.516 -3.24 1 97.75 74 GLN B N 1
ATOM 3077 C CA . GLN B 1 74 ? 1.892 -31.812 -1.995 1 97.75 74 GLN B CA 1
ATOM 3078 C C . GLN B 1 74 ? 2.811 -30.656 -1.601 1 97.75 74 GLN B C 1
ATOM 3080 O O . GLN B 1 74 ? 2.881 -30.281 -0.428 1 97.75 74 GLN B O 1
ATOM 3085 N N . HIS B 1 75 ? 3.461 -30.094 -2.545 1 98.12 75 HIS B N 1
ATOM 3086 C CA . HIS B 1 75 ? 4.316 -28.953 -2.262 1 98.12 75 HIS B CA 1
ATOM 3087 C C . HIS B 1 75 ? 3.514 -27.797 -1.679 1 98.12 75 HIS B C 1
ATOM 3089 O O . HIS B 1 75 ? 3.871 -27.25 -0.629 1 98.12 75 HIS B O 1
ATOM 3095 N N . HIS B 1 76 ? 2.445 -27.469 -2.355 1 98.38 76 HIS B N 1
ATOM 3096 C CA . HIS B 1 76 ? 1.69 -26.281 -1.955 1 98.38 76 HIS B CA 1
ATOM 3097 C C . HIS B 1 76 ? 0.933 -26.531 -0.654 1 98.38 76 HIS B C 1
ATOM 3099 O O . HIS B 1 76 ? 0.785 -25.609 0.164 1 98.38 76 HIS B O 1
ATOM 3105 N N . TYR B 1 77 ? 0.526 -27.734 -0.462 1 97.69 77 TYR B N 1
ATOM 3106 C CA . TYR B 1 77 ? -0.182 -28.062 0.771 1 97.69 77 TYR B CA 1
ATOM 3107 C C . TYR B 1 77 ? 0.779 -28.125 1.952 1 97.69 77 TYR B C 1
ATOM 3109 O O . TYR B 1 77 ? 0.599 -27.406 2.945 1 97.69 77 TYR B O 1
ATOM 3117 N N . HIS B 1 78 ? 1.867 -28.875 1.821 1 96.56 78 HIS B N 1
ATOM 3118 C CA . HIS B 1 78 ? 2.727 -29.172 2.959 1 96.56 78 HIS B CA 1
ATOM 3119 C C . HIS B 1 78 ? 3.76 -28.078 3.18 1 96.56 78 HIS B C 1
ATOM 3121 O O . HIS B 1 78 ? 4.133 -27.781 4.32 1 96.56 78 HIS B O 1
ATOM 3127 N N . HIS B 1 79 ? 4.176 -27.484 2.121 1 96.88 79 HIS B N 1
ATOM 3128 C CA . HIS B 1 79 ? 5.328 -26.594 2.271 1 96.88 79 HIS B CA 1
ATOM 3129 C C . HIS B 1 79 ? 4.922 -25.141 2.158 1 96.88 79 HIS B C 1
ATOM 3131 O O . HIS B 1 79 ? 5.57 -24.25 2.734 1 96.88 79 HIS B O 1
ATOM 3137 N N . MET B 1 80 ? 3.83 -24.875 1.481 1 97.75 80 MET B N 1
ATOM 3138 C CA . MET B 1 80 ? 3.459 -23.469 1.273 1 97.75 80 MET B CA 1
ATOM 3139 C C . MET B 1 80 ? 2.24 -23.094 2.113 1 97.75 80 MET B C 1
ATOM 3141 O O . MET B 1 80 ? 1.841 -21.938 2.156 1 97.75 80 MET B O 1
ATOM 3145 N N . GLY B 1 81 ? 1.609 -24.078 2.699 1 97 81 GLY B N 1
ATOM 3146 C CA . GLY B 1 81 ? 0.531 -23.797 3.633 1 97 81 GLY B CA 1
ATOM 3147 C C . GLY B 1 81 ? -0.789 -23.5 2.949 1 97 81 GLY B C 1
ATOM 3148 O O . GLY B 1 81 ? -1.609 -22.734 3.475 1 97 81 GLY B O 1
ATOM 3149 N N . VAL B 1 82 ? -1.013 -24.062 1.803 1 98.12 82 VAL B N 1
ATOM 3150 C CA . VAL B 1 82 ? -2.279 -23.875 1.099 1 98.12 82 VAL B CA 1
ATOM 3151 C C . VAL B 1 82 ? -3.324 -24.844 1.661 1 98.12 82 VAL B C 1
ATOM 3153 O O . VAL B 1 82 ? -3.074 -26.047 1.776 1 98.12 82 VAL B O 1
ATOM 3156 N N . GLY B 1 83 ? -4.492 -24.266 1.9 1 97.56 83 GLY B N 1
ATOM 3157 C CA . GLY B 1 83 ? -5.484 -25.078 2.588 1 97.56 83 GLY B CA 1
ATOM 3158 C C . GLY B 1 83 ? -6.562 -25.625 1.664 1 97.56 83 GLY B C 1
ATOM 3159 O O . GLY B 1 83 ? -7.273 -26.562 2.016 1 97.56 83 GLY B O 1
ATOM 3160 N N . LYS B 1 84 ? -6.68 -25.047 0.528 1 98.31 84 LYS B N 1
ATOM 3161 C CA . LYS B 1 84 ? -7.73 -25.438 -0.399 1 98.31 84 LYS B CA 1
ATOM 3162 C C . LYS B 1 84 ? -7.273 -25.312 -1.848 1 98.31 84 LYS B C 1
ATOM 3164 O O . LYS B 1 84 ? -6.609 -24.328 -2.203 1 98.31 84 LYS B O 1
ATOM 3169 N N . PHE B 1 85 ? -7.727 -26.297 -2.637 1 98.56 85 PHE B N 1
ATOM 3170 C CA . PHE B 1 85 ? -7.414 -26.297 -4.062 1 98.56 85 PHE B CA 1
ATOM 3171 C C . PHE B 1 85 ? -8.68 -26.453 -4.895 1 98.56 85 PHE B C 1
ATOM 3173 O O . PHE B 1 85 ? -9.445 -27.406 -4.711 1 98.56 85 PHE B O 1
ATOM 3180 N N . TYR B 1 86 ? -8.891 -25.484 -5.746 1 98.62 86 TYR B N 1
ATOM 3181 C CA . TYR B 1 86 ? -9.922 -25.609 -6.77 1 98.62 86 TYR B CA 1
ATOM 3182 C C . TYR B 1 86 ? -9.32 -26.062 -8.094 1 98.62 86 TYR B C 1
ATOM 3184 O O . TYR B 1 86 ? -8.617 -25.312 -8.766 1 98.62 86 TYR B O 1
ATOM 3192 N N . ILE B 1 87 ? -9.633 -27.297 -8.43 1 98.5 87 ILE B N 1
ATOM 3193 C CA . ILE B 1 87 ? -9.148 -27.859 -9.688 1 98.5 87 ILE B CA 1
ATOM 3194 C C . ILE B 1 87 ? -10.172 -27.625 -10.789 1 98.5 87 ILE B C 1
ATOM 3196 O O . ILE B 1 87 ? -11.172 -28.344 -10.883 1 98.5 87 ILE B O 1
ATOM 3200 N N . MET B 1 88 ? -9.906 -26.625 -11.562 1 98.06 88 MET B N 1
ATOM 3201 C CA . MET B 1 88 ? -10.75 -26.312 -12.711 1 98.06 88 MET B CA 1
ATOM 3202 C C . MET B 1 88 ? -10.305 -27.094 -13.945 1 98.06 88 MET B C 1
ATOM 3204 O O . MET B 1 88 ? -9.391 -26.672 -14.656 1 98.06 88 MET B O 1
ATOM 3208 N N . ASP B 1 89 ? -11.023 -28.141 -14.195 1 97.12 89 ASP B N 1
ATOM 3209 C CA . ASP B 1 89 ? -10.656 -29.109 -15.219 1 97.12 89 ASP B CA 1
ATOM 3210 C C . ASP B 1 89 ? -11.266 -28.75 -16.562 1 97.12 89 ASP B C 1
ATOM 3212 O O . ASP B 1 89 ? -12.484 -28.844 -16.75 1 97.12 89 ASP B O 1
ATOM 3216 N N . ASP B 1 90 ? -10.398 -28.359 -17.484 1 95.25 90 ASP B N 1
ATOM 3217 C CA . ASP B 1 90 ? -10.797 -27.922 -18.812 1 95.25 90 ASP B CA 1
ATOM 3218 C C . ASP B 1 90 ? -10.906 -29.109 -19.766 1 95.25 90 ASP B C 1
ATOM 3220 O O . ASP B 1 90 ? -10.125 -29.234 -20.719 1 95.25 90 ASP B O 1
ATOM 3224 N N . ALA B 1 91 ? -11.812 -30.016 -19.547 1 94.56 91 ALA B N 1
ATOM 3225 C CA . ALA B 1 91 ? -12.227 -31.109 -20.438 1 94.56 91 ALA B CA 1
ATOM 3226 C C . ALA B 1 91 ? -11.141 -32.188 -20.531 1 94.56 91 ALA B C 1
ATOM 3228 O O . ALA B 1 91 ? -10.836 -32.656 -21.625 1 94.56 91 ALA B O 1
ATOM 3229 N N . SER B 1 92 ? -10.555 -32.438 -19.422 1 94.88 92 SER B N 1
ATOM 3230 C CA . SER B 1 92 ? -9.602 -33.562 -19.406 1 94.88 92 SER B CA 1
ATOM 3231 C C . SER B 1 92 ? -10.297 -34.875 -19.672 1 94.88 92 SER B C 1
ATOM 3233 O O . SER B 1 92 ? -11.469 -35.062 -19.328 1 94.88 92 SER B O 1
ATOM 3235 N N . GLN B 1 93 ? -9.5 -35.812 -20.266 1 92.19 93 GLN B N 1
ATOM 3236 C CA . GLN B 1 93 ? -9.945 -37.188 -20.469 1 92.19 93 GLN B CA 1
ATOM 3237 C C . GLN B 1 93 ? -8.867 -38.188 -20.062 1 92.19 93 GLN B C 1
ATOM 3239 O O . GLN B 1 93 ? -7.824 -38.281 -20.719 1 92.19 93 GLN B O 1
ATOM 3244 N N . PRO B 1 94 ? -9.078 -38.969 -19.031 1 94.19 94 PRO B N 1
ATOM 3245 C CA . PRO B 1 94 ? -10.25 -38.875 -18.156 1 94.19 94 PRO B CA 1
ATOM 3246 C C . PRO B 1 94 ? -10.25 -37.625 -17.297 1 94.19 94 PRO B C 1
ATOM 3248 O O . PRO B 1 94 ? -9.234 -36.906 -17.219 1 94.19 94 PRO B O 1
ATOM 3251 N N . PRO B 1 95 ? -11.414 -37.5 -16.703 1 96.12 95 PRO B N 1
ATOM 3252 C CA . PRO B 1 95 ? -11.469 -36.312 -15.844 1 96.12 95 PRO B CA 1
ATOM 3253 C C . PRO B 1 95 ? -10.414 -36.344 -14.742 1 96.12 95 PRO B C 1
ATOM 3255 O O . PRO B 1 95 ? -10.031 -37.406 -14.273 1 96.12 95 PRO B O 1
ATOM 3258 N N . MET B 1 96 ? -9.984 -35.094 -14.32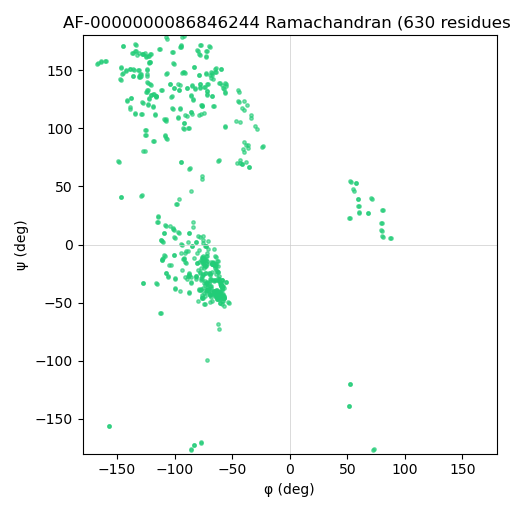 1 95.94 96 MET B N 1
ATOM 3259 C CA . MET B 1 96 ? -8.945 -34.969 -13.312 1 95.94 96 MET B CA 1
ATOM 3260 C C . MET B 1 96 ? -9.367 -35.656 -12.008 1 95.94 96 MET B C 1
ATOM 3262 O O . MET B 1 96 ? -8.523 -36.156 -11.258 1 95.94 96 MET B O 1
ATOM 3266 N N . SER B 1 97 ? -10.641 -35.688 -11.719 1 96.12 97 SER B N 1
ATOM 3267 C CA . SER B 1 97 ? -11.148 -36.312 -10.5 1 96.12 97 SER B CA 1
ATOM 3268 C C . SER B 1 97 ? -10.836 -37.812 -10.461 1 96.12 97 SER B C 1
ATOM 3270 O O . SER B 1 97 ? -10.867 -38.406 -9.391 1 96.12 97 SER B O 1
ATOM 3272 N N . SER B 1 98 ? -10.539 -38.344 -11.594 1 95.12 98 SER B N 1
ATOM 3273 C CA . SER B 1 98 ? -10.18 -39.75 -11.664 1 95.12 98 SER B CA 1
ATOM 3274 C C . SER B 1 98 ? -8.859 -40.031 -10.953 1 95.12 98 SER B C 1
ATOM 3276 O O . SER B 1 98 ? -8.562 -41.156 -10.609 1 95.12 98 SER B O 1
ATOM 3278 N N . PHE B 1 99 ? -8.117 -39 -10.703 1 92.88 99 PHE B N 1
ATOM 3279 C CA . PHE B 1 99 ? -6.801 -39.125 -10.086 1 92.88 99 PHE B CA 1
ATOM 3280 C C . PHE B 1 99 ? -6.855 -38.781 -8.609 1 92.88 99 PHE B C 1
ATOM 3282 O O . PHE B 1 99 ? -5.816 -38.656 -7.957 1 92.88 99 PHE B O 1
ATOM 3289 N N . ALA B 1 100 ? -7.957 -38.688 -7.98 1 93.75 100 ALA B N 1
ATOM 3290 C CA . ALA B 1 100 ? -8.156 -38.156 -6.625 1 93.75 100 ALA B CA 1
ATOM 3291 C C . ALA B 1 100 ? -7.387 -39 -5.605 1 93.75 100 ALA B C 1
ATOM 3293 O O . ALA B 1 100 ? -6.844 -38.469 -4.637 1 93.75 100 ALA B O 1
ATOM 3294 N N . ASP B 1 101 ? -7.219 -40.219 -5.859 1 92.75 101 ASP B N 1
ATOM 3295 C CA . ASP B 1 101 ? -6.617 -41.125 -4.891 1 92.75 101 ASP B CA 1
ATOM 3296 C C . ASP B 1 101 ? -5.094 -41.094 -4.969 1 92.75 101 ASP B C 1
ATOM 3298 O O . ASP B 1 101 ? -4.406 -41.656 -4.125 1 92.75 101 ASP B O 1
ATOM 3302 N N . THR B 1 102 ? -4.586 -40.312 -5.863 1 92.06 102 THR B N 1
ATOM 3303 C CA . THR B 1 102 ? -3.145 -40.344 -6.094 1 92.06 102 THR B CA 1
ATOM 3304 C C . THR B 1 102 ? -2.512 -39.031 -5.609 1 92.06 102 THR B C 1
ATOM 3306 O O . THR B 1 102 ? -1.293 -38.875 -5.676 1 92.06 102 THR B O 1
ATOM 3309 N N . LEU B 1 103 ? -3.225 -38.156 -5.059 1 94.94 103 LEU B N 1
ATOM 3310 C CA . LEU B 1 103 ? -2.785 -36.781 -4.914 1 94.94 103 LEU B CA 1
ATOM 3311 C C . LEU B 1 103 ? -1.862 -36.625 -3.709 1 94.94 103 LEU B C 1
ATOM 3313 O O . LEU B 1 103 ? -1.024 -35.719 -3.68 1 94.94 103 LEU B O 1
ATOM 3317 N N . GLY B 1 104 ? -1.957 -37.469 -2.656 1 95.06 104 GLY B N 1
ATOM 3318 C CA . GLY B 1 104 ? -1.057 -37.438 -1.514 1 95.06 104 GLY B CA 1
ATOM 3319 C C . GLY B 1 104 ? -1.393 -36.344 -0.512 1 95.06 104 GLY B C 1
ATOM 3320 O O . GLY B 1 104 ? -0.554 -35.969 0.311 1 95.06 104 GLY B O 1
ATOM 3321 N N . ILE B 1 105 ? -2.537 -35.719 -0.605 1 96.19 105 ILE B N 1
ATOM 3322 C CA . ILE B 1 105 ? -3.039 -34.781 0.375 1 96.19 105 ILE B CA 1
ATOM 3323 C C . ILE B 1 105 ? -4.492 -35.094 0.719 1 96.19 105 ILE B C 1
ATOM 3325 O O . ILE B 1 105 ? -5.137 -35.906 0.024 1 96.19 105 ILE B O 1
ATOM 3329 N N . PRO B 1 106 ? -5.016 -34.562 1.83 1 95.81 106 PRO B N 1
ATOM 3330 C CA . PRO B 1 106 ? -6.398 -34.844 2.203 1 95.81 106 PRO B CA 1
ATOM 3331 C C . PRO B 1 106 ? -7.398 -34.5 1.108 1 95.81 106 PRO B C 1
ATOM 3333 O O . PRO B 1 106 ? -7.301 -33.406 0.511 1 95.81 106 PRO B O 1
ATOM 3336 N N . ALA B 1 107 ? -8.305 -35.375 0.912 1 95.56 107 ALA B N 1
ATOM 3337 C CA . ALA B 1 107 ? -9.336 -35.156 -0.105 1 95.56 107 ALA B CA 1
ATOM 3338 C C . ALA B 1 107 ? -10.133 -33.875 0.188 1 95.56 107 ALA B C 1
ATOM 3340 O O . ALA B 1 107 ? -10.586 -33.219 -0.734 1 95.56 107 ALA B O 1
ATOM 3341 N N . SER B 1 108 ? -10.281 -33.5 1.44 1 95.19 108 SER B N 1
ATOM 3342 C CA . SER B 1 108 ? -11.062 -32.344 1.841 1 95.19 108 SER B CA 1
ATOM 3343 C C . SER B 1 108 ? -10.414 -31.062 1.367 1 95.19 108 SER B C 1
ATOM 3345 O O . SER B 1 108 ? -11.062 -30.016 1.292 1 95.19 108 SER B O 1
ATOM 3347 N N . ALA B 1 109 ? -9.164 -31.141 0.992 1 97.19 109 ALA B N 1
ATOM 3348 C CA . ALA B 1 109 ? -8.438 -29.953 0.57 1 97.19 109 ALA B CA 1
ATOM 3349 C C . ALA B 1 109 ? -8.609 -29.703 -0.925 1 97.19 109 ALA B C 1
ATOM 3351 O O . ALA B 1 109 ? -8.188 -28.672 -1.441 1 97.19 109 ALA B O 1
ATOM 3352 N N . VAL B 1 110 ? -9.273 -30.641 -1.591 1 98.06 110 VAL B N 1
ATOM 3353 C CA . VAL B 1 110 ? -9.336 -30.547 -3.045 1 98.06 110 VAL B CA 1
ATOM 3354 C C . VAL B 1 110 ? -10.789 -30.547 -3.504 1 98.06 110 VAL B C 1
ATOM 3356 O O . VAL B 1 110 ? -11.594 -31.359 -3.021 1 98.06 110 VAL B O 1
ATOM 3359 N N . GLU B 1 111 ? -11.117 -29.672 -4.305 1 97.94 111 GLU B N 1
ATOM 3360 C CA . GLU B 1 111 ? -12.414 -29.625 -4.969 1 97.94 111 GLU B CA 1
ATOM 3361 C C . GLU B 1 111 ? -12.258 -29.641 -6.484 1 97.94 111 GLU B C 1
ATOM 3363 O O . GLU B 1 111 ? -11.547 -28.812 -7.051 1 97.94 111 GLU B O 1
ATOM 3368 N N . PHE B 1 112 ? -12.938 -30.609 -7.152 1 98.12 112 PHE B N 1
ATOM 3369 C CA . PHE B 1 112 ? -12.844 -30.75 -8.602 1 98.12 112 PHE B CA 1
ATOM 3370 C C . PHE B 1 112 ? -14.055 -30.141 -9.289 1 98.12 112 PHE B C 1
ATOM 3372 O O . PHE B 1 112 ? -15.195 -30.359 -8.867 1 98.12 112 PHE B O 1
ATOM 3379 N N . HIS B 1 113 ? -13.781 -29.391 -10.32 1 97.81 113 HIS B N 1
ATOM 3380 C CA . HIS B 1 113 ? -14.805 -28.859 -11.219 1 97.81 113 HIS B CA 1
ATOM 3381 C C . HIS B 1 113 ? -14.469 -29.156 -12.672 1 97.81 113 HIS B C 1
ATOM 3383 O O . HIS B 1 113 ? -13.508 -28.609 -13.219 1 97.81 113 HIS B O 1
ATOM 3389 N N . HIS B 1 114 ? -15.242 -30 -13.297 1 96.62 114 HIS B N 1
ATOM 3390 C CA . HIS B 1 114 ? -14.977 -30.438 -14.664 1 96.62 114 HIS B CA 1
ATOM 3391 C C . HIS B 1 114 ? -15.891 -29.719 -15.656 1 96.62 114 HIS B C 1
ATOM 3393 O O . HIS B 1 114 ? -17.109 -29.688 -15.469 1 96.62 114 HIS B O 1
ATOM 3399 N N . ASN B 1 115 ? -15.305 -29.141 -16.641 1 93.94 115 ASN B N 1
ATOM 3400 C CA . ASN B 1 115 ? -16.016 -28.641 -17.797 1 93.94 115 ASN B CA 1
ATOM 3401 C C . ASN B 1 115 ? -15.852 -29.562 -19.016 1 93.94 115 ASN B C 1
ATOM 3403 O O . ASN B 1 115 ? -14.758 -30.062 -19.266 1 93.94 115 ASN B O 1
ATOM 3407 N N . THR B 1 116 ? -16.953 -29.734 -19.688 1 92.94 116 THR B N 1
ATOM 3408 C CA . THR B 1 116 ? -16.859 -30.531 -20.906 1 92.94 116 THR B CA 1
ATOM 3409 C C . THR B 1 116 ? -16.328 -29.688 -22.062 1 92.94 116 THR B C 1
ATOM 3411 O O . THR B 1 116 ? -16.266 -28.453 -21.969 1 92.94 116 THR B O 1
ATOM 3414 N N . ALA B 1 117 ? -15.984 -30.359 -23.078 1 90.69 117 ALA B N 1
ATOM 3415 C CA . ALA B 1 117 ? -15.477 -29.672 -24.266 1 90.69 117 ALA B CA 1
ATOM 3416 C C . ALA B 1 117 ? -16.516 -28.703 -24.828 1 90.69 117 ALA B C 1
ATOM 3418 O O . ALA B 1 117 ? -16.156 -27.641 -25.344 1 90.69 117 ALA B O 1
ATOM 3419 N N . SER B 1 118 ? -17.75 -29 -24.734 1 91 118 SER B N 1
ATOM 3420 C CA . SER B 1 118 ? -18.812 -28.172 -25.281 1 91 118 SER B CA 1
ATOM 3421 C C . SER B 1 118 ? -19.016 -26.906 -24.469 1 91 118 SER B C 1
ATOM 3423 O O . SER B 1 118 ? -19.641 -25.953 -24.938 1 91 118 SER B O 1
ATOM 3425 N N . GLU B 1 119 ? -18.5 -26.891 -23.312 1 90.75 119 GLU B N 1
ATOM 3426 C CA . GLU B 1 119 ? -18.688 -25.75 -22.422 1 90.75 119 GLU B CA 1
ATOM 3427 C C . GLU B 1 119 ? -17.516 -24.766 -22.547 1 90.75 119 GLU B C 1
ATOM 3429 O O . GLU B 1 119 ? -17.531 -23.703 -21.922 1 90.75 119 GLU B O 1
ATOM 3434 N N . ARG B 1 120 ? -16.672 -25.109 -23.359 1 89.81 120 ARG B N 1
ATOM 3435 C CA . ARG B 1 120 ? -15.5 -24.266 -23.516 1 89.81 120 ARG B CA 1
ATOM 3436 C C . ARG B 1 120 ? -15.852 -22.969 -24.219 1 89.81 120 ARG B C 1
ATOM 3438 O O . ARG B 1 120 ? -16.641 -22.953 -25.172 1 89.81 120 ARG B O 1
ATOM 3445 N N . VAL B 1 121 ? -15.289 -21.859 -23.719 1 90.38 121 VAL B N 1
ATOM 3446 C CA . VAL B 1 121 ? -15.414 -20.547 -24.328 1 90.38 121 VAL B CA 1
ATOM 3447 C C . VAL B 1 121 ? -14.031 -19.984 -24.656 1 90.38 121 VAL B C 1
ATOM 3449 O O . VAL B 1 121 ? -13.023 -20.5 -24.156 1 90.38 121 VAL B O 1
ATOM 3452 N N . PRO B 1 122 ? -13.984 -18.969 -25.547 1 87.56 122 PRO B N 1
ATOM 3453 C CA . PRO B 1 122 ? -12.688 -18.344 -25.781 1 87.56 122 PRO B CA 1
ATOM 3454 C C . PRO B 1 122 ? -12.047 -17.812 -24.5 1 87.56 122 PRO B C 1
ATOM 3456 O O . PRO B 1 122 ? -12.75 -17.281 -23.625 1 87.56 122 PRO B O 1
ATOM 3459 N N . SER B 1 123 ? -10.805 -18.016 -24.391 1 88.94 123 SER B N 1
ATOM 3460 C CA . SER B 1 123 ? -10.078 -17.609 -23.188 1 88.94 123 SER B CA 1
ATOM 3461 C C . SER B 1 123 ? -10.672 -18.266 -21.953 1 88.94 123 SER B C 1
ATOM 3463 O O . SER B 1 123 ? -10.977 -17.594 -20.969 1 88.94 123 SER B O 1
ATOM 3465 N N . MET B 1 124 ? -10.789 -19.516 -22.016 1 92.31 124 MET B N 1
ATOM 3466 C CA . MET B 1 124 ? -11.453 -20.328 -21.016 1 92.31 124 MET B CA 1
ATOM 3467 C C . MET B 1 124 ? -10.852 -20.109 -19.625 1 92.31 124 MET B C 1
ATOM 3469 O O . MET B 1 124 ? -11.555 -20.156 -18.625 1 92.31 124 MET B O 1
ATOM 3473 N N . GLN B 1 125 ? -9.633 -19.844 -19.562 1 93.88 125 GLN B N 1
ATOM 3474 C CA . GLN B 1 125 ? -8.969 -19.656 -18.281 1 93.88 125 GLN B CA 1
ATOM 3475 C C . GLN B 1 125 ? -9.609 -18.5 -17.484 1 93.88 125 GLN B C 1
ATOM 3477 O O . GLN B 1 125 ? -9.734 -18.578 -16.266 1 93.88 125 GLN B O 1
ATOM 3482 N N . HIS B 1 126 ? -10.023 -17.484 -18.203 1 95.44 126 HIS B N 1
ATOM 3483 C CA . HIS B 1 126 ? -10.695 -16.359 -17.547 1 95.44 126 HIS B CA 1
ATOM 3484 C C . HIS B 1 126 ? -12.008 -16.812 -16.891 1 95.44 126 HIS B C 1
ATOM 3486 O O . HIS B 1 126 ? -12.305 -16.422 -15.766 1 95.44 126 HIS B O 1
ATOM 3492 N N . ALA B 1 127 ? -12.695 -17.578 -17.641 1 95.44 127 ALA B N 1
ATOM 3493 C CA . ALA B 1 127 ? -13.969 -18.078 -17.141 1 95.44 127 ALA B CA 1
ATOM 3494 C C . ALA B 1 127 ? -13.758 -18.969 -15.914 1 95.44 127 ALA B C 1
ATOM 3496 O O . ALA B 1 127 ? -14.523 -18.906 -14.945 1 95.44 127 ALA B O 1
ATOM 3497 N N . LEU B 1 128 ? -12.789 -19.734 -15.977 1 97.38 128 LEU B N 1
ATOM 3498 C CA . LEU B 1 128 ? -12.477 -20.625 -14.867 1 97.38 128 LEU B CA 1
ATOM 3499 C C . LEU B 1 128 ? -12.047 -19.844 -13.633 1 97.38 128 LEU B C 1
ATOM 3501 O O . LEU B 1 128 ? -12.438 -20.172 -12.516 1 97.38 128 LEU B O 1
ATOM 3505 N N . TYR B 1 129 ? -11.258 -18.812 -13.828 1 98 129 TYR B N 1
ATOM 3506 C CA . TYR B 1 129 ? -10.844 -17.953 -12.727 1 98 129 TYR B CA 1
ATOM 3507 C C . TYR B 1 129 ? -12.047 -17.281 -12.078 1 98 129 TYR B C 1
ATOM 3509 O O . TYR B 1 129 ? -12.109 -17.156 -10.852 1 98 129 TYR B O 1
ATOM 3517 N N . GLN B 1 130 ? -12.953 -16.828 -12.93 1 97.44 130 GLN B N 1
ATOM 3518 C CA . GLN B 1 130 ? -14.172 -16.234 -12.414 1 97.44 130 GLN B CA 1
ATOM 3519 C C . GLN B 1 130 ? -14.953 -17.219 -11.555 1 97.44 130 GLN B C 1
ATOM 3521 O O . GLN B 1 130 ? -15.406 -16.875 -10.461 1 97.44 130 GLN B O 1
ATOM 3526 N N . LYS B 1 131 ? -15.055 -18.391 -12.078 1 97.31 131 LYS B N 1
ATOM 3527 C CA . LYS B 1 131 ? -15.758 -19.438 -11.328 1 97.31 131 LYS B CA 1
ATOM 3528 C C . LYS B 1 131 ? -15.07 -19.719 -9.992 1 97.31 131 LYS B C 1
ATOM 3530 O O . LYS B 1 131 ? -15.742 -19.875 -8.969 1 97.31 131 LYS B O 1
ATOM 3535 N N . CYS B 1 132 ? -13.797 -19.75 -9.969 1 97.75 132 CYS B N 1
ATOM 3536 C CA . CYS B 1 132 ? -13.039 -19.938 -8.742 1 97.75 132 CYS B CA 1
ATOM 3537 C C . CYS B 1 132 ? -13.359 -18.859 -7.727 1 97.75 132 CYS B C 1
ATOM 3539 O O . CYS B 1 132 ? -13.547 -19.141 -6.543 1 97.75 132 CYS B O 1
ATOM 3541 N N . SER B 1 133 ? -13.32 -17.656 -8.203 1 97.69 133 SER B N 1
ATOM 3542 C CA . SER B 1 133 ? -13.594 -16.531 -7.301 1 97.69 133 SER B CA 1
ATOM 3543 C C . SER B 1 133 ? -14.984 -16.656 -6.68 1 97.69 133 SER B C 1
ATOM 3545 O O . SER B 1 133 ? -15.164 -16.359 -5.496 1 97.69 133 SER B O 1
ATOM 3547 N N . GLU B 1 134 ? -15.906 -17.094 -7.414 1 97.69 134 GLU B N 1
ATOM 3548 C CA . GLU B 1 134 ? -17.281 -17.25 -6.934 1 97.69 134 GLU B CA 1
ATOM 3549 C C . GLU B 1 134 ? -17.359 -18.391 -5.918 1 97.69 134 GLU B C 1
ATOM 3551 O O . GLU B 1 134 ? -18.047 -18.266 -4.902 1 97.69 134 GLU B O 1
ATOM 3556 N N . LEU B 1 135 ? -16.703 -19.469 -6.207 1 97.56 135 LEU B N 1
ATOM 3557 C CA . LEU B 1 135 ? -16.703 -20.609 -5.309 1 97.56 135 LEU B CA 1
ATOM 3558 C C . LEU B 1 135 ? -16 -20.281 -3.996 1 97.56 135 LEU B C 1
ATOM 3560 O O . LEU B 1 135 ? -16.453 -20.703 -2.928 1 97.56 135 LEU B O 1
ATOM 3564 N N . GLY B 1 136 ? -14.93 -19.609 -4.074 1 96.19 136 GLY B N 1
ATOM 3565 C CA . GLY B 1 136 ? -14.164 -19.25 -2.891 1 96.19 136 GLY B CA 1
ATOM 3566 C C . GLY B 1 136 ? -14.875 -18.234 -2.012 1 96.19 136 GLY B C 1
ATOM 3567 O O . GLY B 1 136 ? -14.914 -18.391 -0.789 1 96.19 136 GLY B O 1
ATOM 3568 N N . GLY B 1 137 ? -15.352 -17.125 -2.732 1 90.81 137 GLY B N 1
ATOM 3569 C CA . GLY B 1 137 ? -16.109 -16.109 -2.01 1 90.81 137 GLY B CA 1
ATOM 3570 C C . GLY B 1 137 ? -15.383 -15.594 -0.785 1 90.81 137 GLY B C 1
ATOM 3571 O O . GLY B 1 137 ? -14.242 -15.133 -0.881 1 90.81 137 GLY B O 1
ATOM 3572 N N . ASP B 1 138 ? -16.062 -15.797 0.398 1 92.44 138 ASP B N 1
ATOM 3573 C CA . ASP B 1 138 ? -15.523 -15.297 1.657 1 92.44 138 ASP B CA 1
ATOM 3574 C C . ASP B 1 138 ? -14.859 -16.406 2.453 1 92.44 138 ASP B C 1
ATOM 3576 O O . ASP B 1 138 ? -14.477 -16.219 3.611 1 92.44 138 ASP B O 1
ATOM 3580 N N . LYS B 1 139 ? -14.656 -17.531 1.729 1 96.06 139 LYS B N 1
ATOM 3581 C CA . LYS B 1 139 ? -14.109 -18.688 2.422 1 96.06 139 LYS B CA 1
ATOM 3582 C C . LYS B 1 139 ? -12.602 -18.547 2.639 1 96.06 139 LYS B C 1
ATOM 3584 O O . LYS B 1 139 ? -12.031 -19.188 3.51 1 96.06 139 LYS B O 1
ATOM 3589 N N . HIS B 1 140 ? -12 -17.766 1.823 1 97.81 140 HIS B N 1
ATOM 3590 C CA . HIS B 1 140 ? -10.555 -17.578 1.847 1 97.81 140 HIS B CA 1
ATOM 3591 C C . HIS B 1 140 ? -10.188 -16.094 1.85 1 97.81 140 HIS B C 1
ATOM 3593 O O . HIS B 1 140 ? -10.898 -15.273 1.258 1 97.81 140 HIS B O 1
ATOM 3599 N N . GLU B 1 141 ? -9.094 -15.828 2.527 1 98 141 GLU B N 1
ATOM 3600 C CA . GLU B 1 141 ? -8.586 -14.461 2.428 1 98 141 GLU B CA 1
ATOM 3601 C C . GLU B 1 141 ? -7.883 -14.234 1.095 1 98 141 GLU B C 1
ATOM 3603 O O . GLU B 1 141 ? -8.125 -13.227 0.427 1 98 141 GLU B O 1
ATOM 3608 N N . TRP B 1 142 ? -7.078 -15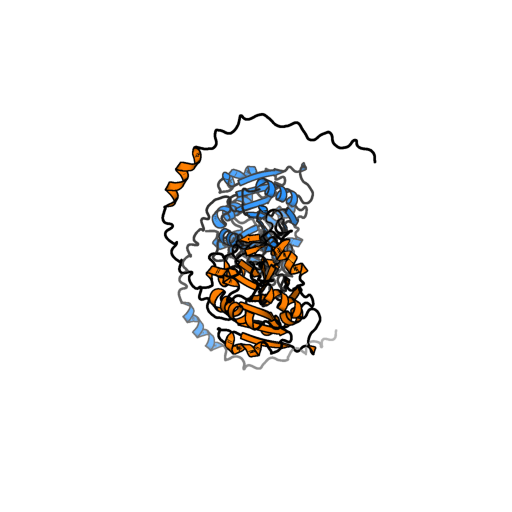.172 0.757 1 98.62 142 TRP B N 1
ATOM 3609 C CA . TRP B 1 142 ? -6.258 -15.062 -0.444 1 98.62 142 TRP B CA 1
ATOM 3610 C C . TRP B 1 142 ? -6.492 -16.25 -1.371 1 98.62 142 TRP B C 1
ATOM 3612 O O . TRP B 1 142 ? -6.773 -17.359 -0.91 1 98.62 142 TRP B O 1
ATOM 3622 N N . MET B 1 143 ? -6.32 -16 -2.68 1 98.81 143 MET B N 1
ATOM 3623 C CA . MET B 1 143 ? -6.312 -17.062 -3.68 1 98.81 143 MET B CA 1
ATOM 3624 C C . MET B 1 143 ? -5.211 -16.828 -4.711 1 98.81 143 MET B C 1
ATOM 3626 O O . MET B 1 143 ? -5.105 -15.742 -5.281 1 98.81 143 MET B O 1
ATOM 3630 N N . ALA B 1 144 ? -4.422 -17.828 -4.844 1 98.94 144 ALA B N 1
ATOM 3631 C CA . ALA B 1 144 ? -3.412 -17.781 -5.898 1 98.94 144 ALA B CA 1
ATOM 3632 C C . ALA B 1 144 ? -3.955 -18.359 -7.199 1 98.94 144 ALA B C 1
ATOM 3634 O O . ALA B 1 144 ? -4.609 -19.406 -7.199 1 98.94 144 ALA B O 1
ATOM 3635 N N . PHE B 1 145 ? -3.701 -17.656 -8.266 1 98.88 145 PHE B N 1
ATOM 3636 C CA . PHE B 1 145 ? -4.055 -18.109 -9.609 1 98.88 145 PHE B CA 1
ATOM 3637 C C . PHE B 1 145 ? -2.809 -18.516 -10.391 1 98.88 145 PHE B C 1
ATOM 3639 O O . PHE B 1 145 ? -2.131 -17.672 -10.969 1 98.88 145 PHE B O 1
ATOM 3646 N N . ILE B 1 146 ? -2.523 -19.797 -10.32 1 98.69 146 ILE B N 1
ATOM 3647 C CA . ILE B 1 146 ? -1.285 -20.281 -10.93 1 98.69 146 ILE B CA 1
ATOM 3648 C C . ILE B 1 146 ? -1.55 -21.578 -11.688 1 98.69 146 ILE B C 1
ATOM 3650 O O . ILE B 1 146 ? -2.592 -22.203 -11.5 1 98.69 146 ILE B O 1
ATOM 3654 N N . ASP B 1 147 ? -0.611 -21.953 -12.531 1 97.88 147 ASP B N 1
ATOM 3655 C CA . ASP B 1 147 ? -0.739 -23.125 -13.398 1 97.88 147 ASP B CA 1
ATOM 3656 C C . ASP B 1 147 ? -0.105 -24.359 -12.758 1 97.88 147 ASP B C 1
ATOM 3658 O O . ASP B 1 147 ? 0.583 -24.25 -11.742 1 97.88 147 ASP B O 1
ATOM 3662 N N . ALA B 1 148 ? -0.328 -25.469 -13.383 1 97.56 148 ALA B N 1
ATOM 3663 C CA . ALA B 1 148 ? 0.086 -26.766 -12.836 1 97.56 148 ALA B CA 1
ATOM 3664 C C . ALA B 1 148 ? 1.594 -26.953 -12.969 1 97.56 148 ALA B C 1
ATOM 3666 O O . ALA B 1 148 ? 2.16 -27.891 -12.398 1 97.56 148 ALA B O 1
ATOM 3667 N N . ASP B 1 149 ? 2.234 -26.094 -13.742 1 97.88 149 ASP B N 1
ATOM 3668 C CA . ASP B 1 149 ? 3.688 -26.156 -13.859 1 97.88 149 ASP B CA 1
ATOM 3669 C C . ASP B 1 149 ? 4.355 -25 -13.125 1 97.88 149 ASP B C 1
ATOM 3671 O O . ASP B 1 149 ? 5.527 -24.703 -13.359 1 97.88 149 ASP B O 1
ATOM 3675 N N . GLU B 1 150 ? 3.621 -24.375 -12.281 1 98.81 150 GLU B N 1
ATOM 3676 C CA . GLU B 1 150 ? 4.117 -23.266 -11.477 1 98.81 150 GLU B CA 1
ATOM 3677 C C . GLU B 1 150 ? 4.102 -23.609 -9.992 1 98.81 150 GLU B C 1
ATOM 3679 O O . GLU B 1 150 ? 3.074 -24.031 -9.461 1 98.81 150 GLU B O 1
ATOM 3684 N N . PHE B 1 151 ? 5.25 -23.422 -9.344 1 98.94 151 PHE B N 1
ATOM 3685 C CA . PHE B 1 151 ? 5.418 -23.734 -7.93 1 98.94 151 PHE B CA 1
ATOM 3686 C C . PHE B 1 151 ? 5.773 -22.484 -7.133 1 98.94 151 PHE B C 1
ATOM 3688 O O . PHE B 1 151 ? 6.82 -21.875 -7.363 1 98.94 151 PHE B O 1
ATOM 3695 N N . LEU B 1 152 ? 4.906 -22.172 -6.211 1 98.88 152 LEU B N 1
ATOM 3696 C CA . LEU B 1 152 ? 5.199 -21.062 -5.301 1 98.88 152 LEU B CA 1
ATOM 3697 C C . LEU B 1 152 ? 6.344 -21.422 -4.363 1 98.88 152 LEU B C 1
ATOM 3699 O O . LEU B 1 152 ? 6.484 -22.578 -3.961 1 98.88 152 LEU B O 1
ATOM 3703 N N . ASP B 1 153 ? 7.102 -20.422 -4.059 1 98.69 153 ASP B N 1
ATOM 3704 C CA . ASP B 1 153 ? 8.188 -20.562 -3.09 1 98.69 153 ASP B CA 1
ATOM 3705 C C . ASP B 1 153 ? 8.312 -19.312 -2.217 1 98.69 153 ASP B C 1
ATOM 3707 O O . ASP B 1 153 ? 7.945 -18.219 -2.635 1 98.69 153 ASP B O 1
ATOM 3711 N N . ALA B 1 154 ? 8.742 -19.5 -1.007 1 98.19 154 ALA B N 1
ATOM 3712 C CA . ALA B 1 154 ? 9.109 -18.438 -0.071 1 98.19 154 ALA B CA 1
ATOM 3713 C C . ALA B 1 154 ? 10.578 -18.531 0.322 1 98.19 154 ALA B C 1
ATOM 3715 O O . ALA B 1 154 ? 10.914 -19.109 1.362 1 98.19 154 ALA B O 1
ATOM 3716 N N . PRO B 1 155 ? 11.414 -17.875 -0.469 1 97.25 155 PRO B N 1
ATOM 3717 C CA . PRO B 1 155 ? 12.852 -18.078 -0.286 1 97.25 155 PRO B CA 1
ATOM 3718 C C . PRO B 1 155 ? 13.383 -17.406 0.977 1 97.25 155 PRO B C 1
ATOM 3720 O O . PRO B 1 155 ? 14.445 -17.781 1.479 1 97.25 155 PRO B O 1
ATOM 3723 N N . GLY B 1 156 ? 12.727 -16.406 1.432 1 94.56 156 GLY B N 1
ATOM 3724 C CA . GLY B 1 156 ? 13.172 -15.703 2.619 1 94.56 156 GLY B CA 1
ATOM 3725 C C . GLY B 1 156 ? 12.859 -16.438 3.908 1 94.56 156 GLY B C 1
ATOM 3726 O O . GLY B 1 156 ? 12.477 -17.609 3.885 1 94.56 156 GLY B O 1
ATOM 3727 N N . PRO B 1 157 ? 13.078 -15.742 4.988 1 95.81 157 PRO B N 1
ATOM 3728 C CA . PRO B 1 157 ? 12.852 -16.359 6.301 1 95.81 157 PRO B CA 1
ATOM 3729 C C . PRO B 1 157 ? 11.367 -16.453 6.652 1 95.81 157 PRO B C 1
ATOM 3731 O O . PRO B 1 157 ? 11 -17.156 7.598 1 95.81 157 PRO B O 1
ATOM 3734 N N . GLU B 1 158 ? 10.547 -15.836 5.926 1 96.88 158 GLU B N 1
ATOM 3735 C CA . GLU B 1 158 ? 9.117 -15.828 6.188 1 96.88 158 GLU B CA 1
ATOM 3736 C C . GLU B 1 158 ? 8.406 -16.938 5.406 1 96.88 158 GLU B C 1
ATOM 3738 O O . GLU B 1 158 ? 8.852 -17.328 4.324 1 96.88 158 GLU B O 1
ATOM 3743 N N . THR B 1 159 ? 7.34 -17.453 6.008 1 97.5 159 THR B N 1
ATOM 3744 C CA . THR B 1 159 ? 6.461 -18.312 5.23 1 97.5 159 THR B CA 1
ATOM 3745 C C . THR B 1 159 ? 5.645 -17.5 4.23 1 97.5 159 THR B C 1
ATOM 3747 O O . THR B 1 159 ? 5.566 -16.266 4.344 1 97.5 159 THR B O 1
ATOM 3750 N N . LEU B 1 160 ? 5.047 -18.203 3.318 1 98.31 160 LEU B N 1
ATOM 3751 C CA . LEU B 1 160 ? 4.133 -17.547 2.383 1 98.31 160 LEU B CA 1
ATOM 3752 C C . LEU B 1 160 ? 3.012 -16.828 3.127 1 98.31 160 LEU B C 1
ATOM 3754 O O . LEU B 1 160 ? 2.701 -15.68 2.83 1 98.31 160 LEU B O 1
ATOM 3758 N N . ARG B 1 161 ? 2.471 -17.453 4.066 1 97.94 161 ARG B N 1
ATOM 3759 C CA . ARG B 1 161 ? 1.39 -16.875 4.863 1 97.94 161 ARG B CA 1
ATOM 3760 C C . ARG B 1 161 ? 1.849 -15.617 5.582 1 97.94 161 ARG B C 1
ATOM 3762 O O . ARG B 1 161 ? 1.121 -14.625 5.625 1 97.94 161 ARG B O 1
ATOM 3769 N N . ASP B 1 162 ? 3.039 -15.688 6.156 1 97.62 162 ASP B N 1
ATOM 3770 C CA . ASP B 1 162 ? 3.572 -14.523 6.859 1 97.62 162 ASP B CA 1
ATOM 3771 C C . ASP B 1 162 ? 3.676 -13.32 5.93 1 97.62 162 ASP B C 1
ATOM 3773 O O . ASP B 1 162 ? 3.332 -12.195 6.312 1 97.62 162 ASP B O 1
ATOM 3777 N N . VAL B 1 163 ? 4.152 -13.531 4.754 1 98.38 163 VAL B N 1
ATOM 3778 C CA . VAL B 1 163 ? 4.309 -12.445 3.791 1 98.38 163 VAL B CA 1
ATOM 3779 C C . VAL B 1 163 ? 2.941 -11.844 3.469 1 98.38 163 VAL B C 1
ATOM 3781 O O . VAL B 1 163 ? 2.77 -10.625 3.506 1 98.38 163 VAL B O 1
ATOM 3784 N N . LEU B 1 164 ? 1.977 -12.688 3.209 1 98.44 164 LEU B N 1
ATOM 3785 C CA . LEU B 1 164 ? 0.643 -12.219 2.85 1 98.44 164 LEU B CA 1
ATOM 3786 C C . LEU B 1 164 ? -0.006 -11.484 4.016 1 98.44 164 LEU B C 1
ATOM 3788 O O . LEU B 1 164 ? -0.617 -10.43 3.828 1 98.44 164 LEU B O 1
ATOM 3792 N N . LYS B 1 165 ? 0.129 -12.016 5.188 1 97.94 165 LYS B N 1
ATOM 3793 C CA . LYS B 1 165 ? -0.419 -11.383 6.383 1 97.94 165 LYS B CA 1
ATOM 3794 C C . LYS B 1 165 ? 0.177 -9.992 6.59 1 97.94 165 LYS B C 1
ATOM 3796 O O . LYS B 1 165 ? -0.506 -9.086 7.062 1 97.94 165 LYS B O 1
ATOM 3801 N N . GLY B 1 166 ? 1.398 -9.883 6.246 1 97.62 166 GLY B N 1
ATOM 3802 C CA . GLY B 1 166 ? 2.07 -8.602 6.387 1 97.62 166 GLY B CA 1
ATOM 3803 C C . GLY B 1 166 ? 1.457 -7.508 5.531 1 97.62 166 GLY B C 1
ATOM 3804 O O . GLY B 1 166 ? 1.558 -6.324 5.859 1 97.62 166 GLY B O 1
ATOM 3805 N N . PHE B 1 167 ? 0.778 -7.867 4.473 1 98.44 167 PHE B N 1
ATOM 3806 C CA . PHE B 1 167 ? 0.179 -6.898 3.562 1 98.44 167 PHE B CA 1
ATOM 3807 C C . PHE B 1 167 ? -1.246 -6.566 3.988 1 98.44 167 PHE B C 1
ATOM 3809 O O . PHE B 1 167 ? -1.806 -5.555 3.562 1 98.44 167 PHE B O 1
ATOM 3816 N N . GLU B 1 168 ? -1.842 -7.316 4.824 1 97.75 168 GLU B N 1
ATOM 3817 C CA . GLU B 1 168 ? -3.275 -7.254 5.094 1 97.75 168 GLU B CA 1
ATOM 3818 C C . GLU B 1 168 ? -3.645 -5.961 5.812 1 97.75 168 GLU B C 1
ATOM 3820 O O . GLU B 1 168 ? -4.699 -5.379 5.551 1 97.75 168 GLU B O 1
ATOM 3825 N N . PRO B 1 169 ? -2.805 -5.449 6.695 1 97.12 169 PRO B N 1
ATOM 3826 C CA . PRO B 1 169 ? -3.186 -4.203 7.363 1 97.12 169 PRO B CA 1
ATOM 3827 C C . PRO B 1 169 ? -3.23 -3.012 6.41 1 97.12 169 PRO B C 1
ATOM 3829 O O . PRO B 1 169 ? -3.754 -1.951 6.766 1 97.12 169 PRO B O 1
ATOM 3832 N N . ILE B 1 170 ? -2.613 -3.164 5.273 1 98.56 170 ILE B N 1
ATOM 3833 C CA . ILE B 1 170 ? -2.59 -2.105 4.27 1 98.56 170 ILE B CA 1
ATOM 3834 C C . ILE B 1 170 ? -3.76 -2.283 3.305 1 98.56 170 ILE B C 1
ATOM 3836 O O . ILE B 1 170 ? -3.666 -3.049 2.344 1 98.56 170 ILE B O 1
ATOM 3840 N N . GLN B 1 171 ? -4.746 -1.49 3.434 1 98.31 171 GLN B N 1
ATOM 3841 C CA . GLN B 1 171 ? -6.039 -1.748 2.809 1 98.31 171 GLN B CA 1
ATOM 3842 C C . GLN B 1 171 ? -5.953 -1.619 1.29 1 98.31 171 GLN B C 1
ATOM 3844 O O . GLN B 1 171 ? -6.703 -2.27 0.562 1 98.31 171 GLN B O 1
ATOM 3849 N N . VAL B 1 172 ? -5.043 -0.874 0.816 1 98.69 172 VAL B N 1
ATOM 3850 C CA . VAL B 1 172 ? -4.973 -0.597 -0.616 1 98.69 172 VAL B CA 1
ATOM 3851 C C . VAL B 1 172 ? -4.422 -1.815 -1.352 1 98.69 172 VAL B C 1
ATOM 3853 O O . VAL B 1 172 ? -4.527 -1.91 -2.576 1 98.69 172 VAL B O 1
ATOM 3856 N N . ILE B 1 173 ? -3.846 -2.701 -0.656 1 98.88 173 ILE B N 1
ATOM 3857 C CA . ILE B 1 173 ? -3.236 -3.857 -1.304 1 98.88 173 ILE B CA 1
ATOM 3858 C C . ILE B 1 173 ? -4.289 -4.945 -1.514 1 98.88 173 ILE B C 1
ATOM 3860 O O . ILE B 1 173 ? -4.766 -5.547 -0.55 1 98.88 173 ILE B O 1
ATOM 3864 N N . GLY B 1 174 ? -4.539 -5.172 -2.814 1 98.81 174 GLY B N 1
ATOM 3865 C CA . GLY B 1 174 ? -5.566 -6.141 -3.156 1 98.81 174 GLY B CA 1
ATOM 3866 C C . GLY B 1 174 ? -5.008 -7.406 -3.781 1 98.81 174 GLY B C 1
ATOM 3867 O O . GLY B 1 174 ? -5.715 -8.406 -3.908 1 98.81 174 GLY B O 1
ATOM 3868 N N . ALA B 1 175 ? -3.742 -7.316 -4.152 1 98.94 175 ALA B N 1
ATOM 3869 C CA . ALA B 1 175 ? -3.102 -8.484 -4.75 1 98.94 175 ALA B CA 1
ATOM 3870 C C . ALA B 1 175 ? -1.581 -8.383 -4.66 1 98.94 175 ALA B C 1
ATOM 3872 O O . ALA B 1 175 ? -1.034 -7.293 -4.48 1 98.94 175 ALA B O 1
ATOM 3873 N N . VAL B 1 176 ? -0.961 -9.531 -4.742 1 98.94 176 VAL B N 1
ATOM 3874 C CA . VAL B 1 176 ? 0.494 -9.633 -4.762 1 98.94 176 VAL B CA 1
ATOM 3875 C C . VAL B 1 176 ? 0.945 -10.367 -6.023 1 98.94 176 VAL B C 1
ATOM 3877 O O . VAL B 1 176 ? 0.506 -11.492 -6.285 1 98.94 176 VAL B O 1
ATOM 3880 N N . GLY B 1 177 ? 1.746 -9.672 -6.793 1 98.88 177 GLY B N 1
ATOM 3881 C CA . GLY B 1 177 ? 2.363 -10.312 -7.941 1 98.88 177 GLY B CA 1
ATOM 3882 C C . GLY B 1 177 ? 3.645 -11.047 -7.598 1 98.88 177 GLY B C 1
ATOM 3883 O O . GLY B 1 177 ? 4.48 -10.531 -6.852 1 98.88 177 GLY B O 1
ATOM 3884 N N . VAL B 1 178 ? 3.781 -12.227 -8.148 1 98.88 178 VAL B N 1
ATOM 3885 C CA . VAL B 1 178 ? 4.957 -13.055 -7.883 1 98.88 178 VAL B CA 1
ATOM 3886 C C . VAL B 1 178 ? 5.691 -13.344 -9.188 1 98.88 178 VAL B C 1
ATOM 3888 O O . VAL B 1 178 ? 5.094 -13.836 -10.148 1 98.88 178 VAL B O 1
ATOM 3891 N N . SER B 1 179 ? 6.938 -13.094 -9.211 1 98.62 179 SER B N 1
ATOM 3892 C CA . SER B 1 179 ? 7.719 -13.188 -10.438 1 98.62 179 SER B CA 1
ATOM 3893 C C . SER B 1 179 ? 8.062 -14.641 -10.766 1 98.62 179 SER B C 1
ATOM 3895 O O . SER B 1 179 ? 8.375 -15.43 -9.875 1 98.62 179 SER B O 1
ATOM 3897 N N . TRP B 1 180 ? 8.094 -14.859 -12.023 1 98.81 180 TRP B N 1
ATOM 3898 C CA . TRP B 1 180 ? 8.5 -16.156 -12.531 1 98.81 180 TRP B CA 1
ATOM 3899 C C . TRP B 1 180 ? 9.977 -16.422 -12.266 1 98.81 180 TRP B C 1
ATOM 3901 O O . TRP B 1 180 ? 10.773 -15.477 -12.188 1 98.81 180 TRP B O 1
ATOM 3911 N N . ARG B 1 181 ? 10.289 -17.562 -12.078 1 98.62 181 ARG B N 1
ATOM 3912 C CA . ARG B 1 181 ? 11.594 -18.219 -12.211 1 98.62 181 ARG B CA 1
ATOM 3913 C C . ARG B 1 181 ? 11.508 -19.422 -13.141 1 98.62 181 ARG B C 1
ATOM 3915 O O . ARG B 1 181 ? 11.234 -20.531 -12.688 1 98.62 181 ARG B O 1
ATOM 3922 N N . MET B 1 182 ? 11.812 -19.188 -14.391 1 98.69 182 MET B N 1
ATOM 3923 C CA . MET B 1 182 ? 11.555 -20.203 -15.414 1 98.69 182 MET B CA 1
ATOM 3924 C C . MET B 1 182 ? 12.711 -21.188 -15.5 1 98.69 182 MET B C 1
ATOM 3926 O O . MET B 1 182 ? 13.852 -20.797 -15.734 1 98.69 182 MET B O 1
ATOM 3930 N N . HIS B 1 183 ? 12.406 -22.422 -15.422 1 98.81 183 HIS B N 1
ATOM 3931 C CA . HIS B 1 183 ? 13.391 -23.5 -15.492 1 98.81 183 HIS B CA 1
ATOM 3932 C C . HIS B 1 183 ? 13.586 -23.984 -16.922 1 98.81 183 HIS B C 1
ATOM 3934 O O . HIS B 1 183 ? 12.648 -23.938 -17.734 1 98.81 183 HIS B O 1
ATOM 3940 N N . THR B 1 184 ? 14.797 -24.391 -17.172 1 98.56 184 THR B N 1
ATOM 3941 C CA . THR B 1 184 ? 15.086 -25.062 -18.438 1 98.56 184 THR B CA 1
ATOM 3942 C C . THR B 1 184 ? 14.789 -26.562 -18.344 1 98.56 184 THR B C 1
ATOM 3944 O O . THR B 1 184 ? 14.258 -27.031 -17.328 1 98.56 184 THR B O 1
ATOM 3947 N N . SER B 1 185 ? 15.109 -27.219 -19.422 1 98.19 185 SER B N 1
ATOM 3948 C CA . SER B 1 185 ? 14.914 -28.672 -19.422 1 98.19 185 SER B CA 1
ATOM 3949 C C . SER B 1 185 ? 15.992 -29.375 -18.609 1 98.19 185 SER B C 1
ATOM 3951 O O . SER B 1 185 ? 15.867 -30.562 -18.297 1 98.19 185 SER B O 1
ATOM 3953 N N . ASN B 1 186 ? 16.984 -28.609 -18.281 1 98 186 ASN B N 1
ATOM 3954 C CA . ASN B 1 186 ? 18.141 -29.203 -17.625 1 98 186 ASN B CA 1
ATOM 3955 C C . ASN B 1 186 ? 18.672 -30.406 -18.391 1 98 186 ASN B C 1
ATOM 3957 O O . ASN B 1 186 ? 19.172 -31.359 -17.781 1 98 186 ASN B O 1
ATOM 3961 N N . GLY B 1 187 ? 18.375 -30.469 -19.656 1 97.38 187 GLY B N 1
ATOM 3962 C CA . GLY B 1 187 ? 18.859 -31.547 -20.516 1 97.38 187 GLY B CA 1
ATOM 3963 C C . GLY B 1 187 ? 18.047 -32.812 -20.391 1 97.38 187 GLY B C 1
ATOM 3964 O O . GLY B 1 187 ? 18.438 -33.844 -20.922 1 97.38 187 GLY B O 1
ATOM 3965 N N . GLN B 1 188 ? 16.984 -32.812 -19.688 1 98.25 188 GLN B N 1
ATOM 3966 C CA . GLN B 1 188 ? 16.203 -34 -19.469 1 98.25 188 GLN B CA 1
ATOM 3967 C C . GLN B 1 188 ? 15.422 -34.375 -20.734 1 98.25 188 GLN B C 1
ATOM 3969 O O . GLN B 1 188 ? 14.789 -33.531 -21.359 1 98.25 188 GLN B O 1
ATOM 3974 N N . GLN B 1 189 ? 15.477 -35.656 -21.016 1 97.88 189 GLN B N 1
ATOM 3975 C CA . GLN B 1 189 ? 14.797 -36.125 -22.203 1 97.88 189 GLN B CA 1
ATOM 3976 C C . GLN B 1 189 ? 13.445 -36.75 -21.859 1 97.88 189 GLN B C 1
ATOM 3978 O O . GLN B 1 189 ? 12.516 -36.719 -22.672 1 97.88 189 GLN B O 1
ATOM 3983 N N . VAL B 1 190 ? 13.422 -37.281 -20.719 1 98.12 190 VAL B N 1
ATOM 3984 C CA . VAL B 1 190 ? 12.211 -37.969 -20.281 1 98.12 190 VAL B CA 1
ATOM 3985 C C . VAL B 1 190 ? 11.75 -37.406 -18.938 1 98.12 190 VAL B C 1
ATOM 3987 O O . VAL B 1 190 ? 12.516 -36.75 -18.25 1 98.12 190 VAL B O 1
ATOM 3990 N N . ARG B 1 191 ? 10.531 -37.719 -18.594 1 97.69 191 ARG B N 1
ATOM 3991 C CA . ARG B 1 191 ? 9.945 -37.281 -17.344 1 97.69 191 ARG B CA 1
ATOM 3992 C C . ARG B 1 191 ? 10.766 -37.75 -16.156 1 97.69 191 ARG B C 1
ATOM 3994 O O . ARG B 1 191 ? 11.195 -38.906 -16.109 1 97.69 191 ARG B O 1
ATOM 4001 N N . GLN B 1 192 ? 10.984 -36.906 -15.281 1 97.56 192 GLN B N 1
ATOM 4002 C CA . GLN B 1 192 ? 11.703 -37.219 -14.055 1 97.56 192 GLN B CA 1
ATOM 4003 C C . GLN B 1 192 ? 10.75 -37.406 -12.883 1 97.56 192 GLN B C 1
ATOM 4005 O O . GLN B 1 192 ? 9.641 -36.844 -12.891 1 97.56 192 GLN B O 1
ATOM 4010 N N . PRO B 1 193 ? 11.148 -38.125 -11.867 1 96.19 193 PRO B N 1
ATOM 4011 C CA . PRO B 1 193 ? 10.273 -38.375 -10.719 1 96.19 193 PRO B CA 1
ATOM 4012 C C . PRO B 1 193 ? 9.867 -37.094 -10.008 1 96.19 193 PRO B C 1
ATOM 4014 O O . PRO B 1 193 ? 8.781 -37.031 -9.422 1 96.19 193 PRO B O 1
ATOM 4017 N N . SER B 1 194 ? 10.742 -36.156 -10.047 1 97.88 194 SER B N 1
ATOM 4018 C CA . SER B 1 194 ? 10.477 -34.875 -9.406 1 97.88 194 SER B CA 1
ATOM 4019 C C . SER B 1 194 ? 11.016 -33.719 -10.25 1 97.88 194 SER B C 1
ATOM 4021 O O . SER B 1 194 ? 12.211 -33.656 -10.523 1 97.88 194 SER B O 1
ATOM 4023 N N . VAL B 1 195 ? 10.141 -32.844 -10.57 1 97.56 195 VAL B N 1
ATOM 4024 C CA . VAL B 1 195 ? 10.594 -31.672 -11.336 1 97.56 195 VAL B CA 1
ATOM 4025 C C . VAL B 1 195 ? 11.422 -30.766 -10.43 1 97.56 195 VAL B C 1
ATOM 4027 O O . VAL B 1 195 ? 12.414 -30.172 -10.875 1 97.56 195 VAL B O 1
ATOM 4030 N N . ARG B 1 196 ? 11.07 -30.625 -9.164 1 98 196 ARG B N 1
ATOM 4031 C CA . ARG B 1 196 ? 11.758 -29.734 -8.234 1 98 196 ARG B CA 1
ATOM 4032 C C . ARG B 1 196 ? 13.195 -30.203 -7.996 1 98 196 ARG B C 1
ATOM 4034 O O . ARG B 1 196 ? 14.094 -29.375 -7.812 1 98 196 ARG B O 1
ATOM 4041 N N . LYS B 1 197 ? 13.445 -31.422 -8.062 1 97.62 197 LYS B N 1
ATOM 4042 C CA . LYS B 1 197 ? 14.766 -31.984 -7.816 1 97.62 197 LYS B CA 1
ATOM 4043 C C . LYS B 1 197 ? 15.602 -32 -9.094 1 97.62 197 LYS B C 1
ATOM 4045 O O . LYS B 1 197 ? 16.797 -31.688 -9.078 1 97.62 197 LYS B O 1
ATOM 4050 N N . ALA B 1 198 ? 15 -32.344 -10.164 1 97.94 198 ALA B N 1
ATOM 4051 C CA . ALA B 1 198 ? 15.727 -32.688 -11.383 1 97.94 198 ALA B CA 1
ATOM 4052 C C . ALA B 1 198 ? 16.047 -31.453 -12.211 1 97.94 198 ALA B C 1
ATOM 4054 O O . ALA B 1 198 ? 16.984 -31.453 -13.016 1 97.94 198 ALA B O 1
ATOM 4055 N N . PHE B 1 199 ? 15.289 -30.453 -12.141 1 98.5 199 PHE B N 1
ATOM 4056 C CA . PHE B 1 199 ? 15.422 -29.281 -13.008 1 98.5 199 PHE B CA 1
ATOM 4057 C C . PHE B 1 199 ? 15.992 -28.094 -12.242 1 98.5 199 PHE B C 1
ATOM 4059 O O . PHE B 1 199 ? 15.25 -27.234 -11.773 1 98.5 199 PHE B O 1
ATOM 4066 N N . THR B 1 200 ? 17.359 -27.984 -12.273 1 98.5 200 THR B N 1
ATOM 4067 C CA . THR B 1 200 ? 18.047 -27.062 -11.383 1 98.5 200 THR B CA 1
ATOM 4068 C C . THR B 1 200 ? 18.734 -25.953 -12.188 1 98.5 200 THR B C 1
ATOM 4070 O O . THR B 1 200 ? 19.719 -25.359 -11.727 1 98.5 200 THR B O 1
ATOM 4073 N N . GLU B 1 201 ? 18.312 -25.75 -13.391 1 98.69 201 GLU B N 1
ATOM 4074 C CA . GLU B 1 201 ? 18.797 -24.672 -14.242 1 98.69 201 GLU B CA 1
ATOM 4075 C C . GLU B 1 201 ? 17.641 -23.781 -14.711 1 98.69 201 GLU B C 1
ATOM 4077 O O . GLU B 1 201 ? 16.578 -24.281 -15.055 1 98.69 201 GLU B O 1
ATOM 4082 N N . CYS B 1 202 ? 17.875 -22.453 -14.719 1 98.81 202 CYS B N 1
ATOM 4083 C CA . CYS B 1 202 ? 16.859 -21.484 -15.125 1 98.81 202 CYS B CA 1
ATOM 4084 C C . CYS B 1 202 ? 17.406 -20.547 -16.188 1 98.81 202 CYS B C 1
ATOM 4086 O O . CYS B 1 202 ? 18.609 -20.484 -16.422 1 98.81 202 CYS B O 1
ATOM 4088 N N . ILE B 1 203 ? 16.469 -19.891 -16.812 1 98.75 203 ILE B N 1
ATOM 4089 C CA . ILE B 1 203 ? 16.906 -18.766 -17.625 1 98.75 203 ILE B CA 1
ATOM 4090 C C . ILE B 1 203 ? 17.328 -17.609 -16.719 1 98.75 203 ILE B C 1
ATOM 4092 O O . ILE B 1 203 ? 16.891 -17.531 -15.562 1 98.75 203 ILE B O 1
ATOM 4096 N N . PHE B 1 204 ? 18.047 -16.688 -17.234 1 98.44 204 PHE B N 1
ATOM 4097 C CA . PHE B 1 204 ? 18.547 -15.547 -16.484 1 98.44 204 PHE B CA 1
ATOM 4098 C C . PHE B 1 204 ? 17.453 -14.508 -16.281 1 98.44 204 PHE B C 1
ATOM 4100 O O . PHE B 1 204 ? 16.391 -14.578 -16.906 1 98.44 204 PHE B O 1
ATOM 4107 N N . ASP B 1 205 ? 17.766 -13.516 -15.453 1 98.38 205 ASP B N 1
ATOM 4108 C CA . ASP B 1 205 ? 16.781 -12.477 -15.125 1 98.38 205 ASP B CA 1
ATOM 4109 C C . ASP B 1 205 ? 17.047 -11.211 -15.938 1 98.38 205 ASP B C 1
ATOM 4111 O O . ASP B 1 205 ? 16.203 -10.305 -15.969 1 98.38 205 ASP B O 1
ATOM 4115 N N . ASP B 1 206 ? 18.094 -11.109 -16.625 1 97.88 206 ASP B N 1
ATOM 4116 C CA . ASP B 1 206 ? 18.5 -9.906 -17.344 1 97.88 206 ASP B CA 1
ATOM 4117 C C . ASP B 1 206 ? 18.5 -8.688 -16.422 1 97.88 206 ASP B C 1
ATOM 4119 O O . ASP B 1 206 ? 17.891 -7.664 -16.734 1 97.88 206 ASP B O 1
ATOM 4123 N N . GLU B 1 207 ? 19.172 -8.727 -15.344 1 95.94 207 GLU B N 1
ATOM 4124 C CA . GLU B 1 207 ? 19.219 -7.691 -14.312 1 95.94 207 GLU B CA 1
ATOM 4125 C C . GLU B 1 207 ? 19.672 -6.359 -14.891 1 95.94 207 GLU B C 1
ATOM 4127 O O . GLU B 1 207 ? 19.188 -5.301 -14.5 1 95.94 207 GLU B O 1
ATOM 4132 N N . GLU B 1 208 ? 20.562 -6.41 -15.781 1 96.19 208 GLU B N 1
ATOM 4133 C CA . GLU B 1 208 ? 21.141 -5.203 -16.344 1 96.19 208 GLU B CA 1
ATOM 4134 C C . GLU B 1 208 ? 20.094 -4.352 -17.062 1 96.19 208 GLU B C 1
ATOM 4136 O O . GLU B 1 208 ? 20.219 -3.127 -17.125 1 96.19 208 GLU B O 1
ATOM 4141 N N . HIS B 1 209 ? 19.094 -5.023 -17.562 1 97.31 209 HIS B N 1
ATOM 4142 C CA . HIS B 1 209 ? 18.047 -4.301 -18.297 1 97.31 209 HIS B CA 1
ATOM 4143 C C . HIS B 1 209 ? 16.719 -4.379 -17.562 1 97.31 209 HIS B C 1
ATOM 4145 O O . HIS B 1 209 ? 15.656 -4.41 -18.188 1 97.31 209 HIS B O 1
ATOM 4151 N N . HIS B 1 210 ? 16.734 -4.598 -16.266 1 95.06 210 HIS B N 1
ATOM 4152 C CA . HIS B 1 210 ? 15.555 -4.621 -15.406 1 95.06 210 HIS B CA 1
ATOM 4153 C C . HIS B 1 210 ? 14.562 -5.688 -15.859 1 95.06 210 HIS B C 1
ATOM 4155 O O . HIS B 1 210 ? 13.352 -5.469 -15.836 1 95.06 210 HIS B O 1
ATOM 4161 N N . GLY B 1 211 ? 15.102 -6.723 -16.359 1 97.12 211 GLY B N 1
ATOM 4162 C CA . GLY B 1 211 ? 14.289 -7.891 -16.672 1 97.12 211 GLY B CA 1
ATOM 4163 C C . GLY B 1 211 ? 13.688 -7.828 -18.062 1 97.12 211 GLY B C 1
ATOM 4164 O O . GLY B 1 211 ? 12.961 -8.734 -18.469 1 97.12 211 GLY B O 1
ATOM 4165 N N . GLU B 1 212 ? 13.977 -6.914 -18.875 1 95.94 212 GLU B N 1
ATOM 4166 C CA . GLU B 1 212 ? 13.289 -6.68 -20.141 1 95.94 212 GLU B CA 1
ATOM 4167 C C . GLU B 1 212 ? 13.57 -7.801 -21.141 1 95.94 212 GLU B C 1
ATOM 4169 O O . GLU B 1 212 ? 12.719 -8.117 -21.984 1 95.94 212 GLU B O 1
ATOM 4174 N N . GLY B 1 213 ? 14.688 -8.391 -21.031 1 96.38 213 GLY B N 1
ATOM 4175 C CA . GLY B 1 213 ? 15.039 -9.43 -21.984 1 96.38 213 GLY B CA 1
ATOM 4176 C C . GLY B 1 213 ? 14.75 -10.828 -21.484 1 96.38 213 GLY B C 1
ATOM 4177 O O . GLY B 1 213 ? 15.219 -11.812 -22.062 1 96.38 213 GLY B O 1
ATOM 4178 N N . SER B 1 214 ? 14.047 -10.938 -20.406 1 98.12 214 SER B N 1
ATOM 4179 C CA . SER B 1 214 ? 13.805 -12.234 -19.797 1 98.12 214 SER B CA 1
ATOM 4180 C C . SER B 1 214 ? 12.312 -12.5 -19.641 1 98.12 214 SER B C 1
ATOM 4182 O O . SER B 1 214 ? 11.539 -11.594 -19.312 1 98.12 214 SER B O 1
ATOM 4184 N N . ASP B 1 215 ? 11.922 -13.75 -19.766 1 98 215 ASP B N 1
ATOM 4185 C CA . ASP B 1 215 ? 10.531 -14.125 -19.516 1 98 215 ASP B CA 1
ATOM 4186 C C . ASP B 1 215 ? 10.219 -14.094 -18.016 1 98 215 ASP B C 1
ATOM 4188 O O . ASP B 1 215 ? 9.055 -14.148 -17.625 1 98 215 ASP B O 1
ATOM 4192 N N . ASN B 1 216 ? 11.25 -13.945 -17.25 1 98.62 216 ASN B N 1
ATOM 4193 C CA . ASN B 1 216 ? 11.055 -13.898 -15.812 1 98.62 216 ASN B CA 1
ATOM 4194 C C . ASN B 1 216 ? 10.414 -12.586 -15.375 1 98.62 216 ASN B C 1
ATOM 4196 O O . ASN B 1 216 ? 10.07 -12.414 -14.203 1 98.62 216 ASN B O 1
ATOM 4200 N N . ARG B 1 217 ? 10.172 -11.711 -16.312 1 98 217 ARG B N 1
ATOM 4201 C CA . ARG B 1 217 ? 9.469 -10.477 -16 1 98 217 ARG B CA 1
ATOM 4202 C C . ARG B 1 217 ? 7.98 -10.727 -15.781 1 98 217 ARG B C 1
ATOM 4204 O O . ARG B 1 217 ? 7.262 -9.859 -15.289 1 98 217 ARG B O 1
ATOM 4211 N N . HIS B 1 218 ? 7.52 -11.875 -16.156 1 98.44 218 HIS B N 1
ATOM 4212 C CA . HIS B 1 218 ? 6.113 -12.219 -15.961 1 98.44 218 HIS B CA 1
ATOM 4213 C C . HIS B 1 218 ? 5.805 -12.484 -14.492 1 98.44 218 HIS B C 1
ATOM 4215 O O . HIS B 1 218 ? 6.664 -12.961 -13.742 1 98.44 218 HIS B O 1
ATOM 4221 N N . VAL B 1 219 ? 4.594 -12.117 -14.156 1 98.62 219 VAL B N 1
ATOM 4222 C CA . VAL B 1 219 ? 4.117 -12.43 -12.812 1 98.62 219 VAL B CA 1
ATOM 4223 C C . VAL B 1 219 ? 2.852 -13.281 -12.898 1 98.62 219 VAL B C 1
ATOM 4225 O O . VAL B 1 219 ? 2.229 -13.375 -13.961 1 98.62 219 VAL B O 1
ATOM 4228 N N . LYS B 1 220 ? 2.598 -13.984 -11.875 1 98.81 220 LYS B N 1
ATOM 4229 C CA . LYS B 1 220 ? 1.25 -14.422 -11.523 1 98.81 220 LYS B CA 1
ATOM 4230 C C . LYS B 1 220 ? 0.772 -13.758 -10.242 1 98.81 220 LYS B C 1
ATOM 4232 O O . LYS B 1 220 ? 1.557 -13.117 -9.539 1 98.81 220 LYS B O 1
ATOM 4237 N N . SER B 1 221 ? -0.524 -13.922 -9.992 1 98.88 221 SER B N 1
ATOM 4238 C CA . SER B 1 221 ? -1.092 -13.086 -8.938 1 98.88 221 SER B CA 1
ATOM 4239 C C . SER B 1 221 ? -1.697 -13.938 -7.824 1 98.88 221 SER B C 1
ATOM 4241 O O . SER B 1 221 ? -2.338 -14.961 -8.094 1 98.88 221 SER B O 1
ATOM 4243 N N . ILE B 1 222 ? -1.449 -13.523 -6.598 1 98.94 222 ILE B N 1
ATOM 4244 C CA . ILE B 1 222 ? -2.215 -13.914 -5.418 1 98.94 222 ILE B CA 1
ATOM 4245 C C . ILE B 1 222 ? -3.166 -12.781 -5.027 1 98.94 222 ILE B C 1
ATOM 4247 O O . ILE B 1 222 ? -2.727 -11.688 -4.672 1 98.94 222 ILE B O 1
ATOM 4251 N N . VAL B 1 223 ? -4.445 -13.055 -5.086 1 98.88 223 VAL B N 1
ATOM 4252 C CA . VAL B 1 223 ? -5.445 -11.992 -5 1 98.88 223 VAL B CA 1
ATOM 4253 C C . VAL B 1 223 ? -6.211 -12.117 -3.684 1 98.88 223 VAL B C 1
ATOM 4255 O O . VAL B 1 223 ? -6.598 -13.219 -3.281 1 98.88 223 VAL B O 1
ATOM 4258 N N . ARG B 1 224 ? -6.363 -11.008 -2.979 1 98.56 224 ARG B N 1
ATOM 4259 C CA . ARG B 1 224 ? -7.363 -10.984 -1.918 1 98.56 224 ARG B CA 1
ATOM 4260 C C . ARG B 1 224 ? -8.773 -11.109 -2.494 1 98.56 224 ARG B C 1
ATOM 4262 O O . ARG B 1 224 ? -9.234 -10.211 -3.203 1 98.56 224 ARG B O 1
ATOM 4269 N N . LEU B 1 225 ? -9.453 -12.086 -2.137 1 98 225 LEU B N 1
ATOM 4270 C CA . LEU B 1 225 ? -10.656 -12.469 -2.871 1 98 225 LEU B CA 1
ATOM 4271 C C . LEU B 1 225 ? -11.734 -11.406 -2.729 1 98 225 LEU B C 1
ATOM 4273 O O . LEU B 1 225 ? -12.531 -11.195 -3.648 1 98 225 LEU B O 1
ATOM 4277 N N . GLY B 1 226 ? -11.742 -10.734 -1.616 1 97.44 226 GLY B N 1
ATOM 4278 C CA . GLY B 1 226 ? -12.703 -9.656 -1.431 1 97.44 226 GLY B CA 1
ATOM 4279 C C . GLY B 1 226 ? -12.516 -8.516 -2.416 1 97.44 226 GLY B C 1
ATOM 4280 O O . GLY B 1 226 ? -13.406 -7.688 -2.582 1 97.44 226 GLY B O 1
ATOM 4281 N N . ASN B 1 227 ? -11.398 -8.516 -3.062 1 98.06 227 ASN B N 1
ATOM 4282 C CA . ASN B 1 227 ? -11.086 -7.438 -3.992 1 98.06 227 ASN B CA 1
ATOM 4283 C C . ASN B 1 227 ? -11.07 -7.926 -5.438 1 98.06 227 ASN B C 1
ATOM 4285 O O . ASN B 1 227 ? -10.789 -7.156 -6.355 1 98.06 227 ASN B O 1
ATOM 4289 N N . PHE B 1 228 ? -11.406 -9.203 -5.676 1 98.62 228 PHE B N 1
ATOM 4290 C CA . PHE B 1 228 ? -11.398 -9.758 -7.02 1 98.62 228 PHE B CA 1
ATOM 4291 C C . PHE B 1 228 ? -12.484 -9.117 -7.879 1 98.62 228 PHE B C 1
ATOM 4293 O O . PHE B 1 228 ? -13.648 -9.062 -7.473 1 98.62 228 PHE B O 1
ATOM 4300 N N . HIS B 1 229 ? -12.086 -8.602 -9.086 1 98.38 229 HIS B N 1
ATOM 4301 C CA . HIS B 1 229 ? -13.062 -8.133 -10.055 1 98.38 229 HIS B CA 1
ATOM 4302 C C . HIS B 1 229 ? -13.086 -9.023 -11.289 1 98.38 229 HIS B C 1
ATOM 4304 O O . HIS B 1 229 ? -14.125 -9.609 -11.617 1 98.38 229 HIS B O 1
ATOM 4310 N N . ALA B 1 230 ? -11.938 -9.117 -11.922 1 98.06 230 ALA B N 1
ATOM 4311 C CA . ALA B 1 230 ? -11.828 -9.938 -13.117 1 98.06 230 ALA B CA 1
ATOM 4312 C C . ALA B 1 230 ? -10.359 -10.156 -13.5 1 98.06 230 ALA B C 1
ATOM 4314 O O . ALA B 1 230 ? -9.492 -9.367 -13.117 1 98.06 230 ALA B O 1
ATOM 4315 N N . ALA B 1 231 ? -10.203 -11.258 -14.203 1 97.19 231 ALA B N 1
ATOM 4316 C CA . ALA B 1 231 ? -8.883 -11.43 -14.797 1 97.19 231 ALA B CA 1
ATOM 4317 C C . ALA B 1 231 ? -8.719 -10.539 -16.031 1 97.19 231 ALA B C 1
ATOM 4319 O O . ALA B 1 231 ? -9.508 -10.625 -16.969 1 97.19 231 ALA B O 1
ATOM 4320 N N . SER B 1 232 ? -7.742 -9.656 -15.945 1 96.75 232 SER B N 1
ATOM 4321 C CA . SER B 1 232 ? -7.383 -8.914 -17.156 1 96.75 232 SER B CA 1
ATOM 4322 C C . SER B 1 232 ? -6.598 -9.781 -18.125 1 96.75 232 SER B C 1
ATOM 4324 O O . SER B 1 232 ? -6.836 -9.742 -19.328 1 96.75 232 SER B O 1
ATOM 4326 N N . THR B 1 233 ? -5.688 -10.453 -17.625 1 96 233 THR B N 1
ATOM 4327 C CA . THR B 1 233 ? -4.922 -11.531 -18.234 1 96 233 THR B CA 1
ATOM 4328 C C . THR B 1 233 ? -4.801 -12.719 -17.297 1 96 233 THR B C 1
ATOM 4330 O O . THR B 1 233 ? -5.168 -12.625 -16.125 1 96 233 THR B O 1
ATOM 4333 N N . PRO B 1 234 ? -4.27 -13.805 -17.781 1 95.19 234 PRO B N 1
ATOM 4334 C CA . PRO B 1 234 ? -4.043 -14.914 -16.844 1 95.19 234 PRO B CA 1
ATOM 4335 C C . PRO B 1 234 ? -3.021 -14.578 -15.758 1 95.19 234 PRO B C 1
ATOM 4337 O O . PRO B 1 234 ? -2.879 -15.32 -14.789 1 95.19 234 PRO B O 1
ATOM 4340 N N . HIS B 1 235 ? -2.361 -13.453 -15.938 1 97.5 235 HIS B N 1
ATOM 4341 C CA . HIS B 1 235 ? -1.248 -13.102 -15.07 1 97.5 235 HIS B CA 1
ATOM 4342 C C . HIS B 1 235 ? -1.642 -12 -14.094 1 97.5 235 HIS B C 1
ATOM 4344 O O . HIS B 1 235 ? -1.062 -11.883 -13.008 1 97.5 235 HIS B O 1
ATOM 4350 N N . PHE B 1 236 ? -2.555 -11.234 -14.516 1 98.44 236 PHE B N 1
ATOM 4351 C CA . PHE B 1 236 ? -2.848 -9.984 -13.836 1 98.44 236 PHE B CA 1
ATOM 4352 C C . PHE B 1 236 ? -4.352 -9.75 -13.742 1 98.44 236 PHE B C 1
ATOM 4354 O O . PHE B 1 236 ? -5.09 -10.062 -14.68 1 98.44 236 PHE B O 1
ATOM 4361 N N . PHE B 1 237 ? -4.797 -9.016 -12.656 1 98.69 237 PHE B N 1
ATOM 4362 C CA . PHE B 1 237 ? -6.223 -8.938 -12.367 1 98.69 237 PHE B CA 1
ATOM 4363 C C . PHE B 1 237 ? -6.66 -7.496 -12.156 1 98.69 237 PHE B C 1
ATOM 4365 O O . PHE B 1 237 ? -5.898 -6.688 -11.617 1 98.69 237 PHE B O 1
ATOM 4372 N N . LEU B 1 238 ? -7.844 -7.223 -12.602 1 98.44 238 LEU B N 1
ATOM 4373 C CA . LEU B 1 238 ? -8.555 -6.016 -12.188 1 98.44 238 LEU B CA 1
ATOM 4374 C C . LEU B 1 238 ? -9.148 -6.188 -10.797 1 98.44 238 LEU B C 1
ATOM 4376 O O . LEU B 1 238 ? -9.68 -7.254 -10.469 1 98.44 238 LEU B O 1
ATOM 4380 N N . LEU B 1 239 ? -9.047 -5.18 -9.984 1 98.62 239 LEU B N 1
ATOM 4381 C CA . LEU B 1 239 ? -9.453 -5.301 -8.586 1 98.62 239 LEU B CA 1
ATOM 4382 C C . LEU B 1 239 ? -10.539 -4.289 -8.242 1 98.62 239 LEU B C 1
ATOM 4384 O O . LEU B 1 239 ? -10.648 -3.244 -8.891 1 98.62 239 LEU B O 1
ATOM 4388 N N . ASN B 1 240 ? -11.289 -4.613 -7.211 1 98.06 240 ASN B N 1
ATOM 4389 C CA . ASN B 1 240 ? -12.32 -3.736 -6.66 1 98.06 240 ASN B CA 1
ATOM 4390 C C . ASN B 1 240 ? -11.789 -2.914 -5.492 1 98.06 240 ASN B C 1
ATOM 4392 O O . ASN B 1 240 ? -10.648 -3.102 -5.062 1 98.06 240 ASN B O 1
ATOM 4396 N N . ASN B 1 241 ? -12.57 -1.927 -5.023 1 97.38 241 ASN B N 1
ATOM 4397 C CA . ASN B 1 241 ? -12.391 -1.211 -3.766 1 97.38 241 ASN B CA 1
ATOM 4398 C C . ASN B 1 241 ? -11.141 -0.34 -3.789 1 97.38 241 ASN B C 1
ATOM 4400 O O . ASN B 1 241 ? -10.461 -0.193 -2.77 1 97.38 241 ASN B O 1
ATOM 4404 N N . ASP B 1 242 ? -10.766 0.084 -4.961 1 96.81 242 ASP B N 1
ATOM 4405 C CA . ASP B 1 242 ? -9.625 0.972 -5.125 1 96.81 242 ASP B CA 1
ATOM 4406 C C . ASP B 1 242 ? -8.344 0.327 -4.586 1 96.81 242 ASP B C 1
ATOM 4408 O O . ASP B 1 242 ? -7.559 0.978 -3.896 1 96.81 242 ASP B O 1
ATOM 4412 N N . THR B 1 243 ? -8.203 -0.957 -4.812 1 98.56 243 THR B N 1
ATOM 4413 C CA . THR B 1 243 ? -6.992 -1.658 -4.402 1 98.56 243 THR B CA 1
ATOM 4414 C C . THR B 1 243 ? -6.07 -1.888 -5.598 1 98.56 243 THR B C 1
ATOM 4416 O O . THR B 1 243 ? -6.477 -1.701 -6.746 1 98.56 243 THR B O 1
ATOM 4419 N N . ILE B 1 244 ? -4.84 -2.244 -5.227 1 98.75 244 ILE B N 1
ATOM 4420 C CA . ILE B 1 244 ? -3.816 -2.359 -6.262 1 98.75 244 ILE B CA 1
ATOM 4421 C C . ILE B 1 244 ? -3.035 -3.658 -6.074 1 98.75 244 ILE B C 1
ATOM 4423 O O . ILE B 1 244 ? -3.17 -4.324 -5.047 1 98.75 244 ILE B O 1
ATOM 4427 N N . THR B 1 245 ? -2.281 -4.012 -7.105 1 98.88 245 THR B N 1
ATOM 4428 C CA . THR B 1 245 ? -1.35 -5.133 -7.039 1 98.88 245 THR B CA 1
ATOM 4429 C C . THR B 1 245 ? 0.061 -4.645 -6.723 1 98.88 245 THR B C 1
ATOM 4431 O O . THR B 1 245 ? 0.525 -3.656 -7.297 1 98.88 245 THR B O 1
ATOM 4434 N N . VAL B 1 246 ? 0.653 -5.363 -5.746 1 98.88 246 VAL B N 1
ATOM 4435 C CA . VAL B 1 246 ? 2.025 -5 -5.41 1 98.88 246 VAL B CA 1
ATOM 4436 C C . VAL B 1 246 ? 2.928 -6.227 -5.523 1 98.88 246 VAL B C 1
ATOM 4438 O O . VAL B 1 246 ? 2.443 -7.355 -5.617 1 98.88 246 VAL B O 1
ATOM 4441 N N . GLY B 1 247 ? 4.238 -5.969 -5.621 1 98.62 247 GLY B N 1
ATOM 4442 C CA . GLY B 1 247 ? 5.23 -7.031 -5.527 1 98.62 247 GLY B CA 1
ATOM 4443 C C . GLY B 1 247 ? 5.586 -7.391 -4.098 1 98.62 247 GLY B C 1
ATOM 4444 O O . GLY B 1 247 ? 4.965 -6.891 -3.154 1 98.62 247 GLY B O 1
ATOM 4445 N N . GLU B 1 248 ? 6.59 -8.242 -3.984 1 98.56 248 GLU B N 1
ATOM 4446 C CA . GLU B 1 248 ? 6.961 -8.805 -2.689 1 98.56 248 GLU B CA 1
ATOM 4447 C C . GLU B 1 248 ? 7.465 -7.723 -1.741 1 98.56 248 GLU B C 1
ATOM 4449 O O . GLU B 1 248 ? 7.469 -7.91 -0.522 1 98.56 248 GLU B O 1
ATOM 4454 N N . HIS B 1 249 ? 7.828 -6.559 -2.223 1 98.19 249 HIS B N 1
ATOM 4455 C CA . HIS B 1 249 ? 8.32 -5.473 -1.384 1 98.19 249 HIS B CA 1
ATOM 4456 C C . HIS B 1 249 ? 7.301 -4.336 -1.307 1 98.19 249 HIS B C 1
ATOM 4458 O O . HIS B 1 249 ? 7.633 -3.229 -0.877 1 98.19 249 HIS B O 1
ATOM 4464 N N . GLY B 1 250 ? 6.164 -4.625 -1.797 1 98.5 250 GLY B N 1
ATOM 4465 C CA . GLY B 1 250 ? 5.141 -3.594 -1.794 1 98.5 250 GLY B CA 1
ATOM 4466 C C . GLY B 1 250 ? 5.309 -2.582 -2.912 1 98.5 250 GLY B C 1
ATOM 4467 O O . GLY B 1 250 ? 4.84 -1.447 -2.807 1 98.5 250 GLY B O 1
ATOM 4468 N N . ASP B 1 251 ? 6.027 -2.877 -3.896 1 98.25 251 ASP B N 1
ATOM 4469 C CA . ASP B 1 251 ? 6.18 -2.008 -5.059 1 98.25 251 ASP B CA 1
ATOM 4470 C C . ASP B 1 251 ? 5.031 -2.207 -6.047 1 98.25 251 ASP B C 1
ATOM 4472 O O . ASP B 1 251 ? 4.516 -3.316 -6.191 1 98.25 251 ASP B O 1
ATOM 4476 N N . MET B 1 252 ? 4.727 -1.221 -6.801 1 98 252 MET B N 1
ATOM 4477 C CA . MET B 1 252 ? 3.557 -1.192 -7.676 1 98 252 MET B CA 1
ATOM 4478 C C . MET B 1 252 ? 3.744 -2.131 -8.867 1 98 252 MET B C 1
ATOM 4480 O O . MET B 1 252 ? 4.805 -2.141 -9.492 1 98 252 MET B O 1
ATOM 4484 N N . ILE B 1 253 ? 2.754 -2.891 -9.078 1 98.25 253 ILE B N 1
ATOM 4485 C CA . ILE B 1 253 ? 2.658 -3.668 -10.305 1 98.25 253 ILE B CA 1
ATOM 4486 C C . ILE B 1 253 ? 1.439 -3.217 -11.109 1 98.25 253 ILE B C 1
ATOM 4488 O O . ILE B 1 253 ? 0.318 -3.215 -10.594 1 98.25 253 ILE B O 1
ATOM 4492 N N . LYS B 1 254 ? 1.627 -2.889 -12.375 1 96.88 254 LYS B N 1
ATOM 4493 C CA . LYS B 1 254 ? 0.558 -2.266 -13.156 1 96.88 254 LYS B CA 1
ATOM 4494 C C . LYS B 1 254 ? 0.031 -3.217 -14.227 1 96.88 254 LYS B C 1
ATOM 4496 O O . LYS B 1 254 ? -1.007 -2.957 -14.836 1 96.88 254 LYS B O 1
ATOM 4501 N N . ASP B 1 255 ? 0.815 -4.258 -14.414 1 96.81 255 ASP B N 1
ATOM 4502 C CA . ASP B 1 255 ? 0.433 -5.211 -15.453 1 96.81 255 ASP B CA 1
ATOM 4503 C C . ASP B 1 255 ? 1.055 -6.582 -15.195 1 96.81 255 ASP B C 1
ATOM 4505 O O . ASP B 1 255 ? 1.364 -6.926 -14.047 1 96.81 255 ASP B O 1
ATOM 4509 N N . SER B 1 256 ? 1.202 -7.387 -16.312 1 97.56 256 SER B N 1
ATOM 4510 C CA . SER B 1 256 ? 1.641 -8.773 -16.188 1 97.56 256 SER B CA 1
ATOM 4511 C C . SER B 1 256 ? 3.156 -8.859 -16.047 1 97.56 256 SER B C 1
ATOM 4513 O O . SER B 1 256 ? 3.713 -9.961 -15.945 1 97.56 256 SER B O 1
ATOM 4515 N N . PHE B 1 257 ? 3.793 -7.637 -16.016 1 97.12 257 PHE B N 1
ATOM 4516 C CA . PHE B 1 257 ? 5.25 -7.641 -16.078 1 97.12 257 PHE B CA 1
ATOM 4517 C C . PHE B 1 257 ? 5.848 -6.75 -15 1 97.12 257 PHE B C 1
ATOM 4519 O O . PHE B 1 257 ? 5.23 -5.762 -14.586 1 97.12 257 PHE B O 1
ATOM 4526 N N . ARG B 1 258 ? 6.961 -7.117 -14.609 1 96.88 258 ARG B N 1
ATOM 4527 C CA . ARG B 1 258 ? 7.762 -6.316 -13.688 1 96.88 258 ARG B CA 1
ATOM 4528 C C . ARG B 1 258 ? 9.211 -6.781 -13.68 1 96.88 258 ARG B C 1
ATOM 4530 O O . ARG B 1 258 ? 9.508 -7.922 -14.047 1 96.88 258 ARG B O 1
ATOM 4537 N N . PRO B 1 259 ? 10.172 -5.906 -13.273 1 97 259 PRO B N 1
ATOM 4538 C CA . PRO B 1 259 ? 11.492 -6.465 -12.984 1 97 259 PRO B CA 1
ATOM 4539 C C . PRO B 1 259 ? 11.445 -7.578 -11.945 1 97 259 PRO B C 1
ATOM 4541 O O . PRO B 1 259 ? 10.852 -7.406 -10.875 1 97 259 PRO B O 1
ATOM 4544 N N . PRO B 1 260 ? 12.086 -8.672 -12.273 1 98 260 PRO B N 1
ATOM 4545 C CA . PRO B 1 260 ? 11.93 -9.812 -11.375 1 98 260 PRO B CA 1
ATOM 4546 C C . PRO B 1 260 ? 12.664 -9.617 -10.047 1 98 260 PRO B C 1
ATOM 4548 O O . PRO B 1 260 ? 13.82 -9.188 -10.031 1 98 260 PRO B O 1
ATOM 4551 N N . THR B 1 261 ? 11.992 -9.805 -8.984 1 97.62 261 THR B N 1
ATOM 4552 C CA . THR B 1 261 ? 12.539 -9.938 -7.641 1 97.62 261 THR B CA 1
ATOM 4553 C C . THR B 1 261 ? 11.984 -11.188 -6.953 1 97.62 261 THR B C 1
ATOM 4555 O O . THR B 1 261 ? 10.836 -11.562 -7.184 1 97.62 261 THR B O 1
ATOM 4558 N N . ARG B 1 262 ? 12.859 -11.852 -6.102 1 98.12 262 ARG B N 1
ATOM 4559 C CA . ARG B 1 262 ? 12.445 -13.078 -5.441 1 98.12 262 ARG B CA 1
ATOM 4560 C C . ARG B 1 262 ? 13.078 -13.195 -4.055 1 98.12 262 ARG B C 1
ATOM 4562 O O . ARG B 1 262 ? 13.5 -14.281 -3.65 1 98.12 262 ARG B O 1
ATOM 4569 N N . ASP B 1 263 ? 13.125 -12.102 -3.363 1 97.94 263 ASP B N 1
ATOM 4570 C CA . ASP B 1 263 ? 13.688 -12.109 -2.018 1 97.94 263 ASP B CA 1
ATOM 4571 C C . ASP B 1 263 ? 12.766 -12.828 -1.039 1 97.94 263 ASP B C 1
ATOM 4573 O O . ASP B 1 263 ? 13.227 -13.57 -0.166 1 97.94 263 ASP B O 1
ATOM 4577 N N . ARG B 1 264 ? 11.477 -12.602 -1.234 1 98.31 264 ARG B N 1
ATOM 4578 C CA . ARG B 1 264 ? 10.492 -13.094 -0.279 1 98.31 264 ARG B CA 1
ATOM 4579 C C . ARG B 1 264 ? 9.57 -14.125 -0.926 1 98.31 264 ARG B C 1
ATOM 4581 O O . ARG B 1 264 ? 9.141 -15.07 -0.272 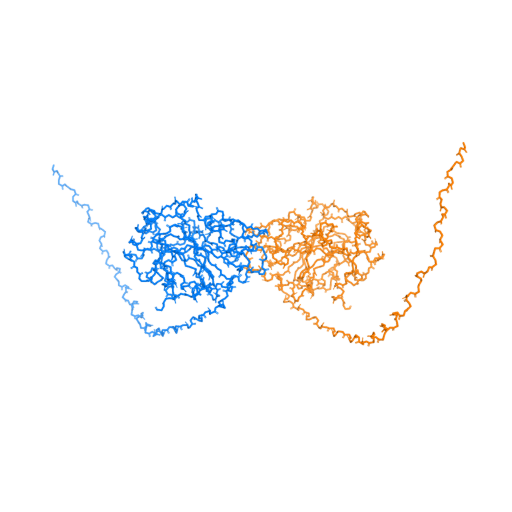1 98.31 264 ARG B O 1
ATOM 4588 N N . LEU B 1 265 ? 9.312 -13.914 -2.215 1 98.75 265 LEU B N 1
ATOM 4589 C CA . LEU B 1 265 ? 8.414 -14.781 -2.969 1 98.75 265 LEU B CA 1
ATOM 4590 C C . LEU B 1 265 ? 8.992 -15.102 -4.34 1 98.75 265 LEU B C 1
ATOM 4592 O O . LEU B 1 265 ? 9.586 -14.242 -4.988 1 98.75 265 LEU B O 1
ATOM 4596 N N . ALA B 1 266 ? 8.703 -16.312 -4.738 1 98.81 266 ALA B N 1
ATOM 4597 C CA . ALA B 1 266 ? 9.109 -16.75 -6.07 1 98.81 266 ALA B CA 1
ATOM 4598 C C . ALA B 1 266 ? 8.078 -17.719 -6.66 1 98.81 266 ALA B C 1
ATOM 4600 O O . ALA B 1 266 ? 7.379 -18.406 -5.922 1 98.81 266 ALA B O 1
ATOM 4601 N N . LEU B 1 267 ? 8.016 -17.734 -7.945 1 98.88 267 LEU B N 1
ATOM 4602 C CA . LEU B 1 267 ? 7.172 -18.672 -8.672 1 98.88 267 LEU B CA 1
ATOM 4603 C C . LEU B 1 267 ? 7.988 -19.453 -9.695 1 98.88 267 LEU B C 1
ATOM 4605 O O . LEU B 1 267 ? 8.234 -18.969 -10.797 1 98.88 267 LEU B O 1
ATOM 4609 N N . HIS B 1 268 ? 8.344 -20.625 -9.312 1 98.94 268 HIS B N 1
ATOM 4610 C CA . HIS B 1 268 ? 9.141 -21.469 -10.195 1 98.94 268 HIS B CA 1
ATOM 4611 C C . HIS B 1 268 ? 8.281 -22.078 -11.297 1 98.94 268 HIS B C 1
ATOM 4613 O O . HIS B 1 268 ? 7.312 -22.797 -11.016 1 98.94 268 HIS B O 1
ATOM 4619 N N . HIS B 1 269 ? 8.672 -21.75 -12.492 1 98.88 269 HIS B N 1
ATOM 4620 C CA . HIS B 1 269 ? 7.887 -22.125 -13.664 1 98.88 269 HIS B CA 1
ATOM 4621 C C . HIS B 1 269 ? 8.594 -23.203 -14.477 1 98.88 269 HIS B C 1
ATOM 4623 O O . HIS B 1 269 ? 9.625 -22.938 -15.102 1 98.88 269 HIS B O 1
ATOM 4629 N N . TYR B 1 270 ? 8.078 -24.344 -14.406 1 98.44 270 TYR B N 1
ATOM 4630 C CA . TYR B 1 270 ? 8.594 -25.469 -15.172 1 98.44 270 TYR B CA 1
ATOM 4631 C C . TYR B 1 270 ? 7.832 -25.625 -16.484 1 98.44 270 TYR B C 1
ATOM 4633 O O . TYR B 1 270 ? 7.195 -26.656 -16.719 1 98.44 270 TYR B O 1
ATOM 4641 N N . ALA B 1 271 ? 8.047 -24.75 -17.359 1 96.75 271 ALA B N 1
ATOM 4642 C CA . ALA B 1 271 ? 7.223 -24.609 -18.547 1 96.75 271 ALA B CA 1
ATOM 4643 C C . ALA B 1 271 ? 7.598 -25.672 -19.594 1 96.75 271 ALA B C 1
ATOM 4645 O O . ALA B 1 271 ? 6.723 -26.25 -20.234 1 96.75 271 ALA B O 1
ATOM 4646 N N . VAL B 1 272 ? 8.828 -25.969 -19.75 1 96.94 272 VAL B N 1
ATOM 4647 C CA . VAL B 1 272 ? 9.234 -26.859 -20.844 1 96.94 272 VAL B CA 1
ATOM 4648 C C . VAL B 1 272 ? 9.453 -28.281 -20.297 1 96.94 272 VAL B C 1
ATOM 4650 O O . VAL B 1 272 ? 9.203 -29.266 -20.984 1 96.94 272 VAL B O 1
ATOM 4653 N N . LYS B 1 273 ? 9.984 -28.375 -19.109 1 97.44 273 LYS B N 1
ATOM 4654 C CA . LYS B 1 273 ? 10.328 -29.641 -18.484 1 97.44 273 LYS B CA 1
ATOM 4655 C C . LYS B 1 273 ? 11.188 -30.5 -19.422 1 97.44 273 LYS B C 1
ATOM 4657 O O . LYS B 1 273 ? 12.172 -30.016 -19.969 1 97.44 273 LYS B O 1
ATOM 4662 N N . SER B 1 274 ? 10.898 -31.891 -19.469 1 97.94 274 SER B N 1
ATOM 4663 C CA . SER B 1 274 ? 11.664 -32.75 -20.359 1 97.94 274 SER B CA 1
ATOM 4664 C C . SER B 1 274 ? 11.172 -32.625 -21.797 1 97.94 274 SER B C 1
ATOM 4666 O O . SER B 1 274 ? 10.078 -32.125 -22.047 1 97.94 274 SER B O 1
ATOM 4668 N N . ARG B 1 275 ? 12 -33.094 -22.703 1 96.88 275 ARG B N 1
ATOM 4669 C CA . ARG B 1 275 ? 11.602 -33.062 -24.109 1 96.88 275 ARG B CA 1
ATOM 4670 C C . ARG B 1 275 ? 10.312 -33.844 -24.328 1 96.88 275 ARG B C 1
ATOM 4672 O O . ARG B 1 275 ? 9.43 -33.406 -25.078 1 96.88 275 ARG B O 1
ATOM 4679 N N . GLN B 1 276 ? 10.273 -34.969 -23.688 1 96.62 276 GLN B N 1
ATOM 4680 C CA . GLN B 1 276 ? 9.062 -35.781 -23.75 1 96.62 276 GLN B CA 1
ATOM 4681 C C . GLN B 1 276 ? 7.844 -35 -23.25 1 96.62 276 GLN B C 1
ATOM 4683 O O . GLN B 1 276 ? 6.789 -35.031 -23.891 1 96.62 276 GLN B O 1
ATOM 4688 N N . GLU B 1 277 ? 7.992 -34.344 -22.188 1 95.94 277 GLU B N 1
ATOM 4689 C CA . GLU B 1 277 ? 6.879 -33.594 -21.594 1 95.94 277 GLU B CA 1
ATOM 4690 C C . GLU B 1 277 ? 6.52 -32.375 -22.453 1 95.94 277 GLU B C 1
ATOM 4692 O O . GLU B 1 277 ? 5.352 -31.969 -22.5 1 95.94 277 GLU B O 1
ATOM 4697 N N . MET B 1 278 ? 7.484 -31.781 -23.094 1 95.44 278 MET B N 1
ATOM 4698 C CA . MET B 1 278 ? 7.211 -30.688 -24.016 1 95.44 278 MET B CA 1
ATOM 4699 C C . MET B 1 278 ? 6.367 -31.172 -25.203 1 95.44 278 MET B C 1
ATOM 4701 O O . MET B 1 278 ? 5.465 -30.469 -25.656 1 95.44 278 MET B O 1
ATOM 4705 N N . GLU B 1 279 ? 6.691 -32.312 -25.656 1 93.25 279 GLU B N 1
ATOM 4706 C CA . GLU B 1 279 ? 5.906 -32.906 -26.734 1 93.25 279 GLU B CA 1
ATOM 4707 C C . GLU B 1 279 ? 4.461 -33.125 -26.312 1 93.25 279 GLU B C 1
ATOM 4709 O O . GLU B 1 279 ? 3.531 -32.812 -27.062 1 93.25 279 GLU B O 1
ATOM 4714 N N . GLU B 1 280 ? 4.332 -33.625 -25.109 1 91.56 280 GLU B N 1
ATOM 4715 C CA . GLU B 1 280 ? 2.994 -33.844 -24.562 1 91.56 280 GLU B CA 1
ATOM 4716 C C . GLU B 1 280 ? 2.234 -32.531 -24.453 1 91.56 280 GLU B C 1
ATOM 4718 O O . GLU B 1 280 ? 1.048 -32.438 -24.781 1 91.56 280 GLU B O 1
ATOM 4723 N N . LYS B 1 281 ? 2.871 -31.516 -24 1 92.12 281 LYS B N 1
ATOM 4724 C CA . LYS B 1 281 ? 2.277 -30.203 -23.812 1 92.12 281 LYS B CA 1
ATOM 4725 C C . LYS B 1 281 ? 1.828 -29.609 -25.156 1 92.12 281 LYS B C 1
ATOM 4727 O O . LYS B 1 281 ? 0.742 -29.031 -25.25 1 92.12 281 LYS B O 1
ATOM 4732 N N . ALA B 1 282 ? 2.646 -29.703 -26.141 1 88.25 282 ALA B N 1
ATOM 4733 C CA . ALA B 1 282 ? 2.338 -29.188 -27.469 1 88.25 282 ALA B CA 1
ATOM 4734 C C . ALA B 1 282 ? 1.09 -29.859 -28.047 1 88.25 282 ALA B C 1
ATOM 4736 O O . ALA B 1 282 ? 0.298 -29.203 -28.734 1 88.25 282 ALA B O 1
ATOM 4737 N N . GLY B 1 283 ? 0.924 -31.078 -27.719 1 86.12 283 GLY B N 1
ATOM 4738 C CA . GLY B 1 283 ? -0.22 -31.812 -28.219 1 86.12 283 GLY B CA 1
ATOM 4739 C C . GLY B 1 283 ? -1.492 -31.562 -27.438 1 86.12 283 GLY B C 1
ATOM 4740 O O . GLY B 1 283 ? -2.594 -31.672 -27.969 1 86.12 283 GLY B O 1
ATOM 4741 N N . ARG B 1 284 ? -1.397 -31.234 -26.219 1 84.81 284 ARG B N 1
ATOM 4742 C CA . ARG B 1 284 ? -2.508 -31.062 -25.281 1 84.81 284 ARG B CA 1
ATOM 4743 C C . ARG B 1 284 ? -3.23 -29.734 -25.531 1 84.81 284 ARG B C 1
ATOM 4745 O O . ARG B 1 284 ? -4.445 -29.641 -25.344 1 84.81 284 ARG B O 1
ATOM 4752 N N . GLY B 1 285 ? -2.627 -28.766 -25.984 1 75.38 285 GLY B N 1
ATOM 4753 C CA . GLY B 1 285 ? -3.207 -27.438 -26.031 1 75.38 285 GLY B CA 1
ATOM 4754 C C . GLY B 1 285 ? -3.318 -26.781 -24.656 1 75.38 285 GLY B C 1
ATOM 4755 O O . GLY B 1 285 ? -2.729 -27.266 -23.688 1 75.38 285 GLY B O 1
ATOM 4756 N N . ASN B 1 286 ? -3.951 -25.531 -24.688 1 76.38 286 ASN B N 1
ATOM 4757 C CA . ASN B 1 286 ? -4.102 -24.828 -23.406 1 76.38 286 ASN B CA 1
ATOM 4758 C C . ASN B 1 286 ? -5.41 -24.047 -23.359 1 76.38 286 ASN B C 1
ATOM 4760 O O . ASN B 1 286 ? -6.145 -23.984 -24.344 1 76.38 286 ASN B O 1
ATOM 4764 N N . ALA B 1 287 ? -5.672 -23.562 -22.156 1 81.31 287 ALA B N 1
ATOM 4765 C CA . ALA B 1 287 ? -6.953 -22.906 -21.891 1 81.31 287 ALA B CA 1
ATOM 4766 C C . ALA B 1 287 ? -7.023 -21.547 -22.562 1 81.31 287 ALA B C 1
ATOM 4768 O O . ALA B 1 287 ? -8.102 -20.953 -22.672 1 81.31 287 ALA B O 1
ATOM 4769 N N . MET B 1 288 ? -5.914 -21 -23.016 1 79.69 288 MET B N 1
ATOM 4770 C CA . MET B 1 288 ? -5.906 -19.703 -23.672 1 79.69 288 MET B CA 1
ATOM 4771 C C . MET B 1 288 ? -5.859 -19.859 -25.188 1 79.69 288 MET B C 1
ATOM 4773 O O . MET B 1 288 ? -5.738 -18.859 -25.922 1 79.69 288 MET B O 1
ATOM 4777 N N . ASP B 1 289 ? -5.957 -21.125 -25.672 1 74.88 289 ASP B N 1
ATOM 4778 C CA . ASP B 1 289 ? -5.949 -21.438 -27.094 1 74.88 289 ASP B CA 1
ATOM 4779 C C . ASP B 1 289 ? -4.652 -20.984 -27.75 1 74.88 289 ASP B C 1
ATOM 4781 O O . ASP B 1 289 ? -4.66 -20.5 -28.891 1 74.88 289 ASP B O 1
ATOM 4785 N N . GLN B 1 290 ? -3.605 -20.938 -26.953 1 71.62 290 GLN B N 1
ATOM 4786 C CA . GLN B 1 290 ? -2.268 -20.594 -27.422 1 71.62 290 GLN B CA 1
ATOM 4787 C C . GLN B 1 290 ? -1.256 -21.672 -27.031 1 71.62 290 GLN B C 1
ATOM 4789 O O . GLN B 1 290 ? -0.439 -21.453 -26.125 1 71.62 290 GLN B O 1
ATOM 4794 N N . PRO B 1 291 ? -1.278 -22.734 -27.844 1 74.5 291 PRO B N 1
ATOM 4795 C CA . PRO B 1 291 ? -0.341 -23.797 -27.484 1 74.5 291 PRO B CA 1
ATOM 4796 C C . PRO B 1 291 ? 1.117 -23.391 -27.688 1 74.5 291 PRO B C 1
ATOM 4798 O O . PRO B 1 291 ? 1.425 -22.625 -28.609 1 74.5 291 PRO B O 1
ATOM 4801 N N . LYS B 1 292 ? 1.953 -23.891 -26.734 1 75.19 292 LYS B N 1
ATOM 4802 C CA . LYS B 1 292 ? 3.387 -23.656 -26.859 1 75.19 292 LYS B CA 1
ATOM 4803 C C . LYS B 1 292 ? 4.008 -24.594 -27.891 1 75.19 292 LYS B C 1
ATOM 4805 O O . LYS B 1 292 ? 3.676 -25.781 -27.938 1 75.19 292 LYS B O 1
ATOM 4810 N N . SER B 1 293 ? 4.844 -23.969 -28.734 1 83.44 293 SER B N 1
ATOM 4811 C CA . SER B 1 293 ? 5.477 -24.688 -29.844 1 83.44 293 SER B CA 1
ATOM 4812 C C . SER B 1 293 ? 6.961 -24.922 -29.562 1 83.44 293 SER B C 1
ATOM 4814 O O . SER B 1 293 ? 7.461 -24.562 -28.5 1 83.44 293 SER B O 1
ATOM 4816 N N . TRP B 1 294 ? 7.523 -25.609 -30.5 1 91.31 294 TRP B N 1
ATOM 4817 C CA . TRP B 1 294 ? 8.953 -25.875 -30.406 1 91.31 294 TRP B CA 1
ATOM 4818 C C . TRP B 1 294 ? 9.758 -24.578 -30.484 1 91.31 294 TRP B C 1
ATOM 4820 O O . TRP B 1 294 ? 10.906 -24.531 -30.047 1 91.31 294 TRP B O 1
ATOM 4830 N N . ASP B 1 295 ? 9.125 -23.547 -30.984 1 92.31 295 ASP B N 1
ATOM 4831 C CA . ASP B 1 295 ? 9.758 -22.234 -30.922 1 92.31 295 ASP B CA 1
ATOM 4832 C C . ASP B 1 295 ? 9.961 -21.797 -29.469 1 92.31 295 ASP B C 1
ATOM 4834 O O . ASP B 1 295 ? 10.969 -21.172 -29.141 1 92.31 295 ASP B O 1
ATOM 4838 N N . PHE B 1 296 ? 9.023 -22.094 -28.734 1 94.81 296 PHE B N 1
ATOM 4839 C CA . PHE B 1 296 ? 9.117 -21.781 -27.312 1 94.81 296 PHE B CA 1
ATOM 4840 C C . PHE B 1 296 ? 10.234 -22.578 -26.656 1 94.81 296 PHE B C 1
ATOM 4842 O O . PHE B 1 296 ? 10.992 -22.062 -25.828 1 94.81 296 PHE B O 1
ATOM 4849 N N . TRP B 1 297 ? 10.297 -23.859 -26.984 1 95.94 297 TRP B N 1
ATOM 4850 C CA . TRP B 1 297 ? 11.391 -24.703 -26.5 1 95.94 297 TRP B CA 1
ATOM 4851 C C . TRP B 1 297 ? 12.742 -24.078 -26.844 1 95.94 297 TRP B C 1
ATOM 4853 O O . TRP B 1 297 ? 13.609 -23.938 -25.984 1 95.94 297 TRP B O 1
ATOM 4863 N N . ASP B 1 298 ? 12.883 -23.703 -28.094 1 96.44 298 ASP B N 1
ATOM 4864 C CA . ASP B 1 298 ? 14.133 -23.125 -28.547 1 96.44 298 ASP B CA 1
ATOM 4865 C C . ASP B 1 298 ? 14.43 -21.812 -27.812 1 96.44 298 ASP B C 1
ATOM 4867 O O . ASP B 1 298 ? 15.586 -21.516 -27.5 1 96.44 298 ASP B O 1
ATOM 4871 N N . HIS B 1 299 ? 13.391 -21.109 -27.656 1 96.88 299 HIS B N 1
ATOM 4872 C CA . HIS B 1 299 ? 13.523 -19.844 -26.938 1 96.88 299 HIS B CA 1
ATOM 4873 C C . HIS B 1 299 ? 14.109 -20.062 -25.547 1 96.88 299 HIS B C 1
ATOM 4875 O O . HIS B 1 299 ? 15.07 -19.391 -25.156 1 96.88 299 HIS B O 1
ATOM 4881 N N . VAL B 1 300 ? 13.641 -21.016 -24.797 1 97.75 300 VAL B N 1
ATOM 4882 C CA . VAL B 1 300 ? 14.055 -21.281 -23.422 1 97.75 300 VAL B CA 1
ATOM 4883 C C . VAL B 1 300 ? 15.406 -21.984 -23.406 1 97.75 300 VAL B C 1
ATOM 4885 O O . VAL B 1 300 ? 16.297 -21.625 -22.625 1 97.75 300 VAL B O 1
ATOM 4888 N N . GLU B 1 301 ? 15.625 -22.891 -24.344 1 97.5 301 GLU B N 1
ATOM 4889 C CA . GLU B 1 301 ? 16.781 -23.797 -24.297 1 97.5 301 GLU B CA 1
ATOM 4890 C C . GLU B 1 301 ? 18 -23.172 -24.969 1 97.5 301 GLU B C 1
ATOM 4892 O O . GLU B 1 301 ? 19.141 -23.453 -24.594 1 97.5 301 GLU B O 1
ATOM 4897 N N . SER B 1 302 ? 17.719 -22.281 -25.922 1 95.88 302 SER B N 1
ATOM 4898 C CA . SER B 1 302 ? 18.859 -21.875 -26.75 1 95.88 302 SER B CA 1
ATOM 4899 C C . SER B 1 302 ? 19 -20.359 -26.797 1 95.88 302 SER B C 1
ATOM 4901 O O . SER B 1 302 ? 20.109 -19.828 -26.891 1 95.88 302 SER B O 1
ATOM 4903 N N . LYS B 1 303 ? 17.953 -19.625 -26.75 1 95.62 303 LYS B N 1
ATOM 4904 C CA . LYS B 1 303 ? 18 -18.172 -26.984 1 95.62 303 LYS B CA 1
ATOM 4905 C C . LYS B 1 303 ? 18.25 -17.422 -25.688 1 95.62 303 LYS B C 1
ATOM 4907 O O . LYS B 1 303 ? 18.812 -16.328 -25.703 1 95.62 303 LYS B O 1
ATOM 4912 N N . MET B 1 304 ? 17.828 -17.938 -24.641 1 96.5 304 MET B N 1
ATOM 4913 C CA . MET B 1 304 ? 18 -17.297 -23.344 1 96.5 304 MET B CA 1
ATOM 4914 C C . MET B 1 304 ? 19.234 -17.828 -22.625 1 96.5 304 MET B C 1
ATOM 4916 O O . MET B 1 304 ? 19.484 -19.031 -22.625 1 96.5 304 MET B O 1
ATOM 4920 N N . PRO B 1 305 ? 20.047 -16.859 -21.984 1 98.06 305 PRO B N 1
ATOM 4921 C CA . PRO B 1 305 ? 21.125 -17.375 -21.141 1 98.06 305 PRO B CA 1
ATOM 4922 C C . PRO B 1 305 ? 20.625 -18.156 -19.953 1 98.06 305 PRO B C 1
ATOM 4924 O O . PRO B 1 305 ? 19.547 -17.875 -19.422 1 98.06 305 PRO B O 1
ATOM 4927 N N . HIS B 1 306 ? 21.453 -19.156 -19.562 1 98.56 306 HIS B N 1
ATOM 4928 C CA . HIS B 1 306 ? 21.078 -20.031 -18.469 1 98.56 306 HIS B CA 1
ATOM 4929 C C . HIS B 1 306 ? 21.891 -19.734 -17.219 1 98.56 306 HIS B C 1
ATOM 4931 O O . HIS B 1 306 ? 23.047 -19.281 -17.312 1 98.56 306 HIS B O 1
ATOM 4937 N N . VAL B 1 307 ? 21.297 -19.906 -16.047 1 98.62 307 VAL B N 1
ATOM 4938 C CA . VAL B 1 307 ? 21.953 -19.766 -14.758 1 98.62 307 VAL B CA 1
ATOM 4939 C C . VAL B 1 307 ? 21.562 -20.922 -13.844 1 98.62 307 VAL B C 1
ATOM 4941 O O . VAL B 1 307 ? 20.484 -21.484 -13.992 1 98.62 307 VAL B O 1
ATOM 4944 N N . PRO B 1 308 ? 22.453 -21.344 -12.898 1 98.19 308 PRO B N 1
ATOM 4945 C CA . PRO B 1 308 ? 22.047 -22.344 -11.914 1 98.19 308 PRO B CA 1
ATOM 4946 C C . PRO B 1 308 ? 20.875 -21.891 -11.047 1 98.19 308 PRO B C 1
ATOM 4948 O O . PRO B 1 308 ? 20.812 -20.703 -10.672 1 98.19 308 PRO B O 1
ATOM 4951 N N . CYS B 1 309 ? 19.938 -22.797 -10.773 1 97.25 309 CYS B N 1
ATOM 4952 C CA . CYS B 1 309 ? 18.781 -22.469 -9.938 1 97.25 309 CYS B CA 1
ATOM 4953 C C . CYS B 1 309 ? 18.312 -23.703 -9.172 1 97.25 309 CYS B C 1
ATOM 4955 O O . CYS B 1 309 ? 17.234 -24.234 -9.453 1 97.25 309 CYS B O 1
ATOM 4957 N N . PRO B 1 310 ? 19.062 -24.172 -8.148 1 97.44 310 PRO B N 1
ATOM 4958 C CA . PRO B 1 310 ? 18.75 -25.391 -7.418 1 97.44 310 PRO B CA 1
ATOM 4959 C C . PRO B 1 310 ? 17.797 -25.172 -6.254 1 97.44 310 PRO B C 1
ATOM 4961 O O . PRO B 1 310 ? 17.547 -26.078 -5.465 1 97.44 310 PRO B O 1
ATOM 4964 N N . GLU B 1 311 ? 17.188 -24.031 -6.113 1 97.19 311 GLU B N 1
ATOM 4965 C CA . GLU B 1 311 ? 16.516 -23.578 -4.898 1 97.19 311 GLU B CA 1
ATOM 4966 C C . GLU B 1 311 ? 15.398 -24.531 -4.496 1 97.19 311 GLU B C 1
ATOM 4968 O O . GLU B 1 311 ? 15.203 -24.797 -3.307 1 97.19 311 GLU B O 1
ATOM 4973 N N . MET B 1 312 ? 14.719 -25.109 -5.441 1 98.38 312 MET B N 1
ATOM 4974 C CA . MET B 1 312 ? 13.516 -25.859 -5.125 1 98.38 312 MET B CA 1
ATOM 4975 C C . MET B 1 312 ? 13.875 -27.25 -4.613 1 98.38 312 MET B C 1
ATOM 4977 O O . MET B 1 312 ? 13.039 -27.938 -4.008 1 98.38 312 MET B O 1
ATOM 4981 N N . ALA B 1 313 ? 15.062 -27.688 -4.809 1 97.25 313 ALA B N 1
ATOM 4982 C CA . ALA B 1 313 ? 15.508 -29.016 -4.367 1 97.25 313 ALA B CA 1
ATOM 4983 C C . ALA B 1 313 ? 15.453 -29.125 -2.846 1 97.25 313 ALA B C 1
ATOM 4985 O O . ALA B 1 313 ? 15.336 -30.219 -2.301 1 97.25 313 ALA B O 1
ATOM 4986 N N . ARG B 1 314 ? 15.492 -28 -2.182 1 96.25 314 ARG B N 1
ATOM 4987 C CA . ARG B 1 314 ? 15.516 -28 -0.724 1 96.25 314 ARG B CA 1
ATOM 4988 C C . ARG B 1 314 ? 14.203 -28.547 -0.158 1 96.25 314 ARG B C 1
ATOM 4990 O O . ARG B 1 314 ? 14.148 -28.969 1.001 1 96.25 314 ARG B O 1
ATOM 4997 N N . TRP B 1 315 ? 13.219 -28.578 -0.975 1 96.38 315 TRP B N 1
ATOM 4998 C CA . TRP B 1 315 ? 11.914 -29.016 -0.492 1 96.38 315 TRP B CA 1
ATOM 4999 C C . TRP B 1 315 ? 11.742 -30.516 -0.693 1 96.38 315 TRP B C 1
ATOM 5001 O O . TRP B 1 315 ? 10.742 -31.094 -0.255 1 96.38 315 TRP B O 1
ATOM 5011 N N . VAL B 1 316 ? 12.641 -31.078 -1.458 1 91.56 316 VAL B N 1
ATOM 5012 C CA . VAL B 1 316 ? 12.484 -32.469 -1.814 1 91.56 316 VAL B CA 1
ATOM 5013 C C . VAL B 1 316 ? 13.508 -33.312 -1.056 1 91.56 316 VAL B C 1
ATOM 5015 O O . VAL B 1 316 ? 14.703 -33 -1.059 1 91.56 316 VAL B O 1
ATOM 5018 N N . GLN B 1 317 ? 13.234 -34.188 0.005 1 75.94 317 GLN B N 1
ATOM 5019 C CA . GLN B 1 317 ? 14.117 -35.094 0.708 1 75.94 317 GLN B CA 1
ATOM 5020 C C . GLN B 1 317 ? 14.531 -36.25 -0.194 1 75.94 317 GLN B C 1
ATOM 5022 O O . GLN B 1 317 ? 13.781 -36.656 -1.093 1 75.94 317 GLN B O 1
#

Secondary structure (DSSP, 8-state):
---GGGGGG--S----GGGGGGGGGGGGGGGGGGS-----------------SSSEEEEEEESS-GGGHHHHHHIIIIIT---EEEEEEES-SS-GGGGGGGSSS-GGGEEEEEEPGGG--TTHHHHHHHHHHHHHTTS-SEEEE--TTEEEE--SSS-HHHHHHHHTTSTTEEEEEEEEEEB--TT--S--S-HHHH--EEE---GGGTTTTSGGGBEEEEEEGGGEEEESSSS-EEESTT-EEE-TTS-EE-SSB-----SS-EEEE-SS-SHHHHHHHHHH--TTS----HHHHHIIIIIS-EEE--GGGGG--/---TT--TT--------TTGGGSGGGGGGGGGGGS-----------------SSSEEEEEEESS-GGGHHHHHHIIIIIT---EEEEEEES-SS-GGGGGGGSSS-GGGEEEEEEPGGG--TTHHHHHHHHHHHHHTTS-SEEEE--TTEEEE--SSS-HHHHHHHHTT-TTEEEEEEEEEEB--TT--S--S-HHHH--EEE---GGGTTTTSGGGBEEEEEEGGGEEEESSSS-EEESTT-EEE-TTS-EE-SSB-----SS-EEEE-SS-SHHHHHHHHHH--TTS----HHHHHIIIIIS-EEE--GGGGG--

Nearest PDB structures (foldseek):
  7zvj-assembly1_A  TM=5.663E-01  e=4.295E-04  Homo sapiens
  6k8u-assembly1_A  TM=6.935E-01  e=9.698E-01  Erythrobacter dokdonensis DSW-74
  6o7a-assembly1_B  TM=4.388E-01  e=2.491E-01  Lotus japonicus
  2r4t-assembly1_A  TM=4.582E-01  e=2.342E-01  unclassified
  6o7a-assembly1_D  TM=4.785E-01  e=5.916E-01  Lotus japonicus

Organism: NCBI:txid72228

InterPro domains:
  IPR008166 Glycosyltransferase family 92 [PF01697] (70-237)

pLDDT: mean 85.37, std 24.9, range [19.5, 98.94]